Protein AF-A0A1D1VNC9-F1 (afdb_monomer_lite)

Foldseek 3Di:
DDPPVVVVVVVVVVVVVVVVVVVVVVVVVVVVVVVVVVPPPPLPQQDAKEKEWDDDDQQAIKMKMFFWKAFPVVLFIEGADDDPYYYYDFDDPPDDDDDDDDDDDDDDDDDDDDDDPPDPDPQPPDDDFGHFQKLRAPAPPDCVRTDDHGYDYSVRVVVDSFWEAEDAAEAEGHEQDCQQFLQSCLFIHQLLAVVQQVVCVQVVDQHHAYEHSDPDDCYPCVLLQVLSDRPPDPDPCGNPYPVNVCVVDDTRMYIYRMYMGYGNNLRHQWHCFQPHFTDGDPDNPDFLVSLLVSLVSSLVSLVQDDPDVVPPPVDLADDDPAAAEEEEAEDPFQGAPPVVVLQVLCCVVPVHHYHYDYVVPDPPSVVLNVQQRHQEYEYEDGRVLSSLSNHDALREYEYEYFAQEDCVRRCSNVSSCPGHNNNYLYDYDYDPDPVFKAFDQCDDQQQLHPPPDPPVVVVVLVPDHNDDGDGDDRPNSCNRRSGIHGHDPSVSVVVRVVVSVVVSVVSSVPNDDPDPDPPDDDDDDDDDDDDDDDDDDDDDDDDDDPPPQPAFAEWADWDWEQDPVVQKIKIFTHGGPCVVVGPFPAKKKWKWKADDPGDIDIDIGSDRIDIDHHPDPDQKMWMWMWMAGPNRTHDIDPGTDIYGD

Structure (mmCIF, N/CA/C/O backbone):
data_AF-A0A1D1VNC9-F1
#
_entry.id   AF-A0A1D1VNC9-F1
#
loop_
_atom_site.group_PDB
_atom_site.id
_atom_site.type_symbol
_atom_site.label_atom_id
_atom_site.label_alt_id
_atom_site.label_comp_id
_atom_site.label_asym_id
_atom_site.label_entity_id
_atom_site.label_seq_id
_atom_site.pdbx_PDB_ins_code
_atom_site.Cartn_x
_atom_site.Cartn_y
_atom_site.Cartn_z
_atom_site.occupancy
_atom_site.B_iso_or_equiv
_atom_site.auth_seq_id
_atom_site.auth_comp_id
_atom_site.auth_asym_id
_atom_site.auth_atom_id
_atom_site.pdbx_PDB_model_num
ATOM 1 N N . MET A 1 1 ? -78.181 24.726 -19.181 1.00 49.03 1 MET A N 1
ATOM 2 C CA . MET A 1 1 ? -77.319 23.851 -18.355 1.00 49.03 1 MET A CA 1
ATOM 3 C C . MET A 1 1 ? -77.724 24.071 -16.905 1.00 49.03 1 MET A C 1
ATOM 5 O O . MET A 1 1 ? -78.059 25.200 -16.564 1.00 49.03 1 MET A O 1
ATOM 9 N N . SER A 1 2 ? -77.917 22.999 -16.136 1.00 45.41 2 SER A N 1
ATOM 10 C CA . SER A 1 2 ? -78.733 23.006 -14.910 1.00 45.41 2 SER A CA 1
ATOM 11 C C . SER A 1 2 ? -77.911 23.204 -13.630 1.00 45.41 2 SER A C 1
ATOM 13 O O . SER A 1 2 ? -76.699 23.022 -13.620 1.00 45.41 2 SER A O 1
ATOM 15 N N . LYS A 1 3 ? -78.605 23.507 -12.520 1.00 49.34 3 LYS A N 1
ATOM 16 C CA . LYS A 1 3 ? -78.087 23.703 -11.143 1.00 49.34 3 LYS A CA 1
ATOM 17 C C . LYS A 1 3 ? -77.353 22.491 -10.520 1.00 49.34 3 LYS A C 1
ATOM 19 O O . LYS A 1 3 ? -77.216 22.408 -9.304 1.00 49.34 3 LYS A O 1
ATOM 24 N N . GLN A 1 4 ? -76.945 21.514 -11.323 1.00 47.25 4 GLN A N 1
ATOM 25 C CA . GLN A 1 4 ? -76.452 20.212 -10.877 1.00 47.25 4 GLN A CA 1
ATOM 26 C C . GLN A 1 4 ? -74.914 20.140 -10.853 1.00 47.25 4 GLN A C 1
ATOM 28 O O . GLN A 1 4 ? -74.359 19.392 -10.054 1.00 47.25 4 GLN A O 1
ATOM 33 N N . GLU A 1 5 ? -74.222 20.971 -11.642 1.00 47.06 5 GLU A N 1
ATOM 34 C CA . GLU A 1 5 ? -72.752 21.086 -11.612 1.00 47.06 5 GLU A CA 1
ATOM 35 C C . GLU A 1 5 ? -72.260 21.888 -10.389 1.00 47.06 5 GLU A C 1
ATOM 37 O O . GLU A 1 5 ? -71.291 21.506 -9.736 1.00 47.06 5 GLU A O 1
ATOM 42 N N . GLU A 1 6 ? -72.978 22.946 -9.998 1.00 48.25 6 GLU A N 1
ATOM 43 C CA . GLU A 1 6 ? -72.607 23.848 -8.890 1.00 48.25 6 GLU A CA 1
ATOM 44 C C . GLU A 1 6 ? -72.621 23.154 -7.505 1.00 48.25 6 GLU A C 1
ATOM 46 O O . GLU A 1 6 ? -71.807 23.450 -6.623 1.00 48.25 6 GLU A O 1
ATOM 51 N N . TYR A 1 7 ? -73.481 22.144 -7.333 1.00 49.22 7 TYR A N 1
ATOM 52 C CA . TYR A 1 7 ? -73.494 21.284 -6.142 1.00 49.22 7 TYR A CA 1
ATOM 53 C C . TYR A 1 7 ? -72.322 20.290 -6.088 1.00 49.22 7 TYR A C 1
ATOM 55 O O . TYR A 1 7 ? -71.927 19.874 -4.999 1.00 49.22 7 TYR A O 1
ATOM 63 N N . SER A 1 8 ? -71.739 19.918 -7.234 1.00 55.12 8 SER A N 1
ATOM 64 C CA . SER A 1 8 ? -70.631 18.957 -7.285 1.00 55.12 8 SER A CA 1
ATOM 65 C C . SER A 1 8 ? -69.337 19.577 -6.752 1.00 55.12 8 SER A C 1
ATOM 67 O O . SER A 1 8 ? -68.736 19.052 -5.813 1.00 55.12 8 SER A O 1
ATOM 69 N N . TYR A 1 9 ? -68.962 20.758 -7.255 1.00 54.75 9 TYR A N 1
ATOM 70 C CA . TYR A 1 9 ? -67.747 21.462 -6.824 1.00 54.75 9 TYR A CA 1
ATOM 71 C C . TYR A 1 9 ? -67.796 21.905 -5.356 1.00 54.75 9 TYR A C 1
ATOM 73 O O . TYR A 1 9 ? -66.780 21.854 -4.662 1.00 54.75 9 TYR A O 1
ATOM 81 N N . THR A 1 10 ? -68.971 22.283 -4.846 1.00 63.50 10 THR A N 1
ATOM 82 C CA . THR A 1 10 ? -69.130 22.662 -3.432 1.00 63.50 10 THR A CA 1
ATOM 83 C C . THR A 1 10 ? -69.070 21.464 -2.479 1.00 63.50 10 THR A C 1
ATOM 85 O O . THR A 1 10 ? -68.580 21.621 -1.358 1.00 63.50 10 THR A O 1
ATOM 88 N N . MET A 1 11 ? -69.484 20.261 -2.902 1.00 62.22 11 MET A N 1
ATOM 89 C CA . MET A 1 11 ? -69.221 19.031 -2.141 1.00 62.22 11 MET A CA 1
ATOM 90 C C . MET A 1 11 ? -67.752 18.605 -2.221 1.00 62.22 11 MET A C 1
ATOM 92 O O . MET A 1 11 ? -67.159 18.311 -1.182 1.00 62.22 11 MET A O 1
ATOM 96 N N . LEU A 1 12 ? -67.148 18.620 -3.416 1.00 64.56 12 LEU A N 1
ATOM 97 C CA . LEU A 1 12 ? -65.743 18.243 -3.598 1.00 64.56 12 LEU A CA 1
ATOM 98 C C . LEU A 1 12 ? -64.809 19.153 -2.791 1.00 64.56 12 LEU A C 1
ATOM 100 O O . LEU A 1 12 ? -63.921 18.660 -2.103 1.00 64.56 12 LEU A O 1
ATOM 104 N N . GLY A 1 13 ? -65.052 20.468 -2.803 1.00 71.50 13 GLY A N 1
ATOM 105 C CA . GLY A 1 13 ? -64.294 21.435 -2.007 1.00 71.50 13 GLY A CA 1
ATOM 106 C C . GLY A 1 13 ? -64.409 21.183 -0.501 1.00 71.50 13 GLY A C 1
ATOM 107 O O . GLY A 1 13 ? -63.401 21.211 0.201 1.00 71.50 13 GLY A O 1
ATOM 108 N N . LYS A 1 14 ? -65.607 20.856 0.005 1.00 74.50 14 LYS A N 1
ATOM 109 C CA . LYS A 1 14 ? -65.804 20.502 1.425 1.00 74.50 14 LYS A CA 1
ATOM 110 C C . LYS A 1 14 ? -65.110 19.191 1.805 1.00 74.50 14 LYS A C 1
ATOM 112 O O . LYS A 1 14 ? -64.531 19.122 2.886 1.00 74.50 14 LYS A O 1
ATOM 117 N N . LEU A 1 15 ? -65.118 18.189 0.924 1.00 73.38 15 LEU A N 1
ATOM 118 C CA . LEU A 1 15 ? -64.368 16.942 1.111 1.00 73.38 15 LEU A CA 1
ATOM 119 C C . LEU A 1 15 ? -62.853 17.178 1.100 1.00 73.38 15 LEU A C 1
ATOM 121 O O . LEU A 1 15 ? -62.161 16.649 1.965 1.00 73.38 15 LEU A O 1
ATOM 125 N N . LEU A 1 16 ? -62.342 18.010 0.187 1.00 74.88 16 LEU A N 1
ATOM 126 C CA . LEU A 1 16 ? -60.916 18.333 0.103 1.00 74.88 16 LEU A CA 1
ATOM 127 C C . LEU A 1 16 ? -60.436 19.105 1.343 1.00 74.88 16 LEU A C 1
ATOM 129 O O . LEU A 1 16 ? -59.405 18.766 1.917 1.00 74.88 16 LEU A O 1
ATOM 133 N N . ILE A 1 17 ? -61.214 20.095 1.798 1.00 79.69 17 ILE A N 1
ATOM 134 C CA . ILE A 1 17 ? -60.950 20.836 3.042 1.00 79.69 17 ILE A CA 1
ATOM 135 C C . ILE A 1 17 ? -61.012 19.886 4.248 1.00 79.69 17 ILE A C 1
ATOM 137 O O . ILE A 1 17 ? -60.120 19.917 5.093 1.00 79.69 17 ILE A O 1
ATOM 141 N N . GLY A 1 18 ? -62.005 18.995 4.317 1.00 80.56 18 GLY A N 1
ATOM 142 C CA . GLY A 1 18 ? -62.086 17.964 5.357 1.00 80.56 18 GLY A CA 1
ATOM 143 C C . GLY A 1 18 ? -60.853 17.054 5.380 1.00 80.56 18 GLY A C 1
ATOM 144 O O . GLY A 1 18 ? -60.247 16.861 6.430 1.00 80.56 18 GLY A O 1
ATOM 145 N N . PHE A 1 19 ? -60.412 16.567 4.220 1.00 78.56 19 PHE A N 1
ATOM 146 C CA . PHE A 1 19 ? -59.236 15.703 4.106 1.00 78.56 19 PHE A CA 1
ATOM 147 C C . PHE A 1 19 ? -57.935 16.426 4.496 1.00 78.56 19 PHE A C 1
ATOM 149 O O . PHE A 1 19 ? -57.113 15.862 5.221 1.00 78.56 19 PHE A O 1
ATOM 156 N N . LEU A 1 20 ? -57.781 17.688 4.074 1.00 80.25 20 LEU A N 1
ATOM 157 C CA . LEU A 1 20 ? -56.645 18.547 4.426 1.00 80.25 20 LEU A CA 1
ATOM 158 C C . LEU A 1 20 ? -56.629 18.914 5.912 1.00 80.25 20 LEU A C 1
ATOM 160 O O . LEU A 1 20 ? -55.565 18.874 6.518 1.00 80.25 20 LEU A O 1
ATOM 164 N N . THR A 1 21 ? -57.775 19.226 6.525 1.00 81.88 21 THR A N 1
ATOM 165 C CA . THR A 1 21 ? -57.836 19.498 7.974 1.00 81.88 21 THR A CA 1
ATOM 166 C C . THR A 1 21 ? -57.570 18.249 8.808 1.00 81.88 21 THR A C 1
ATOM 168 O O . THR A 1 21 ? -56.862 18.353 9.803 1.00 81.88 21 THR A O 1
ATOM 171 N N . VAL A 1 22 ? -58.038 17.066 8.390 1.00 84.12 22 VAL A N 1
ATOM 172 C CA . VAL A 1 22 ? -57.696 15.793 9.052 1.00 84.12 22 VAL A CA 1
ATOM 173 C C . VAL A 1 22 ? -56.207 15.473 8.906 1.00 84.12 22 VAL A C 1
ATOM 175 O O . VAL A 1 22 ? -55.589 15.083 9.890 1.00 84.12 22 VAL A O 1
ATOM 178 N N . HIS A 1 23 ? -55.598 15.691 7.734 1.00 78.56 23 HIS A N 1
ATOM 179 C CA . HIS A 1 23 ? -54.148 15.518 7.566 1.00 78.56 23 HIS A CA 1
ATOM 180 C C . HIS A 1 23 ? -53.342 16.544 8.364 1.00 78.56 23 HIS A C 1
ATOM 182 O O . HIS A 1 23 ? -52.357 16.177 8.994 1.00 78.56 23 HIS A O 1
ATOM 188 N N . LEU A 1 24 ? -53.763 17.810 8.390 1.00 83.50 24 LEU A N 1
ATOM 189 C CA . LEU A 1 24 ? -53.104 18.850 9.174 1.00 83.50 24 LEU A CA 1
ATOM 190 C C . LEU A 1 24 ? -53.222 18.568 10.676 1.00 83.50 24 LEU A C 1
ATOM 192 O O . LEU A 1 24 ? -52.233 18.702 11.384 1.00 83.50 24 LEU A O 1
ATOM 196 N N . LEU A 1 25 ? -54.386 18.119 11.155 1.00 82.12 25 LEU A N 1
ATOM 197 C CA . LEU A 1 25 ? -54.566 17.668 12.536 1.00 82.12 25 LEU A CA 1
ATOM 198 C C . LEU A 1 25 ? -53.726 16.426 12.832 1.00 82.12 25 LEU A C 1
ATOM 200 O O . LEU A 1 25 ? -53.072 16.407 13.860 1.00 82.12 25 LEU A O 1
ATOM 204 N N . ALA A 1 26 ? -53.662 15.439 11.936 1.00 78.50 26 ALA A N 1
ATOM 205 C CA . ALA A 1 26 ? -52.810 14.265 12.118 1.00 78.50 26 ALA A CA 1
ATOM 206 C C . ALA A 1 26 ? -51.318 14.635 12.164 1.00 78.50 26 ALA A C 1
ATOM 208 O O . ALA A 1 26 ? -50.603 14.127 13.019 1.00 78.50 26 ALA A O 1
ATOM 209 N N . VAL A 1 27 ? -50.855 15.552 11.308 1.00 79.56 27 VAL A N 1
ATOM 210 C CA . VAL A 1 27 ? -49.473 16.064 11.312 1.00 79.56 27 VAL A CA 1
ATOM 211 C C . VAL A 1 27 ? -49.195 16.907 12.557 1.00 79.56 27 VAL A C 1
ATOM 213 O O . VAL A 1 27 ? -48.154 16.724 13.173 1.00 79.56 27 VAL A O 1
ATOM 216 N N . ILE A 1 28 ? -50.118 17.776 12.980 1.00 78.38 28 ILE A N 1
ATOM 217 C CA . ILE A 1 28 ? -49.988 18.543 14.228 1.00 78.38 28 ILE A CA 1
ATOM 218 C C . ILE A 1 28 ? -49.992 17.602 15.434 1.00 78.38 28 ILE A C 1
ATOM 220 O O . ILE A 1 28 ? -49.169 17.776 16.319 1.00 78.38 28 ILE A O 1
ATOM 224 N N . THR A 1 29 ? -50.850 16.582 15.473 1.00 75.56 29 THR A N 1
ATOM 225 C CA . THR A 1 29 ? -50.841 15.570 16.534 1.00 75.56 29 THR A CA 1
ATOM 226 C C . THR A 1 29 ? -49.550 14.760 16.504 1.00 75.56 29 THR A C 1
ATOM 228 O O . THR A 1 29 ? -48.990 14.551 17.569 1.00 75.56 29 THR A O 1
ATOM 231 N N . LEU A 1 30 ? -49.022 14.391 15.331 1.00 70.06 30 LEU A N 1
ATOM 232 C CA . LEU A 1 30 ? -47.729 13.710 15.207 1.00 70.06 30 LEU A CA 1
ATOM 233 C C . LEU A 1 30 ? -46.585 14.590 15.739 1.00 70.06 30 LEU A C 1
ATOM 235 O O . LEU A 1 30 ? -45.786 14.130 16.551 1.00 70.06 30 LEU A O 1
ATOM 239 N N . ILE A 1 31 ? -46.545 15.866 15.337 1.00 70.31 31 ILE A N 1
ATOM 240 C CA . ILE A 1 31 ? -45.576 16.863 15.815 1.00 70.31 31 ILE A CA 1
ATOM 241 C C . ILE A 1 31 ? -45.719 17.076 17.324 1.00 70.31 31 ILE A C 1
ATOM 243 O O . ILE A 1 31 ? -44.707 17.132 18.008 1.00 70.31 31 ILE A O 1
ATOM 247 N N . LEU A 1 32 ? -46.942 17.149 17.856 1.00 64.50 32 LEU A N 1
ATOM 248 C CA . LEU A 1 32 ? -47.194 17.322 19.287 1.00 64.50 32 LEU A CA 1
ATOM 249 C C . LEU A 1 32 ? -46.896 16.057 20.099 1.00 64.50 32 LEU A C 1
ATOM 251 O O . LEU A 1 32 ? -46.462 16.187 21.235 1.00 64.50 32 LEU A O 1
ATOM 255 N N . THR A 1 33 ? -47.058 14.849 19.547 1.00 60.81 33 THR A N 1
ATOM 256 C CA . THR A 1 33 ? -46.565 13.621 20.196 1.00 60.81 33 THR A CA 1
ATOM 257 C C . THR A 1 33 ? -45.038 13.588 20.201 1.00 60.81 33 THR A C 1
ATOM 259 O O . THR A 1 33 ? -44.449 13.390 21.257 1.00 60.81 33 THR A O 1
ATOM 262 N N . PHE A 1 34 ? -44.389 13.922 19.078 1.00 54.12 34 PHE A N 1
ATOM 263 C CA . PHE A 1 34 ? -42.928 14.045 19.011 1.00 54.12 34 PHE A CA 1
ATOM 264 C C . PHE A 1 34 ? -42.380 15.187 19.886 1.00 54.12 34 PHE A C 1
ATOM 266 O O . PHE A 1 34 ? -41.263 15.077 20.383 1.00 54.12 34 PHE A O 1
ATOM 273 N N . SER A 1 35 ? -43.132 16.275 20.101 1.00 51.09 35 SER A N 1
ATOM 274 C CA . SER A 1 35 ? -42.714 17.374 20.981 1.00 51.09 35 SER A CA 1
ATOM 275 C C . SER A 1 35 ? -43.037 17.116 22.455 1.00 51.09 35 SER A C 1
ATOM 277 O O . SER A 1 35 ? -42.335 17.637 23.314 1.00 51.09 35 SER A O 1
ATOM 279 N N . ALA A 1 36 ? -44.070 16.325 22.766 1.00 45.41 36 ALA A N 1
ATOM 280 C CA . ALA A 1 36 ? -44.399 15.920 24.135 1.00 45.41 36 ALA A CA 1
ATOM 281 C C . ALA A 1 36 ? -43.409 14.877 24.681 1.00 45.41 36 ALA A C 1
ATOM 283 O O . ALA A 1 36 ? -43.036 14.953 25.849 1.00 45.41 36 ALA A O 1
ATOM 284 N N . ASP A 1 37 ? -42.905 13.978 23.829 1.00 43.56 37 ASP A N 1
ATOM 285 C CA . ASP A 1 37 ? -41.792 13.083 24.183 1.00 43.56 37 ASP A CA 1
ATOM 286 C C . ASP A 1 37 ? -40.452 13.837 24.346 1.00 43.56 37 ASP A C 1
ATOM 288 O O . ASP A 1 37 ? -39.494 13.304 24.907 1.00 43.56 37 ASP A O 1
ATOM 292 N N . HIS A 1 38 ? -40.374 15.100 23.910 1.00 42.28 38 HIS A N 1
ATOM 293 C CA . HIS A 1 38 ? -39.135 15.882 23.894 1.00 42.28 38 HIS A CA 1
ATOM 294 C C . HIS A 1 38 ? -38.769 16.559 25.226 1.00 42.28 38 HIS A C 1
ATOM 296 O O . HIS A 1 38 ? -37.678 17.125 25.324 1.00 42.28 38 HIS A O 1
ATOM 302 N N . GLU A 1 39 ? -39.632 16.488 26.250 1.00 39.50 39 GLU A N 1
ATOM 303 C CA . GLU A 1 39 ? -39.358 17.039 27.591 1.00 39.50 39 GLU A CA 1
ATOM 304 C C . GLU A 1 39 ? -39.060 15.969 28.662 1.00 39.50 39 GLU A C 1
ATOM 306 O O . GLU A 1 39 ? -38.816 16.293 29.826 1.00 39.50 39 GLU A O 1
ATOM 311 N N . VAL A 1 40 ? -38.936 14.693 28.270 1.00 38.72 40 VAL A N 1
ATOM 312 C CA . VAL A 1 40 ? -38.148 13.730 29.054 1.00 38.72 40 VAL A CA 1
ATOM 313 C C . VAL A 1 40 ? -36.702 13.807 28.580 1.00 38.72 40 VAL A C 1
ATOM 315 O O . VAL A 1 40 ? -36.244 13.019 27.752 1.00 38.72 40 VAL A O 1
ATOM 318 N N . ALA A 1 41 ? -35.956 14.752 29.154 1.00 41.56 41 ALA A N 1
ATOM 319 C CA . ALA A 1 41 ? -34.499 14.760 29.094 1.00 41.56 41 ALA A CA 1
ATOM 320 C C . ALA A 1 41 ? -33.942 13.561 29.887 1.00 41.56 41 ALA A C 1
ATOM 322 O O . ALA A 1 41 ? -33.404 13.713 30.986 1.00 41.56 41 ALA A O 1
ATOM 323 N N . ASN A 1 42 ? -34.087 12.358 29.321 1.00 42.81 42 ASN A N 1
ATOM 324 C CA . ASN A 1 42 ? -33.377 11.163 29.747 1.00 42.81 42 ASN A CA 1
ATOM 325 C C . ASN A 1 42 ? -31.885 11.476 29.648 1.00 42.81 42 ASN A C 1
ATOM 327 O O . ASN A 1 42 ? -31.307 11.479 28.561 1.00 42.81 42 ASN A O 1
ATOM 331 N N . THR A 1 43 ? -31.264 11.768 30.790 1.00 54.81 43 THR A N 1
ATOM 332 C CA . THR A 1 43 ? -29.818 11.905 30.905 1.00 54.81 43 THR A CA 1
ATOM 333 C C . THR A 1 43 ? -29.194 10.590 30.465 1.00 54.81 43 THR A C 1
ATOM 335 O O . THR A 1 43 ? -29.234 9.604 31.199 1.00 54.81 43 THR A O 1
ATOM 338 N N . VAL A 1 44 ? -28.660 10.565 29.239 1.00 64.81 44 VAL A N 1
ATOM 339 C CA . VAL A 1 44 ? -28.046 9.371 28.654 1.00 64.81 44 VAL A CA 1
ATOM 340 C C . VAL A 1 44 ? -26.925 8.926 29.583 1.00 64.81 44 VAL A C 1
ATOM 342 O O . VAL A 1 44 ? -25.892 9.585 29.703 1.00 64.81 44 VAL A O 1
ATOM 345 N N . ILE A 1 45 ? -27.157 7.820 30.290 1.00 77.94 45 ILE A N 1
ATOM 346 C CA . ILE A 1 45 ? -26.180 7.274 31.222 1.00 77.94 45 ILE A CA 1
ATOM 347 C C . ILE A 1 45 ? -25.048 6.699 30.383 1.00 77.94 45 ILE A C 1
ATOM 349 O O . ILE A 1 45 ? -25.197 5.640 29.777 1.00 77.94 45 ILE A O 1
ATOM 353 N N . ILE A 1 46 ? -23.921 7.407 30.363 1.00 83.88 46 ILE A N 1
ATOM 354 C CA . ILE A 1 46 ? -22.703 6.940 29.711 1.00 83.88 46 ILE A CA 1
ATOM 355 C C . ILE A 1 46 ? -22.284 5.623 30.392 1.00 83.88 46 ILE A C 1
ATOM 357 O O . ILE A 1 46 ? -22.088 5.603 31.612 1.00 83.88 46 ILE A O 1
ATOM 361 N N . PRO A 1 47 ? -22.209 4.507 29.647 1.00 86.69 47 PRO A N 1
ATOM 362 C CA . PRO A 1 47 ? -21.920 3.207 30.229 1.00 86.69 47 PRO A CA 1
ATOM 363 C C . PRO A 1 47 ? -20.433 3.074 30.576 1.00 86.69 47 PRO A C 1
ATOM 365 O O . PRO A 1 47 ? -19.568 3.659 29.928 1.00 86.69 47 PRO A O 1
ATOM 368 N N . GLN A 1 48 ? -20.133 2.282 31.608 1.00 90.31 48 GLN A N 1
ATOM 369 C CA . GLN A 1 48 ? -18.755 2.028 32.032 1.00 90.31 48 GLN A CA 1
ATOM 370 C C . GLN A 1 48 ? -18.016 1.184 30.983 1.00 90.31 48 GLN A C 1
ATOM 372 O O . GLN A 1 48 ? -18.557 0.203 30.458 1.00 90.31 48 GLN A O 1
ATOM 377 N N . SER A 1 49 ? -16.779 1.570 30.685 1.00 92.19 49 SER A N 1
ATOM 378 C CA . SER A 1 49 ? -15.907 0.895 29.728 1.00 92.19 49 SER A CA 1
ATOM 379 C C . SER A 1 49 ? -15.226 -0.323 30.348 1.00 92.19 49 SER A C 1
ATOM 381 O O . SER A 1 49 ? -14.950 -0.351 31.551 1.00 92.19 49 SER A O 1
ATOM 383 N N . SER A 1 50 ? -14.913 -1.309 29.508 1.00 88.50 50 SER A N 1
ATOM 384 C CA . SER A 1 50 ? -14.129 -2.502 29.861 1.00 88.50 50 SER A CA 1
ATOM 385 C C . SER A 1 50 ? -13.215 -2.882 28.699 1.00 88.50 50 SER A C 1
ATOM 387 O O . SER A 1 50 ? -13.614 -2.714 27.548 1.00 88.50 50 SER A O 1
ATOM 389 N N . ILE A 1 51 ? -12.010 -3.380 28.979 1.00 85.94 51 ILE A N 1
ATOM 390 C CA . ILE A 1 51 ? -10.982 -3.694 27.974 1.00 85.94 51 ILE A CA 1
ATOM 391 C C . ILE A 1 51 ? -10.330 -5.058 28.220 1.00 85.94 51 ILE A C 1
ATOM 393 O O . ILE A 1 51 ? -9.936 -5.396 29.339 1.00 85.94 51 ILE A O 1
ATOM 397 N N . TRP A 1 52 ? -10.165 -5.809 27.135 1.00 86.38 52 TRP A N 1
ATOM 398 C CA . TRP A 1 52 ? -9.437 -7.071 27.080 1.00 86.38 52 TRP A CA 1
ATOM 399 C C . TRP A 1 52 ? -8.436 -7.002 25.933 1.00 86.38 52 TRP A C 1
ATOM 401 O O . TRP A 1 52 ? -8.831 -6.806 24.784 1.00 86.38 52 TRP A O 1
ATOM 411 N N . CYS A 1 53 ? -7.151 -7.166 26.232 1.00 80.31 53 CYS A N 1
ATOM 412 C CA . CYS A 1 53 ? -6.107 -7.226 25.218 1.00 80.31 53 CYS A CA 1
ATOM 413 C C . CYS A 1 53 ? -5.402 -8.589 25.213 1.00 80.31 53 CYS A C 1
ATOM 415 O O . CYS A 1 53 ? -5.115 -9.159 26.265 1.00 80.31 53 CYS A O 1
ATOM 417 N N . THR A 1 54 ? -5.078 -9.087 24.024 1.00 76.75 54 THR A N 1
ATOM 418 C CA . THR A 1 54 ? -4.256 -10.285 23.787 1.00 76.75 54 THR A CA 1
ATOM 419 C C . THR A 1 54 ? -3.016 -9.896 22.987 1.00 76.75 54 THR A C 1
ATOM 421 O O . THR A 1 54 ? -3.056 -8.892 22.288 1.00 76.75 54 THR A O 1
ATOM 424 N N . GLY A 1 55 ? -1.918 -10.653 23.086 1.00 69.94 55 GLY A N 1
ATOM 425 C CA . GLY A 1 55 ? -0.626 -10.329 22.455 1.00 69.94 55 GLY A CA 1
ATOM 426 C C . GLY A 1 55 ? 0.393 -9.696 23.416 1.00 69.94 55 GLY A C 1
ATOM 427 O O . GLY A 1 55 ? 0.047 -9.215 24.501 1.00 69.94 55 GLY A O 1
ATOM 428 N N . ASP A 1 56 ? 1.670 -9.743 23.037 1.00 66.94 56 ASP A N 1
ATOM 429 C CA . ASP A 1 56 ? 2.822 -9.411 23.890 1.00 66.94 56 ASP A CA 1
ATOM 430 C C . ASP A 1 56 ? 3.525 -8.093 23.506 1.00 66.94 56 ASP A C 1
ATOM 432 O O . ASP A 1 56 ? 4.048 -7.407 24.384 1.00 66.94 56 ASP A O 1
ATOM 436 N N . SER A 1 57 ? 3.432 -7.656 22.249 1.00 67.25 57 SER A N 1
ATOM 437 C CA . SER A 1 57 ? 4.036 -6.424 21.716 1.00 67.25 57 SER A CA 1
ATOM 438 C C . SER A 1 57 ? 2.985 -5.432 21.199 1.00 67.25 57 SER A C 1
ATOM 440 O O . SER A 1 57 ? 1.864 -5.814 20.893 1.00 67.25 57 SER A O 1
ATOM 442 N N . ILE A 1 58 ? 3.331 -4.151 21.024 1.00 67.56 58 ILE A N 1
ATOM 443 C CA . ILE A 1 58 ? 2.409 -3.150 20.436 1.00 67.56 58 ILE A CA 1
ATOM 444 C C . ILE A 1 58 ? 1.951 -3.560 19.018 1.00 67.56 58 ILE A C 1
ATOM 446 O O . ILE A 1 58 ? 0.821 -3.275 18.635 1.00 67.56 58 ILE A O 1
ATOM 450 N N . GLN A 1 59 ? 2.800 -4.273 18.268 1.00 66.31 59 GLN A N 1
ATOM 451 C CA . GLN A 1 59 ? 2.563 -4.670 16.873 1.00 66.31 59 GLN A CA 1
ATOM 452 C C . GLN A 1 59 ? 1.694 -5.928 16.710 1.00 66.31 59 GLN A C 1
ATOM 454 O O . GLN A 1 59 ? 1.226 -6.200 15.611 1.00 66.31 59 GLN A O 1
ATOM 459 N N . ASN A 1 60 ? 1.490 -6.721 17.763 1.00 67.44 60 ASN A N 1
ATOM 460 C CA . ASN A 1 60 ? 0.592 -7.883 17.730 1.00 67.44 60 ASN A CA 1
ATOM 461 C C . ASN A 1 60 ? -0.470 -7.853 18.840 1.00 67.44 60 ASN A C 1
ATOM 463 O O . ASN A 1 60 ? -1.303 -8.758 18.900 1.00 67.44 60 ASN A O 1
ATOM 467 N N . ARG A 1 61 ? -0.476 -6.824 19.703 1.00 76.75 61 ARG A N 1
ATOM 468 C CA . ARG A 1 61 ? -1.523 -6.661 20.707 1.00 76.75 61 ARG A CA 1
ATOM 469 C C . ARG A 1 61 ? -2.824 -6.290 20.018 1.00 76.75 61 ARG A C 1
ATOM 471 O O . ARG A 1 61 ? -2.884 -5.280 19.327 1.00 76.75 61 ARG A O 1
ATOM 478 N N . ARG A 1 62 ? -3.886 -7.051 20.258 1.00 80.69 62 ARG A N 1
ATOM 479 C CA . ARG A 1 62 ? -5.246 -6.716 19.823 1.00 80.69 62 ARG A CA 1
ATOM 480 C C . ARG A 1 62 ? -6.086 -6.445 21.054 1.00 80.69 62 ARG A C 1
ATOM 482 O O . ARG A 1 62 ? -6.075 -7.232 21.994 1.00 80.69 62 ARG A O 1
ATOM 489 N N . CYS A 1 63 ? -6.774 -5.308 21.060 1.00 83.75 63 CYS A N 1
ATOM 490 C CA . CYS A 1 63 ? -7.591 -4.863 22.182 1.00 83.75 63 CYS A CA 1
ATOM 491 C C . CYS A 1 63 ? -9.060 -4.769 21.767 1.00 83.75 63 CYS A C 1
ATOM 493 O O . CYS A 1 63 ? -9.398 -4.116 20.779 1.00 83.75 63 CYS A O 1
ATOM 495 N N . PHE A 1 64 ? -9.914 -5.406 22.563 1.00 88.06 64 PHE A N 1
ATOM 496 C CA . PHE A 1 64 ? -11.368 -5.358 22.491 1.00 88.06 64 PHE A CA 1
ATOM 497 C C . PHE A 1 64 ? -11.861 -4.483 23.640 1.00 88.06 64 PHE A C 1
ATOM 499 O O . PHE A 1 64 ? -11.488 -4.712 24.793 1.00 88.06 64 PHE A O 1
ATOM 506 N N . ILE A 1 65 ? -12.671 -3.473 23.335 1.00 90.44 65 ILE A N 1
ATOM 507 C CA . ILE A 1 65 ? -13.107 -2.466 24.303 1.00 90.44 65 ILE A CA 1
ATOM 508 C C . ILE A 1 65 ? -14.618 -2.300 24.202 1.00 90.44 65 ILE A C 1
ATOM 510 O O . ILE A 1 65 ? -15.133 -1.898 23.163 1.00 90.44 65 ILE A O 1
ATOM 514 N N . ASN A 1 66 ? -15.337 -2.583 25.282 1.00 92.25 66 ASN A N 1
ATOM 515 C CA . ASN A 1 66 ? -16.760 -2.275 25.366 1.00 92.25 66 ASN A CA 1
ATOM 516 C C . ASN A 1 66 ? -16.947 -0.844 25.863 1.00 92.25 66 ASN A C 1
ATOM 518 O O . ASN A 1 66 ? -16.212 -0.400 26.749 1.00 92.25 66 ASN A O 1
ATOM 522 N N . ASN A 1 67 ? -17.960 -0.156 25.331 1.00 92.44 67 ASN A N 1
ATOM 523 C CA . ASN A 1 67 ? -18.338 1.202 25.730 1.00 92.44 67 ASN A CA 1
ATOM 524 C C . ASN A 1 67 ? -17.173 2.208 25.651 1.00 92.44 67 ASN A C 1
ATOM 526 O O . ASN A 1 67 ? -16.984 3.018 26.558 1.00 92.44 67 ASN A O 1
ATOM 530 N N . LEU A 1 68 ? -16.352 2.134 24.599 1.00 94.06 68 LEU A N 1
ATOM 531 C CA . LEU A 1 68 ? -15.288 3.113 24.372 1.00 94.06 68 LEU A CA 1
ATOM 532 C C . LEU A 1 68 ? -15.910 4.420 23.881 1.00 94.06 68 LEU A C 1
ATOM 534 O O . LEU A 1 68 ? -16.614 4.409 22.873 1.00 94.06 68 LEU A O 1
ATOM 538 N N . CYS A 1 69 ? -15.629 5.537 24.547 1.00 93.62 69 CYS A N 1
ATOM 539 C CA . CYS A 1 69 ? -16.089 6.848 24.103 1.00 93.62 69 CYS A CA 1
ATOM 540 C C . CYS A 1 69 ? -14.983 7.614 23.365 1.00 93.62 69 CYS A C 1
ATOM 542 O O . CYS A 1 69 ? -13.798 7.379 23.582 1.00 93.62 69 CYS A O 1
ATOM 544 N N . TYR A 1 70 ? -15.364 8.550 22.503 1.00 93.81 70 TYR A N 1
ATOM 545 C CA . TYR A 1 70 ? -14.474 9.478 21.809 1.00 93.81 70 TYR A CA 1
ATOM 546 C C . TYR A 1 70 ? -15.006 10.908 21.965 1.00 93.81 70 TYR A C 1
ATOM 548 O O . TYR A 1 70 ? -16.217 11.136 21.876 1.00 93.81 70 TYR A O 1
ATOM 556 N N . SER A 1 71 ? -14.107 11.857 22.241 1.00 91.88 71 SER A N 1
ATOM 557 C CA . SER A 1 71 ? -14.431 13.268 22.473 1.00 91.88 71 SER A CA 1
ATOM 558 C C . SER A 1 71 ? -13.850 14.141 21.367 1.00 91.88 71 SER A C 1
ATOM 560 O O . SER A 1 71 ? -12.637 14.318 21.289 1.00 91.88 71 SER A O 1
ATOM 562 N N . PHE A 1 72 ? -14.716 14.754 20.556 1.00 88.75 72 PHE A N 1
ATOM 563 C CA . PHE A 1 72 ? -14.291 15.679 19.499 1.00 88.75 72 PHE A CA 1
ATOM 564 C C . PHE A 1 72 ? -13.630 16.959 20.035 1.00 88.75 72 PHE A C 1
ATOM 566 O O . PHE A 1 72 ? -12.763 17.510 19.372 1.00 88.75 72 PHE A O 1
ATOM 573 N N . GLU A 1 73 ? -14.018 17.433 21.227 1.00 86.62 73 GLU A N 1
ATOM 574 C CA . GLU A 1 73 ? -13.420 18.626 21.854 1.00 86.62 73 GLU A CA 1
ATOM 575 C C . GLU A 1 73 ? -11.950 18.395 22.243 1.00 86.62 73 GLU A C 1
ATOM 577 O O . GLU A 1 73 ? -11.127 19.306 22.175 1.00 86.62 73 GLU A O 1
ATOM 582 N N . ASN A 1 74 ? -11.622 17.171 22.670 1.00 86.00 74 ASN A N 1
ATOM 583 C CA . ASN A 1 74 ? -10.299 16.823 23.189 1.00 86.00 74 ASN A CA 1
ATOM 584 C C . ASN A 1 74 ? -9.430 16.064 22.169 1.00 86.00 74 ASN A C 1
ATOM 586 O O . ASN A 1 74 ? -8.231 15.939 22.396 1.00 86.00 74 ASN A O 1
ATOM 590 N N . ASP A 1 75 ? -10.032 15.588 21.072 1.00 88.31 75 ASP A N 1
ATOM 591 C CA . ASP A 1 75 ? -9.463 14.647 20.095 1.00 88.31 75 ASP A CA 1
ATOM 592 C C . ASP A 1 75 ? -8.871 13.379 20.741 1.00 88.31 75 ASP A C 1
ATOM 594 O O . ASP A 1 75 ? -7.836 12.858 20.337 1.00 88.31 75 ASP A O 1
ATOM 598 N N . ASP A 1 76 ? -9.544 12.892 21.785 1.00 89.38 76 ASP A N 1
ATOM 599 C CA . ASP A 1 76 ? -9.068 11.809 22.645 1.00 89.38 76 ASP A CA 1
ATOM 600 C C . ASP A 1 76 ? -10.151 10.736 22.829 1.00 89.38 76 ASP A C 1
ATOM 602 O O . ASP A 1 76 ? -11.355 11.016 22.937 1.00 89.38 76 ASP A O 1
ATOM 606 N N . PHE A 1 77 ? -9.705 9.485 22.933 1.00 92.19 77 PHE A N 1
ATOM 607 C CA . PHE A 1 77 ? -10.531 8.384 23.418 1.00 92.19 77 PHE A CA 1
ATOM 608 C C . PHE A 1 77 ? -10.694 8.460 24.938 1.00 92.19 77 PHE A C 1
ATOM 610 O O . PHE A 1 77 ? -9.743 8.730 25.667 1.00 92.19 77 PHE A O 1
ATOM 617 N N . VAL A 1 78 ? -11.898 8.178 25.426 1.00 91.31 78 VAL A N 1
ATOM 618 C CA . VAL A 1 78 ? -12.283 8.254 26.837 1.00 91.31 78 VAL A CA 1
ATOM 619 C C . VAL A 1 78 ? -12.729 6.873 27.311 1.00 91.31 78 VAL A C 1
ATOM 621 O O . VAL A 1 78 ? -13.705 6.313 26.806 1.00 91.31 78 VAL A O 1
ATOM 624 N N . PHE A 1 79 ? -12.022 6.341 28.308 1.00 91.50 79 PHE A N 1
ATOM 625 C CA . PHE A 1 79 ? -12.381 5.110 29.011 1.00 91.50 79 PHE A CA 1
ATOM 626 C C . PHE A 1 79 ? -13.076 5.467 30.327 1.00 91.50 79 PHE A C 1
ATOM 628 O O . PHE A 1 79 ? -12.483 6.094 31.208 1.00 91.50 79 PHE A O 1
ATOM 635 N N . VAL A 1 80 ? -14.336 5.067 30.468 1.00 90.00 80 VAL A N 1
ATOM 636 C CA . VAL A 1 80 ? -15.192 5.403 31.610 1.00 90.00 80 VAL A CA 1
ATOM 637 C C . VAL A 1 80 ? -15.063 4.332 32.683 1.00 90.00 80 VAL A C 1
ATOM 639 O O . VAL A 1 80 ? -15.717 3.292 32.628 1.00 90.00 80 VAL A O 1
ATOM 642 N N . ARG A 1 81 ? -14.207 4.571 33.676 1.00 87.56 81 ARG A N 1
ATOM 643 C CA . ARG A 1 81 ? -13.937 3.607 34.745 1.00 87.56 81 ARG A CA 1
ATOM 644 C C . ARG A 1 81 ? -14.962 3.702 35.870 1.00 87.56 81 ARG A C 1
ATOM 646 O O . ARG A 1 81 ? -15.143 4.762 36.472 1.00 87.56 81 ARG A O 1
ATOM 653 N N . GLY A 1 82 ? -15.550 2.571 36.241 1.00 87.38 82 GLY A N 1
ATOM 654 C CA . GLY A 1 82 ? -16.339 2.448 37.464 1.00 87.38 82 GLY A CA 1
ATOM 655 C C . GLY A 1 82 ? -16.302 1.041 38.057 1.00 87.38 82 GLY A C 1
ATOM 656 O O . GLY A 1 82 ? -15.398 0.256 37.775 1.00 87.38 82 GLY A O 1
ATOM 657 N N . ALA A 1 83 ? -17.267 0.739 38.926 1.00 86.06 83 ALA A N 1
ATOM 658 C CA . ALA A 1 83 ? -17.297 -0.492 39.718 1.00 86.06 83 ALA A CA 1
ATOM 659 C C . ALA A 1 83 ? -17.466 -1.787 38.896 1.00 86.06 83 ALA A C 1
ATOM 661 O O . ALA A 1 83 ? -17.126 -2.854 39.401 1.00 86.06 83 ALA A O 1
ATOM 662 N N . THR A 1 84 ? -17.978 -1.714 37.661 1.00 85.31 84 THR A N 1
ATOM 663 C CA . THR A 1 84 ? -18.153 -2.874 36.766 1.00 85.31 84 THR A CA 1
ATOM 664 C C . THR A 1 84 ? -17.155 -2.897 35.603 1.00 85.31 84 THR A C 1
ATOM 666 O O . THR A 1 84 ? -17.289 -3.725 34.704 1.00 85.31 84 THR A O 1
ATOM 669 N N . SER A 1 85 ? -16.167 -1.995 35.588 1.00 83.81 85 SER A N 1
ATOM 670 C CA . SER A 1 85 ? -15.114 -1.973 34.566 1.00 83.81 85 SER A CA 1
ATOM 671 C C . SER A 1 85 ? -14.135 -3.136 34.744 1.00 83.81 85 SER A C 1
ATOM 673 O O . SER A 1 85 ? -13.492 -3.256 35.787 1.00 83.81 85 SER A O 1
ATOM 675 N N . ALA A 1 86 ? -13.962 -3.942 33.698 1.00 85.19 86 ALA A N 1
ATOM 676 C CA . ALA A 1 86 ? -12.939 -4.983 33.622 1.00 85.19 86 ALA A CA 1
ATOM 677 C C . ALA A 1 86 ? -11.722 -4.496 32.816 1.00 85.19 86 ALA A C 1
ATOM 679 O O . ALA A 1 86 ? -11.872 -3.792 31.816 1.00 85.19 86 ALA A O 1
ATOM 680 N N . GLN A 1 87 ? -10.516 -4.878 33.239 1.00 80.81 87 GLN A N 1
ATOM 681 C CA . GLN A 1 87 ? -9.255 -4.572 32.554 1.00 80.81 87 GLN A CA 1
ATOM 682 C C . GLN A 1 87 ? -8.371 -5.828 32.559 1.00 80.81 87 GLN A C 1
ATOM 684 O O . GLN A 1 87 ? -7.927 -6.265 33.620 1.00 80.81 87 GLN A O 1
ATOM 689 N N . HIS A 1 88 ? -8.121 -6.419 31.387 1.00 78.75 88 HIS A N 1
ATOM 690 C CA . HIS A 1 88 ? -7.325 -7.645 31.239 1.00 78.75 88 HIS A CA 1
ATOM 691 C C . HIS A 1 88 ? -6.277 -7.515 30.127 1.00 78.75 88 HIS A C 1
ATOM 693 O O . HIS A 1 88 ? -6.551 -6.956 29.067 1.00 78.75 88 HIS A O 1
ATOM 699 N N . GLY A 1 89 ? -5.079 -8.063 30.355 1.00 69.56 89 GLY A N 1
ATOM 700 C CA . GLY A 1 89 ? -4.001 -8.096 29.356 1.00 69.56 89 GLY A CA 1
ATOM 701 C C . GLY A 1 89 ? -3.376 -6.735 29.022 1.00 69.56 89 GLY A C 1
ATOM 702 O O . GLY A 1 89 ? -2.761 -6.579 27.965 1.00 69.56 89 GLY A O 1
ATOM 703 N N . LEU A 1 90 ? -3.530 -5.746 29.908 1.00 73.75 90 LEU A N 1
ATOM 704 C CA . LEU A 1 90 ? -2.822 -4.468 29.818 1.00 73.75 90 LEU A CA 1
ATOM 705 C C . LEU A 1 90 ? -1.361 -4.629 30.287 1.00 73.75 90 LEU A C 1
ATOM 707 O O . LEU A 1 90 ? -1.112 -5.433 31.189 1.00 73.75 90 LEU A O 1
ATOM 711 N N . PRO A 1 91 ? -0.395 -3.875 29.726 1.00 65.88 91 PRO A N 1
ATOM 712 C CA . PRO A 1 91 ? 0.992 -3.912 30.184 1.00 65.88 91 PRO A CA 1
ATOM 713 C C . PRO A 1 91 ? 1.126 -3.510 31.659 1.00 65.88 91 PRO A C 1
ATOM 715 O O . PRO A 1 91 ? 0.594 -2.482 32.084 1.00 65.88 91 PRO A O 1
ATOM 718 N N . THR A 1 92 ? 1.887 -4.279 32.436 1.00 54.34 92 THR A N 1
ATOM 719 C CA . THR A 1 92 ? 2.322 -3.869 33.777 1.00 54.34 92 THR A CA 1
ATOM 720 C C . THR A 1 92 ? 3.304 -2.705 33.662 1.00 54.34 92 THR A C 1
ATOM 722 O O . THR A 1 92 ? 4.303 -2.796 32.952 1.00 54.34 92 THR A O 1
ATOM 725 N N . VAL A 1 93 ? 3.020 -1.597 34.349 1.00 49.47 93 VAL A N 1
ATOM 726 C CA . VAL A 1 93 ? 3.825 -0.368 34.280 1.00 49.47 93 VAL A CA 1
ATOM 727 C C . VAL A 1 93 ? 5.168 -0.570 34.993 1.00 49.47 93 VAL A C 1
ATOM 729 O O . VAL A 1 93 ? 5.260 -0.394 36.204 1.00 49.47 93 VAL A O 1
ATOM 732 N N . GLU A 1 94 ? 6.218 -0.916 34.245 1.00 33.81 94 GLU A N 1
ATOM 733 C CA . GLU A 1 94 ? 7.573 -1.119 34.795 1.00 33.81 94 GLU A CA 1
ATOM 734 C C . GLU A 1 94 ? 8.391 0.171 34.994 1.00 33.81 94 GLU A C 1
ATOM 736 O O . GLU A 1 94 ? 9.498 0.112 35.527 1.00 33.81 94 GLU A O 1
ATOM 741 N N . GLN A 1 95 ? 7.871 1.352 34.632 1.00 32.31 95 GLN A N 1
ATOM 742 C CA . GLN A 1 95 ? 8.509 2.630 34.979 1.00 32.31 95 GLN A CA 1
ATOM 743 C C . GLN A 1 95 ? 7.507 3.659 35.527 1.00 32.31 95 GLN A C 1
ATOM 745 O O . GLN A 1 95 ? 6.569 4.034 34.819 1.00 32.31 95 GLN A O 1
ATOM 750 N N . PRO A 1 96 ? 7.702 4.165 36.762 1.00 31.92 96 PRO A N 1
ATOM 751 C CA . PRO A 1 96 ? 6.887 5.243 37.298 1.00 31.92 96 PRO A CA 1
ATOM 752 C C . PRO A 1 96 ? 7.281 6.573 36.646 1.00 31.92 96 PRO A C 1
ATOM 754 O O . PRO A 1 96 ? 8.415 7.036 36.779 1.00 31.92 96 PRO A O 1
ATOM 757 N N . VAL A 1 97 ? 6.328 7.234 35.986 1.00 34.91 97 VAL A N 1
ATOM 758 C CA . VAL A 1 97 ? 6.485 8.652 35.636 1.00 34.91 97 VAL A CA 1
ATOM 759 C C . VAL A 1 97 ? 6.451 9.463 36.933 1.00 34.91 97 VAL A C 1
ATOM 761 O O . VAL A 1 97 ? 5.584 9.253 37.781 1.00 34.91 97 VAL A O 1
ATOM 764 N N . ALA A 1 98 ? 7.426 10.357 37.104 1.00 29.98 98 ALA A N 1
ATOM 765 C CA . ALA A 1 98 ? 7.644 11.083 38.351 1.00 29.98 98 ALA A CA 1
ATOM 766 C C . ALA A 1 98 ? 6.428 11.918 38.805 1.00 29.98 98 ALA A C 1
ATOM 768 O O . ALA A 1 98 ? 5.627 12.401 38.005 1.00 29.98 98 ALA A O 1
ATOM 769 N N . SER A 1 99 ? 6.336 12.100 40.123 1.00 28.98 99 SER A N 1
ATOM 770 C CA . SER A 1 99 ? 5.252 12.764 40.858 1.00 28.98 99 SER A CA 1
ATOM 771 C C . SER A 1 99 ? 4.799 14.118 40.295 1.00 28.98 99 SER A C 1
ATOM 773 O O . SER A 1 99 ? 5.614 15.015 40.072 1.00 28.98 99 SER A O 1
ATOM 775 N N . ILE A 1 100 ? 3.479 14.311 40.209 1.00 34.12 100 ILE A N 1
ATOM 776 C CA . ILE A 1 100 ? 2.841 15.603 39.920 1.00 34.12 100 ILE A CA 1
ATOM 777 C C . ILE A 1 100 ? 2.870 16.483 41.180 1.00 34.12 100 ILE A C 1
ATOM 779 O O . ILE A 1 100 ? 2.213 16.165 42.171 1.00 34.12 100 ILE A O 1
ATOM 783 N N . ASN A 1 101 ? 3.577 17.616 41.128 1.00 25.11 101 ASN A N 1
ATOM 784 C CA . ASN A 1 101 ? 3.524 18.645 42.173 1.00 25.11 101 ASN A CA 1
ATOM 785 C C . ASN A 1 101 ? 2.361 19.621 41.936 1.00 25.11 101 ASN A C 1
ATOM 787 O O . ASN A 1 101 ? 2.251 20.226 40.870 1.00 25.11 101 ASN A O 1
ATOM 791 N N . TRP A 1 102 ? 1.534 19.824 42.964 1.00 34.22 102 TRP A N 1
ATOM 792 C CA . TRP A 1 102 ? 0.404 20.758 42.965 1.00 34.22 102 TRP A CA 1
ATOM 793 C C . TRP A 1 102 ? 0.734 22.068 43.707 1.00 34.22 102 TRP A C 1
ATOM 795 O O . TRP A 1 102 ? 0.271 22.258 44.828 1.00 34.22 102 TRP A O 1
ATOM 805 N N . THR A 1 103 ? 1.479 22.996 43.094 1.00 24.50 103 THR A N 1
ATOM 806 C CA . THR A 1 103 ? 1.566 24.410 43.540 1.00 24.50 103 THR A CA 1
ATOM 807 C C . THR A 1 103 ? 2.016 25.358 42.412 1.00 24.50 103 THR A C 1
ATOM 809 O O . THR A 1 103 ? 2.856 25.018 41.587 1.00 24.50 103 THR A O 1
ATOM 812 N N . SER A 1 104 ? 1.452 26.571 42.392 1.00 31.30 104 SER A N 1
ATOM 813 C CA . SER A 1 104 ? 1.826 27.731 41.544 1.00 31.30 104 SER A CA 1
ATOM 814 C C . SER A 1 104 ? 2.519 28.814 42.422 1.00 31.30 104 SER A C 1
ATOM 816 O O . SER A 1 104 ? 2.501 28.604 43.639 1.00 31.30 104 SER A O 1
ATOM 818 N N . PRO A 1 105 ? 3.096 29.951 41.928 1.00 34.50 105 PRO A N 1
ATOM 819 C CA . PRO A 1 105 ? 2.644 30.755 40.775 1.00 34.50 105 PRO A CA 1
ATOM 820 C C . PRO A 1 105 ? 3.720 31.419 39.858 1.00 34.50 105 PRO A C 1
ATOM 822 O O . PRO A 1 105 ? 4.924 31.281 40.030 1.00 34.50 105 PRO A O 1
ATOM 825 N N . MET A 1 106 ? 3.196 32.168 38.877 1.00 27.83 106 MET A N 1
ATOM 826 C CA . MET A 1 106 ? 3.783 33.069 37.857 1.00 27.83 106 MET A CA 1
ATOM 827 C C . MET A 1 106 ? 5.126 33.786 38.136 1.00 27.83 106 MET A C 1
ATOM 829 O O . MET A 1 106 ? 5.260 34.441 39.164 1.00 27.83 106 MET A O 1
ATOM 833 N N . THR A 1 107 ? 5.938 33.950 37.074 1.00 24.38 107 THR A N 1
ATOM 834 C CA . THR A 1 107 ? 6.430 35.277 36.614 1.00 24.38 107 THR A CA 1
ATOM 835 C C . THR A 1 107 ? 6.692 35.349 35.093 1.00 24.38 107 THR A C 1
ATOM 837 O O . THR A 1 107 ? 7.251 34.444 34.489 1.00 24.38 107 THR A O 1
ATOM 840 N N . SER A 1 108 ? 6.263 36.475 34.504 1.00 25.97 108 SER A N 1
ATOM 841 C CA . SER A 1 108 ? 6.650 37.116 33.223 1.00 25.97 108 SER A CA 1
ATOM 842 C C . SER A 1 108 ? 7.930 36.597 32.522 1.00 25.97 108 SER A C 1
ATOM 844 O O . SER A 1 108 ? 8.999 36.588 33.122 1.00 25.97 108 SER A O 1
ATOM 846 N N . SER A 1 109 ? 7.916 36.272 31.221 1.00 25.48 109 SER A N 1
ATOM 847 C CA . SER A 1 109 ? 7.737 37.267 30.139 1.00 25.48 109 SER A CA 1
ATOM 848 C C . SER A 1 109 ? 7.221 36.689 28.798 1.00 25.48 109 SER A C 1
ATOM 850 O O . SER A 1 109 ? 7.389 35.514 28.492 1.00 25.48 109 SER A O 1
ATOM 852 N N . ARG A 1 110 ? 6.545 37.548 28.016 1.00 24.70 110 ARG A N 1
ATOM 853 C CA . ARG A 1 110 ? 5.860 37.330 26.709 1.00 24.70 110 ARG A CA 1
ATOM 854 C C . ARG A 1 110 ? 6.504 38.233 25.621 1.00 24.70 110 ARG A C 1
ATOM 856 O O . ARG A 1 110 ? 7.346 39.037 26.026 1.00 24.70 110 ARG A O 1
ATOM 863 N N . PRO A 1 111 ? 6.105 38.230 24.316 1.00 36.25 111 PRO A N 1
ATOM 864 C CA . PRO A 1 111 ? 4.930 37.632 23.625 1.00 36.25 111 PRO A CA 1
ATOM 865 C C . PRO A 1 111 ? 5.355 36.633 22.497 1.00 36.25 111 PRO A C 1
ATOM 867 O O . PRO A 1 111 ? 6.490 36.179 22.553 1.00 36.25 111 PRO A O 1
ATOM 870 N N . VAL A 1 112 ? 4.579 36.151 21.503 1.00 29.33 112 VAL A N 1
ATOM 871 C CA . VAL A 1 112 ? 3.260 36.475 20.881 1.00 29.33 112 VAL A CA 1
ATOM 872 C C . VAL A 1 112 ? 2.414 35.184 20.671 1.00 29.33 112 VAL A C 1
ATOM 874 O O . VAL A 1 112 ? 2.865 34.077 20.942 1.00 29.33 112 VAL A O 1
ATOM 877 N N . ASP A 1 113 ? 1.163 35.366 20.248 1.00 22.31 113 ASP A N 1
ATOM 878 C CA . ASP A 1 113 ? 0.116 34.419 19.827 1.00 22.31 113 ASP A CA 1
ATOM 879 C C . ASP A 1 113 ? 0.448 33.318 18.796 1.00 22.31 113 ASP A C 1
ATOM 881 O O . ASP A 1 113 ? 1.076 33.571 17.774 1.00 22.31 113 ASP A O 1
ATOM 885 N N . HIS A 1 114 ? -0.200 32.158 18.980 1.00 24.89 114 HIS A N 1
ATOM 886 C CA . HIS A 1 114 ? -1.447 31.870 18.246 1.00 24.89 114 HIS A CA 1
ATOM 887 C C . HIS A 1 114 ? -2.516 31.241 19.168 1.00 24.89 114 HIS A C 1
ATOM 889 O O . HIS A 1 114 ? -2.451 30.060 19.494 1.00 24.89 114 HIS A O 1
ATOM 895 N N . THR A 1 115 ? -3.494 32.059 19.580 1.00 26.20 115 THR A N 1
ATOM 896 C CA . THR A 1 115 ? -4.877 31.709 19.975 1.00 26.20 115 THR A CA 1
ATOM 897 C C . THR A 1 115 ? -5.067 30.487 20.880 1.00 26.20 115 THR A C 1
ATOM 899 O O . THR A 1 115 ? -5.231 29.354 20.429 1.00 26.20 115 THR A O 1
ATOM 902 N N . ALA A 1 116 ? -5.165 30.744 22.185 1.00 26.39 116 ALA A N 1
ATOM 903 C CA . ALA A 1 116 ? -5.478 29.729 23.182 1.00 26.39 116 ALA A CA 1
ATOM 904 C C . ALA A 1 116 ? -6.969 29.340 23.201 1.00 26.39 116 ALA A C 1
ATOM 906 O O . ALA A 1 116 ? -7.821 30.156 23.552 1.00 26.39 116 ALA A O 1
ATOM 907 N N . HIS A 1 117 ? -7.257 28.053 22.996 1.00 26.92 117 HIS A N 1
ATOM 908 C CA . HIS A 1 117 ? -8.399 27.399 23.635 1.00 26.92 117 HIS A CA 1
ATOM 909 C C . HIS A 1 117 ? -7.918 26.725 24.924 1.00 26.92 117 HIS A C 1
ATOM 911 O O . HIS A 1 117 ? -7.387 25.616 24.914 1.00 26.92 117 HIS A O 1
ATOM 917 N N . THR A 1 118 ? -8.089 27.406 26.058 1.00 27.38 118 THR A N 1
ATOM 918 C CA . THR A 1 118 ? -7.927 26.803 27.389 1.00 27.38 118 THR A CA 1
ATOM 919 C C . THR A 1 118 ? -9.120 25.902 27.708 1.00 27.38 118 THR A C 1
ATOM 921 O O . THR A 1 118 ? -10.004 26.290 28.471 1.00 27.38 118 THR A O 1
ATOM 924 N N . SER A 1 119 ? -9.142 24.696 27.135 1.00 26.22 119 SER A N 1
ATOM 925 C CA . SER A 1 119 ? -9.975 23.605 27.646 1.00 26.22 119 SER A CA 1
ATOM 926 C C . SER A 1 119 ? -9.311 22.984 28.883 1.00 26.22 119 SER A C 1
ATOM 928 O O . SER A 1 119 ? -8.084 22.859 28.981 1.00 26.22 119 SER A O 1
ATOM 930 N N . TYR A 1 120 ? -10.124 22.619 29.876 1.00 26.16 120 TYR A N 1
ATOM 931 C CA . TYR A 1 120 ? -9.649 22.010 31.119 1.00 26.16 120 TYR A CA 1
ATOM 932 C C . TYR A 1 120 ? -9.252 20.547 30.871 1.00 26.16 120 TYR A C 1
ATOM 934 O O . TYR A 1 120 ? -10.028 19.629 31.146 1.00 26.16 120 TYR A O 1
ATOM 942 N N . ARG A 1 121 ? -8.030 20.332 30.363 1.00 29.25 121 ARG A N 1
ATOM 943 C CA . ARG A 1 121 ? -7.443 19.002 30.133 1.00 29.25 121 ARG A CA 1
ATOM 944 C C . ARG A 1 121 ? -7.424 18.165 31.418 1.00 29.25 121 ARG A C 1
ATOM 946 O O . ARG A 1 121 ? -6.500 18.263 32.226 1.00 29.25 121 ARG A O 1
ATOM 953 N N . LEU A 1 122 ? -8.402 17.270 31.556 1.00 31.77 122 LEU A N 1
ATOM 954 C CA . LEU A 1 122 ? -8.385 16.156 32.507 1.00 31.77 122 LEU A CA 1
ATOM 955 C C . LEU A 1 122 ? -7.353 15.109 32.057 1.00 31.77 122 LEU A C 1
ATOM 957 O O . LEU A 1 122 ? -7.708 14.032 31.589 1.00 31.77 122 LEU A O 1
ATOM 961 N N . ARG A 1 123 ? -6.057 15.410 32.193 1.00 33.47 123 ARG A N 1
ATOM 962 C CA . ARG A 1 123 ? -4.990 14.430 31.935 1.00 33.47 123 ARG A CA 1
ATOM 963 C C . ARG A 1 123 ? -4.822 13.474 33.113 1.00 33.47 123 ARG A C 1
ATOM 965 O O . ARG A 1 123 ? -3.905 13.606 33.919 1.00 33.47 123 ARG A O 1
ATOM 972 N N . SER A 1 124 ? -5.703 12.480 33.165 1.00 33.38 124 SER A N 1
ATOM 973 C CA . SER A 1 124 ? -5.458 11.227 33.879 1.00 33.38 124 SER A CA 1
ATOM 974 C C . SER A 1 124 ? -4.484 10.381 33.054 1.00 33.38 124 SER A C 1
ATOM 976 O O . SER A 1 124 ? -4.885 9.678 32.128 1.00 33.38 124 SER A O 1
ATOM 978 N N . VAL A 1 125 ? -3.183 10.510 33.327 1.00 42.62 125 VAL A N 1
ATOM 979 C CA . VAL A 1 125 ? -2.136 9.748 32.624 1.00 42.62 125 VAL A CA 1
ATOM 980 C C . VAL A 1 125 ? -1.918 8.412 33.335 1.00 42.62 125 VAL A C 1
ATOM 982 O O . VAL A 1 125 ? -0.956 8.236 34.080 1.00 42.62 125 VAL A O 1
ATOM 985 N N . MET A 1 126 ? -2.823 7.464 33.094 1.00 38.88 126 MET A N 1
ATOM 986 C CA . MET A 1 126 ? -2.580 6.037 33.319 1.00 38.88 126 MET A CA 1
ATOM 987 C C . MET A 1 126 ? -2.848 5.285 32.019 1.00 38.88 126 MET A C 1
ATOM 989 O O . MET A 1 126 ? -3.991 5.166 31.592 1.00 38.88 126 MET A O 1
ATOM 993 N N . GLY A 1 127 ? -1.778 4.797 31.393 1.00 49.94 127 GLY A N 1
ATOM 994 C CA . GLY A 1 127 ? -1.827 4.132 30.093 1.00 49.94 127 GLY A CA 1
ATOM 995 C C . GLY A 1 127 ? -0.709 4.625 29.182 1.00 49.94 127 GLY A C 1
ATOM 996 O O . GLY A 1 127 ? -0.774 5.725 28.640 1.00 49.94 127 GLY A O 1
ATOM 997 N N . GLY A 1 128 ? 0.331 3.804 29.024 1.00 54.88 128 GLY A N 1
ATOM 998 C CA . GLY A 1 128 ? 1.235 3.925 27.882 1.00 54.88 128 GLY A CA 1
ATOM 999 C C . GLY A 1 128 ? 0.547 3.467 26.585 1.00 54.88 128 GLY A C 1
ATOM 1000 O O . GLY A 1 128 ? -0.621 3.072 26.619 1.00 54.88 128 GLY A O 1
ATOM 1001 N N . PRO A 1 129 ? 1.255 3.483 25.446 1.00 63.72 129 PRO A N 1
ATOM 1002 C CA . PRO A 1 129 ? 0.714 2.977 24.188 1.00 63.72 129 PRO A CA 1
ATOM 1003 C C . PRO A 1 129 ? 0.330 1.496 24.307 1.00 63.72 129 PRO A C 1
ATOM 1005 O O . PRO A 1 129 ? 1.135 0.677 24.757 1.00 63.72 129 PRO A O 1
ATOM 1008 N N . LEU A 1 130 ? -0.901 1.154 23.922 1.00 66.50 130 LEU A N 1
ATOM 1009 C CA . LEU A 1 130 ? -1.441 -0.198 24.096 1.00 66.50 130 LEU A CA 1
ATOM 1010 C C . LEU A 1 130 ? -1.236 -1.073 22.856 1.00 66.50 130 LEU A C 1
ATOM 1012 O O . LEU A 1 130 ? -0.706 -2.178 22.955 1.00 66.50 130 LEU A O 1
ATOM 1016 N N . THR A 1 131 ? -1.656 -0.579 21.696 1.00 74.81 131 THR A N 1
ATOM 1017 C CA . THR A 1 131 ? -1.644 -1.293 20.412 1.00 74.81 131 THR A CA 1
ATOM 1018 C C . THR A 1 131 ? -1.427 -0.300 19.271 1.00 74.81 131 THR A C 1
ATOM 1020 O O . THR A 1 131 ? -1.583 0.908 19.464 1.00 74.81 131 THR A O 1
ATOM 1023 N N . ASP A 1 132 ? -1.017 -0.791 18.109 1.00 79.50 132 ASP A N 1
ATOM 1024 C CA . ASP A 1 132 ? -0.898 0.003 16.894 1.00 79.50 132 ASP A CA 1
ATOM 1025 C C . ASP A 1 132 ? -2.275 0.296 16.261 1.00 79.50 132 ASP A C 1
ATOM 1027 O O . ASP A 1 132 ? -3.146 -0.569 16.179 1.00 79.50 132 ASP A O 1
ATOM 1031 N N . LEU A 1 133 ? -2.473 1.532 15.805 1.00 82.62 133 LEU A N 1
ATOM 1032 C CA . LEU A 1 133 ? -3.673 1.990 15.100 1.00 82.62 133 LEU A CA 1
ATOM 1033 C C . LEU A 1 133 ? -3.619 1.738 13.592 1.00 82.62 133 LEU A C 1
ATOM 1035 O O . LEU A 1 133 ? -4.648 1.864 12.939 1.00 82.62 133 LEU A O 1
ATOM 1039 N N . SER A 1 134 ? -2.455 1.444 13.021 1.00 82.25 134 SER A N 1
ATOM 1040 C CA . SER A 1 134 ? -2.279 1.225 11.582 1.00 82.25 134 SER A CA 1
ATOM 1041 C C . SER A 1 134 ? -2.287 -0.276 11.249 1.00 82.25 134 SER A C 1
ATOM 1043 O O . SER A 1 134 ? -2.735 -1.117 12.035 1.00 82.25 134 SER A O 1
ATOM 1045 N N . GLY A 1 135 ? -1.772 -0.642 10.077 1.00 68.25 135 GLY A N 1
ATOM 1046 C CA . GLY A 1 135 ? -1.367 -2.011 9.764 1.00 68.25 135 GLY A CA 1
ATOM 1047 C C . GLY A 1 135 ? -0.042 -2.452 10.395 1.00 68.25 135 GLY A C 1
ATOM 1048 O O . GLY A 1 135 ? 0.584 -3.368 9.869 1.00 68.25 135 GLY A O 1
ATOM 1049 N N . GLY A 1 136 ? 0.415 -1.834 11.489 1.00 65.12 136 GLY A N 1
ATOM 1050 C CA . GLY A 1 136 ? 1.651 -2.184 12.198 1.00 65.12 136 GLY A CA 1
ATOM 1051 C C . GLY A 1 136 ? 2.900 -1.434 11.747 1.00 65.12 136 GLY A C 1
ATOM 1052 O O . GLY A 1 136 ? 3.992 -2.003 11.789 1.00 65.12 136 GLY A O 1
ATOM 1053 N N . VAL A 1 137 ? 2.768 -0.197 11.270 1.00 69.38 137 VAL A N 1
ATOM 1054 C CA . VAL A 1 137 ? 3.894 0.585 10.745 1.00 69.38 137 VAL A CA 1
ATOM 1055 C C . VAL A 1 137 ? 4.987 0.760 11.805 1.00 69.38 137 VAL A C 1
ATOM 1057 O O . VAL A 1 137 ? 4.780 1.315 12.881 1.00 69.38 137 VAL A O 1
ATOM 1060 N N . GLU A 1 138 ? 6.196 0.299 11.482 1.00 63.16 138 GLU A N 1
ATOM 1061 C CA . GLU A 1 138 ? 7.339 0.290 12.398 1.00 63.16 138 GLU A CA 1
ATOM 1062 C C . GLU A 1 138 ? 7.948 1.689 12.585 1.00 63.16 138 GLU A C 1
ATOM 1064 O O . GLU A 1 138 ? 9.032 1.969 12.081 1.00 63.16 138 GLU A O 1
ATOM 1069 N N . ASN A 1 139 ? 7.288 2.578 13.330 1.00 61.72 139 ASN A N 1
ATOM 1070 C CA . ASN A 1 139 ? 7.863 3.872 13.705 1.00 61.72 139 ASN A CA 1
ATOM 1071 C C . ASN A 1 139 ? 7.812 4.096 15.224 1.00 61.72 139 ASN A C 1
ATOM 1073 O O . ASN A 1 139 ? 6.896 4.715 15.756 1.00 61.72 139 ASN A O 1
ATOM 1077 N N . LEU A 1 140 ? 8.843 3.609 15.925 1.00 49.09 140 LEU A N 1
ATOM 1078 C CA . LEU A 1 140 ? 8.972 3.696 17.390 1.00 49.09 140 LEU A CA 1
ATOM 1079 C C . LEU A 1 140 ? 8.954 5.135 17.937 1.00 49.09 140 LEU A C 1
ATOM 1081 O O . LEU A 1 140 ? 8.569 5.346 19.087 1.00 49.09 140 LEU A O 1
ATOM 1085 N N . ASN A 1 141 ? 9.362 6.113 17.124 1.00 51.09 141 ASN A N 1
ATOM 1086 C CA . ASN A 1 141 ? 9.385 7.524 17.509 1.00 51.09 141 ASN A CA 1
ATOM 1087 C C . ASN A 1 141 ? 8.037 8.216 17.272 1.00 51.09 141 ASN A C 1
ATOM 1089 O O . ASN A 1 141 ? 7.781 9.259 17.875 1.00 51.09 141 ASN A O 1
ATOM 1093 N N . ASN A 1 142 ? 7.173 7.647 16.426 1.00 60.88 142 ASN A N 1
ATOM 1094 C CA . ASN A 1 142 ? 5.879 8.228 16.117 1.00 60.88 142 ASN A CA 1
ATOM 1095 C C . ASN A 1 142 ? 4.766 7.618 16.985 1.00 60.88 142 ASN A C 1
ATOM 1097 O O . ASN A 1 142 ? 4.192 6.573 16.676 1.00 60.88 142 ASN A O 1
ATOM 1101 N N . ARG A 1 143 ? 4.428 8.324 18.070 1.00 64.38 143 ARG A N 1
ATOM 1102 C CA . ARG A 1 143 ? 3.292 7.979 18.937 1.00 64.38 143 ARG A CA 1
ATOM 1103 C C . ARG A 1 143 ? 1.931 8.217 18.282 1.00 64.38 143 ARG A C 1
ATOM 1105 O O . ARG A 1 143 ? 0.942 7.714 18.799 1.00 64.38 143 ARG A O 1
ATOM 1112 N N . ASP A 1 144 ? 1.858 8.922 17.154 1.00 72.44 144 ASP A N 1
ATOM 1113 C CA . ASP A 1 144 ? 0.595 9.265 16.492 1.00 72.44 144 ASP A CA 1
ATOM 1114 C C . ASP A 1 144 ? -0.152 8.026 15.979 1.00 72.44 144 ASP A C 1
ATOM 1116 O O . ASP A 1 144 ? -1.365 8.098 15.782 1.00 72.44 144 ASP A O 1
ATOM 1120 N N . TYR A 1 145 ? 0.550 6.908 15.763 1.00 79.94 145 TYR A N 1
ATOM 1121 C CA . TYR A 1 145 ? -0.025 5.610 15.388 1.00 79.94 145 TYR A CA 1
ATOM 1122 C C . TYR A 1 145 ? -0.256 4.680 16.582 1.00 79.94 145 TYR A C 1
ATOM 1124 O O . TYR A 1 145 ? -0.715 3.561 16.403 1.00 79.94 145 TYR A O 1
ATOM 1132 N N . GLN A 1 146 ? 0.014 5.116 17.809 1.00 82.19 146 GLN A N 1
ATOM 1133 C CA . GLN A 1 146 ? -0.197 4.295 18.996 1.00 82.19 146 GLN A CA 1
ATOM 1134 C C . GLN A 1 146 ? -1.561 4.606 19.614 1.00 82.19 146 GLN A C 1
ATOM 1136 O O . GLN A 1 146 ? -1.882 5.758 19.900 1.00 82.19 146 GLN A O 1
ATOM 1141 N N . PHE A 1 147 ? -2.364 3.574 19.861 1.00 85.31 147 PHE A N 1
ATOM 1142 C CA . PHE A 1 147 ? -3.620 3.728 20.581 1.00 85.31 147 PHE A CA 1
ATOM 1143 C C . PHE A 1 147 ? -3.374 3.992 22.067 1.00 85.31 147 PHE A C 1
ATOM 1145 O O . PHE A 1 147 ? -2.713 3.210 22.764 1.00 85.31 147 PHE A O 1
ATOM 1152 N N . SER A 1 148 ? -3.995 5.060 22.554 1.00 83.88 148 SER A N 1
ATOM 1153 C CA . SER A 1 148 ? -4.134 5.397 23.966 1.00 83.88 148 SER A CA 1
ATOM 1154 C C . SER A 1 148 ? -5.530 5.954 24.234 1.00 83.88 148 SER A C 1
ATOM 1156 O O . SER A 1 148 ? -6.204 6.429 23.322 1.00 83.88 148 SER A O 1
ATOM 1158 N N . TYR A 1 149 ? -5.943 5.932 25.498 1.00 86.50 149 TYR A N 1
ATOM 1159 C CA . TYR A 1 149 ? -7.165 6.572 25.976 1.00 86.50 149 TYR A CA 1
ATOM 1160 C C . TYR A 1 149 ? -6.892 7.340 27.272 1.00 86.50 149 TYR A C 1
ATOM 1162 O O . TYR A 1 149 ? -5.943 7.044 27.999 1.00 86.50 149 TYR A O 1
ATOM 1170 N N . VAL A 1 150 ? -7.765 8.289 27.591 1.00 87.31 150 VAL A N 1
ATOM 1171 C CA . VAL A 1 150 ? -7.820 8.971 28.885 1.00 87.31 150 VAL A CA 1
ATOM 1172 C C . VAL A 1 150 ? -8.811 8.237 29.785 1.00 87.31 150 VAL A C 1
ATOM 1174 O O . VAL A 1 150 ? -9.985 8.087 29.444 1.00 87.31 150 VAL A O 1
ATOM 1177 N N . GLU A 1 151 ? -8.354 7.776 30.948 1.00 85.81 151 GLU A N 1
ATOM 1178 C CA . GLU A 1 151 ? -9.220 7.127 31.936 1.00 85.81 151 GLU A CA 1
ATOM 1179 C C . GLU A 1 151 ? -9.943 8.171 32.802 1.00 85.81 151 GLU A C 1
ATOM 1181 O O . GLU A 1 151 ? -9.306 8.958 33.508 1.00 85.81 151 GLU A O 1
ATOM 1186 N N . VAL A 1 152 ? -11.277 8.164 32.784 1.00 86.44 152 VAL A N 1
ATOM 1187 C CA . VAL A 1 152 ? -12.127 9.088 33.552 1.00 86.44 152 VAL A CA 1
ATOM 1188 C C . VAL A 1 152 ? -13.085 8.288 34.431 1.00 86.44 152 VAL A C 1
ATOM 1190 O O . VAL A 1 152 ? -13.726 7.347 33.973 1.00 86.44 152 VAL A O 1
ATOM 1193 N N . LEU A 1 153 ? -13.206 8.662 35.707 1.00 85.75 153 LEU A N 1
ATOM 1194 C CA . LEU A 1 153 ? -14.130 8.003 36.633 1.00 85.75 153 LEU A CA 1
ATOM 1195 C C . LEU A 1 153 ? -15.593 8.302 36.272 1.00 85.75 153 LEU A C 1
ATOM 1197 O O . LEU A 1 153 ? -15.952 9.454 36.033 1.00 85.75 153 LEU A O 1
ATOM 1201 N N . ASP A 1 154 ? -16.456 7.289 36.344 1.00 85.19 154 ASP A N 1
ATOM 1202 C CA . ASP A 1 154 ? -17.907 7.395 36.119 1.00 85.19 154 ASP A CA 1
ATOM 1203 C C . ASP A 1 154 ? -18.550 8.505 36.984 1.00 85.19 154 ASP A C 1
ATOM 1205 O O . ASP A 1 154 ? -19.341 9.317 36.508 1.00 85.19 154 ASP A O 1
ATOM 1209 N N . SER A 1 155 ? -18.118 8.655 38.241 1.00 82.00 155 SER A N 1
ATOM 1210 C CA . SER A 1 155 ? -18.552 9.748 39.130 1.00 82.00 155 SER A CA 1
ATOM 1211 C C . SER A 1 155 ? -18.137 11.152 38.653 1.00 82.00 155 SER A C 1
ATOM 1213 O O . SER A 1 155 ? -18.858 12.129 38.881 1.00 82.00 155 SER A O 1
ATOM 1215 N N . ALA A 1 156 ? -16.999 11.275 37.965 1.00 80.50 156 ALA A N 1
ATOM 1216 C CA . ALA A 1 156 ? -16.520 12.530 37.384 1.00 80.50 156 ALA A CA 1
ATOM 1217 C C . ALA A 1 156 ? -17.212 12.856 36.048 1.00 80.50 156 ALA A C 1
ATOM 1219 O O . ALA A 1 156 ? -17.341 14.028 35.700 1.00 80.50 156 ALA A O 1
ATOM 1220 N N . ILE A 1 157 ? -17.706 11.840 35.333 1.00 79.12 157 ILE A N 1
ATOM 1221 C CA . ILE A 1 157 ? -18.581 12.033 34.172 1.00 79.12 157 ILE A CA 1
ATOM 1222 C C . ILE A 1 157 ? -19.980 12.446 34.629 1.00 79.12 157 ILE A C 1
ATOM 1224 O O . ILE A 1 157 ? -20.458 13.483 34.191 1.00 79.12 157 ILE A O 1
ATOM 1228 N N . ARG A 1 158 ? -20.601 11.727 35.575 1.00 77.44 158 ARG A N 1
ATOM 1229 C CA . ARG A 1 158 ? -21.954 12.037 36.088 1.00 77.44 158 ARG A CA 1
ATOM 1230 C C . ARG A 1 158 ? -22.079 13.401 36.769 1.00 77.44 158 ARG A C 1
ATOM 1232 O O . ARG A 1 158 ? -23.175 13.948 36.826 1.00 77.44 158 ARG A O 1
ATOM 1239 N N . SER A 1 159 ? -20.987 13.941 37.314 1.00 71.19 159 SER A N 1
ATOM 1240 C CA . SER A 1 159 ? -20.979 15.293 37.896 1.00 71.19 159 SER A CA 1
ATOM 1241 C C . SER A 1 159 ? -20.883 16.406 36.844 1.00 71.19 159 SER A C 1
ATOM 1243 O O . SER A 1 159 ? -21.242 17.549 37.135 1.00 71.19 159 SER A O 1
ATOM 1245 N N . LYS A 1 160 ? -20.470 16.087 35.610 1.00 70.81 160 LYS A N 1
ATOM 1246 C CA . LYS A 1 160 ? -20.566 16.980 34.454 1.00 70.81 160 LYS A CA 1
ATOM 1247 C C . LYS A 1 160 ? -21.873 16.717 33.698 1.00 70.81 160 LYS A C 1
ATOM 1249 O O . LYS A 1 160 ? -22.276 15.578 33.495 1.00 70.81 160 LYS A O 1
ATOM 1254 N N . LYS A 1 161 ? -22.522 17.773 33.206 1.00 72.00 161 LYS A N 1
ATOM 1255 C CA . LYS A 1 161 ? -23.699 17.657 32.326 1.00 72.00 161 LYS A CA 1
ATOM 1256 C C . LYS A 1 161 ? -23.278 17.408 30.870 1.00 72.00 161 LYS A C 1
ATOM 1258 O O . LYS A 1 161 ? -23.574 18.227 30.010 1.00 72.00 161 LYS A O 1
ATOM 1263 N N . LEU A 1 162 ? -22.536 16.327 30.625 1.00 79.62 162 LEU A N 1
ATOM 1264 C CA . LEU A 1 162 ? -22.116 15.934 29.276 1.00 79.62 162 LEU A CA 1
ATOM 1265 C C . LEU A 1 162 ? -23.260 15.237 28.532 1.00 79.62 162 LEU A C 1
ATOM 1267 O O . LEU A 1 162 ? -23.982 14.417 29.101 1.00 79.62 162 LEU A O 1
ATOM 1271 N N . THR A 1 163 ? -23.381 15.542 27.248 1.00 85.19 163 THR A N 1
ATOM 1272 C CA . THR A 1 163 ? -24.236 14.845 26.287 1.00 85.19 163 THR A CA 1
ATOM 1273 C C . THR A 1 163 ? -23.465 13.697 25.634 1.00 85.19 163 THR A C 1
ATOM 1275 O O . THR A 1 163 ? -22.267 13.807 25.363 1.00 85.19 163 THR A O 1
ATOM 1278 N N . ALA A 1 164 ? -24.139 12.577 25.366 1.00 86.75 164 ALA A N 1
ATOM 1279 C CA . ALA A 1 164 ? -23.511 11.422 24.733 1.00 86.75 164 ALA A CA 1
ATOM 1280 C C . ALA A 1 164 ? -24.447 10.697 23.765 1.00 86.75 164 ALA A C 1
ATOM 1282 O O . ALA A 1 164 ? -25.604 10.432 24.092 1.00 86.75 164 ALA A O 1
ATOM 1283 N N . SER A 1 165 ? -23.918 10.320 22.602 1.00 90.31 165 SER A N 1
ATOM 1284 C CA . SER A 1 165 ? -24.555 9.385 21.673 1.00 90.31 165 SER A CA 1
ATOM 1285 C C . SER A 1 165 ? -23.952 8.000 21.874 1.00 90.31 165 SER A C 1
ATOM 1287 O O . SER A 1 165 ? -22.744 7.827 21.720 1.00 90.31 165 SER A O 1
ATOM 1289 N N . ILE A 1 166 ? -24.777 7.006 22.208 1.00 88.75 166 ILE A N 1
ATOM 1290 C CA . ILE A 1 166 ? -24.344 5.606 22.313 1.00 88.75 166 ILE A CA 1
ATOM 1291 C C . ILE A 1 166 ? -24.686 4.910 20.996 1.00 88.75 166 ILE A C 1
ATOM 1293 O O . ILE A 1 166 ? -25.859 4.728 20.671 1.00 88.75 166 ILE A O 1
ATOM 1297 N N . LEU A 1 167 ? -23.660 4.531 20.238 1.00 87.81 167 LEU A N 1
ATOM 1298 C CA . LEU A 1 167 ? -23.800 3.852 18.957 1.00 87.81 167 LEU A CA 1
ATOM 1299 C C . LEU A 1 167 ? -23.808 2.326 19.180 1.00 87.81 167 LEU A C 1
ATOM 1301 O O . LEU A 1 167 ? -22.847 1.784 19.742 1.00 87.81 167 LEU A O 1
ATOM 1305 N N . PRO A 1 168 ? -24.870 1.611 18.755 1.00 82.81 168 PRO A N 1
ATOM 1306 C CA . PRO A 1 168 ? -24.968 0.156 18.888 1.00 82.81 168 PRO A CA 1
ATOM 1307 C C . PRO A 1 168 ? -24.069 -0.586 17.887 1.00 82.81 168 PRO A C 1
ATOM 1309 O O . PRO A 1 168 ? -23.939 -1.806 17.956 1.00 82.81 168 PRO A O 1
ATOM 1312 N N . ASP A 1 169 ? -23.469 0.136 16.941 1.00 77.81 169 ASP A N 1
ATOM 1313 C CA . ASP A 1 169 ? -22.512 -0.386 15.980 1.00 77.81 169 ASP A CA 1
ATOM 1314 C C . ASP A 1 169 ? -21.268 -0.948 16.687 1.00 77.81 169 ASP A C 1
ATOM 1316 O O . ASP A 1 169 ? -20.768 -0.386 17.670 1.00 77.81 169 ASP A O 1
ATOM 1320 N N . LYS A 1 170 ? -20.738 -2.048 16.145 1.00 86.25 170 LYS A N 1
ATOM 1321 C CA . LYS A 1 170 ? -19.377 -2.496 16.439 1.00 86.25 170 LYS A CA 1
ATOM 1322 C C . LYS A 1 170 ? -18.417 -1.733 15.532 1.00 86.25 170 LYS A C 1
ATOM 1324 O O . LYS A 1 170 ? -18.695 -1.608 14.340 1.00 86.25 170 LYS A O 1
ATOM 1329 N N . VAL A 1 171 ? -17.297 -1.249 16.058 1.00 89.81 171 VAL A N 1
ATOM 1330 C CA . VAL A 1 171 ? -16.329 -0.447 15.297 1.00 89.81 171 VAL A CA 1
ATOM 1331 C C . VAL A 1 171 ? -14.941 -1.088 15.280 1.00 89.81 171 VAL A C 1
ATOM 1333 O O . VAL A 1 171 ? -14.461 -1.570 16.303 1.00 89.81 171 VAL A O 1
ATOM 1336 N N . LEU A 1 172 ? -14.302 -1.111 14.111 1.00 92.06 172 LEU A N 1
ATOM 1337 C CA . LEU A 1 172 ? -12.865 -1.312 13.953 1.00 92.06 172 LEU A CA 1
ATOM 1338 C C . LEU A 1 172 ? -12.236 0.067 13.742 1.00 92.06 172 LEU A C 1
ATOM 1340 O O . LEU A 1 172 ? -12.595 0.790 12.811 1.00 92.06 172 LEU A O 1
ATOM 1344 N N . ILE A 1 173 ? -11.330 0.431 14.640 1.00 93.81 173 ILE A N 1
ATOM 1345 C CA . ILE A 1 173 ? -10.656 1.724 14.696 1.00 93.81 173 ILE A CA 1
ATOM 1346 C C . ILE A 1 173 ? -9.277 1.578 14.056 1.00 93.81 173 ILE A C 1
ATOM 1348 O O . ILE A 1 173 ? -8.459 0.783 14.526 1.00 93.81 173 ILE A O 1
ATOM 1352 N N . LEU A 1 174 ? -9.027 2.354 13.002 1.00 92.75 174 LEU A N 1
ATOM 1353 C CA . LEU A 1 174 ? -7.767 2.357 12.260 1.00 92.75 174 LEU A CA 1
ATOM 1354 C C . LEU A 1 174 ? -7.333 3.796 11.947 1.00 92.75 174 LEU A C 1
ATOM 1356 O O . LEU A 1 174 ? -8.165 4.689 11.797 1.00 92.75 174 LEU A O 1
ATOM 1360 N N . LYS A 1 175 ? -6.028 4.034 11.840 1.00 92.44 175 LYS A N 1
ATOM 1361 C CA . LYS A 1 175 ? -5.440 5.305 11.409 1.00 92.44 175 LYS A CA 1
ATOM 1362 C C . LYS A 1 175 ? -4.658 5.067 10.121 1.00 92.44 175 LYS A C 1
ATOM 1364 O O . LYS A 1 175 ? -3.726 4.263 10.127 1.00 92.44 175 LYS A O 1
ATOM 1369 N N . ARG A 1 176 ? -5.043 5.737 9.028 1.00 93.00 176 ARG A N 1
ATOM 1370 C CA . ARG A 1 176 ? -4.363 5.598 7.727 1.00 93.00 176 ARG A CA 1
ATOM 1371 C C . ARG A 1 176 ? -2.921 6.076 7.831 1.00 93.00 176 ARG A C 1
ATOM 1373 O O . ARG A 1 176 ? -2.683 7.118 8.437 1.00 93.00 176 ARG A O 1
ATOM 1380 N N . PHE A 1 177 ? -1.981 5.354 7.225 1.00 90.19 177 PHE A N 1
ATOM 1381 C CA . PHE A 1 177 ? -0.561 5.691 7.312 1.00 90.19 177 PHE A CA 1
ATOM 1382 C C . PHE A 1 177 ? -0.124 6.763 6.305 1.00 90.19 177 PHE A C 1
ATOM 1384 O O . PHE A 1 177 ? 0.453 7.785 6.677 1.00 90.19 177 PHE A O 1
ATOM 1391 N N . LYS A 1 178 ? -0.356 6.520 5.010 1.00 90.44 178 LYS A N 1
ATOM 1392 C CA . LYS A 1 178 ? 0.064 7.437 3.940 1.00 90.44 178 LYS A CA 1
ATOM 1393 C C . LYS A 1 178 ? -0.910 7.377 2.751 1.00 90.44 178 LYS A C 1
ATOM 1395 O O . LYS A 1 178 ? -0.601 6.768 1.722 1.00 90.44 178 LYS A O 1
ATOM 1400 N N . PRO A 1 179 ? -2.115 7.963 2.898 1.00 93.19 179 PRO A N 1
ATOM 1401 C CA . PRO A 1 179 ? -3.228 7.744 1.973 1.00 93.19 179 PRO A CA 1
ATOM 1402 C C . PRO A 1 179 ? -3.092 8.437 0.605 1.00 93.19 179 PRO A C 1
ATOM 1404 O O . PRO A 1 179 ? -3.937 8.226 -0.261 1.00 93.19 179 PRO A O 1
ATOM 1407 N N . ASP A 1 180 ? -2.040 9.230 0.385 1.00 91.44 180 ASP A N 1
ATOM 1408 C CA . ASP A 1 180 ? -1.629 9.799 -0.910 1.00 91.44 180 ASP A CA 1
ATOM 1409 C C . ASP A 1 180 ? -0.785 8.828 -1.763 1.00 91.44 180 ASP A C 1
ATOM 1411 O O . ASP A 1 180 ? -0.467 9.116 -2.918 1.00 91.44 180 ASP A O 1
ATOM 1415 N N . ASN A 1 181 ? -0.404 7.666 -1.222 1.00 92.62 181 ASN A N 1
ATOM 1416 C CA . ASN A 1 181 ? 0.496 6.722 -1.878 1.00 92.62 181 ASN A CA 1
ATOM 1417 C C . ASN A 1 181 ? -0.136 5.328 -1.984 1.00 92.62 181 ASN A C 1
ATOM 1419 O O . ASN A 1 181 ? -0.302 4.626 -0.990 1.00 92.62 181 ASN A O 1
ATOM 1423 N N . LEU A 1 182 ? -0.411 4.897 -3.219 1.00 95.62 182 LEU A N 1
ATOM 1424 C CA . LEU A 1 182 ? -1.103 3.638 -3.515 1.00 95.62 182 LEU A CA 1
ATOM 1425 C C . LEU A 1 182 ? -0.463 2.387 -2.888 1.00 95.62 182 LEU A C 1
ATOM 1427 O O . LEU A 1 182 ? -1.193 1.470 -2.520 1.00 95.62 182 LEU A O 1
ATOM 1431 N N . MET A 1 183 ? 0.869 2.334 -2.757 1.00 95.12 183 MET A N 1
ATOM 1432 C CA . MET A 1 183 ? 1.532 1.197 -2.113 1.00 95.12 183 MET A CA 1
ATOM 1433 C C . MET A 1 183 ? 1.169 1.155 -0.631 1.00 95.12 183 MET A C 1
ATOM 1435 O O . MET A 1 183 ? 0.733 0.111 -0.171 1.00 95.12 183 MET A O 1
ATOM 1439 N N . HIS A 1 184 ? 1.255 2.278 0.087 1.00 94.50 184 HIS A N 1
ATOM 1440 C CA . HIS A 1 184 ? 0.879 2.332 1.503 1.00 94.50 184 HIS A CA 1
ATOM 1441 C C . HIS A 1 184 ? -0.621 2.107 1.718 1.00 94.50 184 HIS A C 1
ATOM 1443 O O . HIS A 1 184 ? -0.996 1.327 2.589 1.00 94.50 184 HIS A O 1
ATOM 1449 N N . VAL A 1 185 ? -1.478 2.686 0.869 1.00 96.56 185 VAL A N 1
ATOM 1450 C CA . VAL A 1 185 ? -2.925 2.407 0.882 1.00 96.56 185 VAL A CA 1
ATOM 1451 C C . VAL A 1 185 ? -3.180 0.899 0.788 1.00 96.56 185 VAL A C 1
ATOM 1453 O O . VAL A 1 185 ? -3.922 0.345 1.589 1.00 96.56 185 VAL A O 1
ATOM 1456 N N . ILE A 1 186 ? -2.553 0.201 -0.159 1.00 97.25 186 ILE A N 1
ATOM 1457 C CA . ILE A 1 186 ? -2.774 -1.239 -0.339 1.00 97.25 186 ILE A CA 1
ATOM 1458 C C . ILE A 1 186 ? -2.117 -2.076 0.773 1.00 97.25 186 ILE A C 1
ATOM 1460 O O . ILE A 1 186 ? -2.775 -2.953 1.326 1.00 97.25 186 ILE A O 1
ATOM 1464 N N . HIS A 1 187 ? -0.848 -1.815 1.089 1.00 95.94 187 HIS A N 1
ATOM 1465 C CA . HIS A 1 187 ? 0.007 -2.636 1.955 1.00 95.94 187 HIS A CA 1
ATOM 1466 C C . HIS A 1 187 ? -0.171 -2.364 3.453 1.00 95.94 187 HIS A C 1
ATOM 1468 O O . HIS A 1 187 ? -0.201 -3.304 4.241 1.00 95.94 187 HIS A O 1
ATOM 1474 N N . ASP A 1 188 ? -0.250 -1.092 3.847 1.00 92.44 188 ASP A N 1
ATOM 1475 C CA . ASP A 1 188 ? -0.216 -0.661 5.249 1.00 92.44 188 ASP A CA 1
ATOM 1476 C C . ASP A 1 188 ? -1.615 -0.337 5.801 1.00 92.44 188 ASP A C 1
ATOM 1478 O O . ASP A 1 188 ? -1.820 -0.445 7.008 1.00 92.44 188 ASP A O 1
ATOM 1482 N N . ASP A 1 189 ? -2.587 -0.009 4.938 1.00 94.81 189 ASP A N 1
ATOM 1483 C CA . ASP A 1 189 ? -3.963 0.288 5.358 1.00 94.81 189 ASP A CA 1
ATOM 1484 C C . ASP A 1 189 ? -4.953 -0.845 5.007 1.00 94.81 189 ASP A C 1
ATOM 1486 O O . ASP A 1 189 ? -5.520 -1.484 5.895 1.00 94.81 189 ASP A O 1
ATOM 1490 N N . LEU A 1 190 ? -5.197 -1.107 3.715 1.00 96.31 190 LEU A N 1
ATOM 1491 C CA . LEU A 1 190 ? -6.357 -1.896 3.268 1.00 96.31 190 LEU A CA 1
ATOM 1492 C C . LEU A 1 190 ? -6.196 -3.415 3.413 1.00 96.31 190 LEU A C 1
ATOM 1494 O O . LEU A 1 190 ? -7.172 -4.093 3.736 1.00 96.31 190 LEU A O 1
ATOM 1498 N N . LEU A 1 191 ? -5.006 -3.966 3.169 1.00 96.38 191 LEU A N 1
ATOM 1499 C CA . LEU A 1 191 ? -4.742 -5.396 3.354 1.00 96.38 191 LEU A CA 1
ATOM 1500 C C . LEU A 1 191 ? -4.772 -5.801 4.849 1.00 96.38 191 LEU A C 1
ATOM 1502 O O . LEU A 1 191 ? -5.493 -6.750 5.179 1.00 96.38 191 LEU A O 1
ATOM 1506 N N . PRO A 1 192 ? -4.115 -5.066 5.772 1.00 93.81 192 PRO A N 1
ATOM 1507 C CA . PRO A 1 192 ? -4.265 -5.272 7.212 1.00 93.81 192 PRO A CA 1
ATOM 1508 C C . PRO A 1 192 ? -5.709 -5.105 7.696 1.00 93.81 192 PRO A C 1
ATOM 1510 O O . PRO A 1 192 ? -6.158 -5.890 8.533 1.00 93.81 192 PRO A O 1
ATOM 1513 N N . LEU A 1 193 ? -6.452 -4.127 7.159 1.00 93.75 193 LEU A N 1
ATOM 1514 C CA . LEU A 1 193 ? -7.875 -3.929 7.455 1.00 93.75 193 LEU A CA 1
ATOM 1515 C C . LEU A 1 193 ? -8.731 -5.124 7.010 1.00 93.75 193 LEU A C 1
ATOM 1517 O O . LEU A 1 193 ? -9.591 -5.575 7.763 1.00 93.75 193 LEU A O 1
ATOM 1521 N N . TYR A 1 194 ? -8.488 -5.659 5.811 1.00 93.69 194 TYR A N 1
ATOM 1522 C CA . TYR A 1 194 ? -9.224 -6.806 5.273 1.00 93.69 194 TYR A CA 1
ATOM 1523 C C . TYR A 1 194 ? -9.093 -8.048 6.151 1.00 93.69 194 TYR A C 1
ATOM 1525 O O . TYR A 1 194 ? -10.109 -8.640 6.512 1.00 93.69 194 TYR A O 1
ATOM 1533 N N . TYR A 1 195 ? -7.876 -8.410 6.558 1.00 91.12 195 TYR A N 1
ATOM 1534 C CA . TYR A 1 195 ? -7.681 -9.579 7.417 1.00 91.12 195 TYR A CA 1
ATOM 1535 C C . TYR A 1 195 ? -8.154 -9.362 8.856 1.00 91.12 195 TYR A C 1
ATOM 1537 O O . TYR A 1 195 ? -8.686 -10.298 9.450 1.00 91.12 195 TYR A O 1
ATOM 1545 N N . ALA A 1 196 ? -8.055 -8.142 9.394 1.00 89.25 196 ALA A N 1
ATOM 1546 C CA . ALA A 1 196 ? -8.642 -7.823 10.696 1.00 89.25 196 ALA A CA 1
ATOM 1547 C C . ALA A 1 196 ? -10.181 -7.916 10.675 1.00 89.25 196 ALA A C 1
ATOM 1549 O O . ALA A 1 196 ? -10.774 -8.447 11.610 1.00 89.25 196 ALA A O 1
ATOM 1550 N N . LEU A 1 197 ? -10.841 -7.464 9.601 1.00 87.75 197 LEU A N 1
ATOM 1551 C CA . LEU A 1 197 ? -12.291 -7.622 9.439 1.00 87.75 197 LEU A CA 1
ATOM 1552 C C . LEU A 1 197 ? -12.699 -9.084 9.227 1.00 87.75 197 LEU A C 1
ATOM 1554 O O . LEU A 1 197 ? -13.653 -9.525 9.862 1.00 87.75 197 LEU A O 1
ATOM 1558 N N . LEU A 1 198 ? -11.973 -9.844 8.397 1.00 85.19 198 LEU A N 1
ATOM 1559 C CA . LEU A 1 198 ? -12.226 -11.278 8.211 1.00 85.19 198 LEU A CA 1
ATOM 1560 C C . LEU A 1 198 ? -12.150 -12.041 9.536 1.00 85.19 198 LEU A C 1
ATOM 1562 O O . LEU A 1 198 ? -13.078 -12.774 9.867 1.00 85.19 198 LEU A O 1
ATOM 1566 N N . GLU A 1 199 ? -11.073 -11.854 10.303 1.00 82.94 199 GLU A N 1
ATOM 1567 C CA . GLU A 1 199 ? -10.904 -12.467 11.626 1.00 82.94 199 GLU A CA 1
ATOM 1568 C C . GLU A 1 199 ? -12.117 -12.189 12.526 1.00 82.94 199 GLU A C 1
ATOM 1570 O O . GLU A 1 199 ? -12.665 -13.111 13.128 1.00 82.94 199 GLU A O 1
ATOM 1575 N N . LEU A 1 200 ? -12.577 -10.935 12.572 1.00 79.69 200 LEU A N 1
ATOM 1576 C CA . LEU A 1 200 ? -13.734 -10.540 13.371 1.00 79.69 200 LEU A CA 1
ATOM 1577 C C . LEU A 1 200 ? -15.044 -11.165 12.862 1.00 79.69 200 LEU A C 1
ATOM 1579 O O . LEU A 1 200 ? -15.804 -11.691 13.677 1.00 79.69 200 LEU A O 1
ATOM 1583 N N . GLU A 1 201 ? -15.301 -11.175 11.550 1.00 70.25 201 GLU A N 1
ATOM 1584 C CA . GLU A 1 201 ? -16.482 -11.835 10.964 1.00 70.25 201 GLU A CA 1
ATOM 1585 C C . GLU A 1 201 ? -16.493 -13.350 11.258 1.00 70.25 201 GLU A C 1
ATOM 1587 O O . GLU A 1 201 ? -17.536 -13.899 11.630 1.00 70.25 201 GLU A O 1
ATOM 1592 N N . PHE A 1 202 ? -15.336 -14.024 11.199 1.00 58.47 202 PHE A N 1
ATOM 1593 C CA . PHE A 1 202 ? -15.216 -15.455 11.513 1.00 58.47 202 PHE A CA 1
ATOM 1594 C C . PHE A 1 202 ? -15.511 -15.801 12.984 1.00 58.47 202 PHE A C 1
ATOM 1596 O O . PHE A 1 202 ? -15.877 -16.941 13.264 1.00 58.47 202 PHE A O 1
ATOM 1603 N N . THR A 1 203 ? -15.444 -14.844 13.921 1.00 54.66 203 THR A N 1
ATOM 1604 C CA . THR A 1 203 ? -15.869 -15.064 15.325 1.00 54.66 203 THR A CA 1
ATOM 1605 C C . THR A 1 203 ? -17.394 -15.072 15.530 1.00 54.66 203 THR A C 1
ATOM 1607 O O . THR A 1 203 ? -17.868 -15.055 16.666 1.00 54.66 203 THR A O 1
ATOM 1610 N N . GLY A 1 204 ? -18.190 -15.077 14.453 1.00 47.53 204 GLY A N 1
ATOM 1611 C CA . GLY A 1 204 ? -19.656 -15.022 14.521 1.00 47.53 204 GLY A CA 1
ATOM 1612 C C . GLY A 1 204 ? -20.199 -13.624 14.841 1.00 47.53 204 GLY A C 1
ATOM 1613 O O . GLY A 1 204 ? -21.378 -13.459 15.166 1.00 47.53 204 GLY A O 1
ATOM 1614 N N . ALA A 1 205 ? -19.353 -12.596 14.766 1.00 48.28 205 ALA A N 1
ATOM 1615 C CA . ALA A 1 205 ? -19.759 -11.226 15.010 1.00 48.28 205 ALA A CA 1
ATOM 1616 C C . ALA A 1 205 ? -20.502 -10.631 13.803 1.00 48.28 205 ALA A C 1
ATOM 1618 O O . ALA A 1 205 ? -20.043 -10.695 12.666 1.00 48.28 205 ALA A O 1
ATOM 1619 N N . LYS A 1 206 ? -21.634 -9.967 14.078 1.00 55.28 206 LYS A N 1
ATOM 1620 C CA . LYS A 1 206 ? -22.277 -9.047 13.127 1.00 55.28 206 LYS A CA 1
ATOM 1621 C C . LYS A 1 206 ? -21.297 -7.952 12.691 1.00 55.28 206 LYS A C 1
ATOM 1623 O O . LYS A 1 206 ? -20.405 -7.586 13.455 1.00 55.28 206 LYS A O 1
ATOM 1628 N N . GLU A 1 207 ? -21.525 -7.433 11.488 1.00 70.62 207 GLU A N 1
ATOM 1629 C CA . GLU A 1 207 ? -20.611 -6.554 10.753 1.00 70.62 207 GLU A CA 1
ATOM 1630 C C . GLU A 1 207 ? -20.071 -5.369 11.561 1.00 70.62 207 GLU A C 1
ATOM 1632 O O . GLU A 1 207 ? -20.810 -4.670 12.258 1.00 70.62 207 GLU A O 1
ATOM 1637 N N . TYR A 1 208 ? -18.772 -5.122 11.399 1.00 82.94 208 T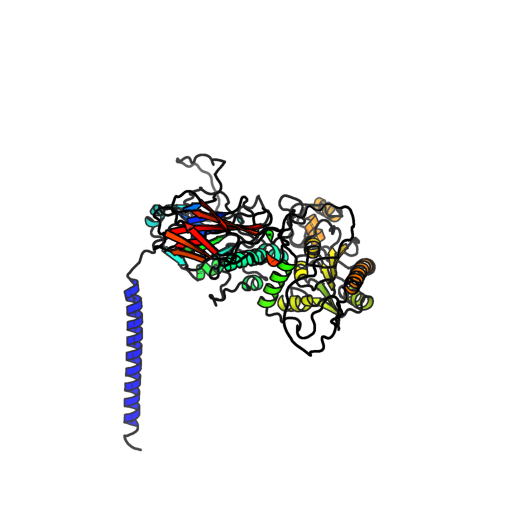YR A N 1
ATOM 1638 C CA . TYR A 1 208 ? -18.082 -3.972 11.966 1.00 82.94 208 TYR A CA 1
ATOM 1639 C C . TYR A 1 208 ? -18.148 -2.779 11.007 1.00 82.94 208 TYR A C 1
ATOM 1641 O O . TYR A 1 208 ? -17.951 -2.918 9.798 1.00 82.94 208 TYR A O 1
ATOM 1649 N N . ARG A 1 209 ? -18.357 -1.576 11.546 1.00 87.00 209 ARG A N 1
ATOM 1650 C CA . ARG A 1 209 ? -18.024 -0.336 10.839 1.00 87.00 209 ARG A CA 1
ATOM 1651 C C . ARG A 1 209 ? -16.535 -0.047 10.969 1.00 87.00 209 ARG A C 1
ATOM 1653 O O . ARG A 1 209 ? -15.947 -0.308 12.009 1.00 87.00 209 ARG A O 1
ATOM 1660 N N . VAL A 1 210 ? -15.941 0.554 9.945 1.00 91.50 210 VAL A N 1
ATOM 1661 C CA . VAL A 1 210 ? -14.565 1.053 9.997 1.00 91.50 210 VAL A CA 1
ATOM 1662 C C . VAL A 1 210 ? -14.609 2.537 10.353 1.00 91.50 210 VAL A C 1
ATOM 1664 O O . VAL A 1 210 ? -15.327 3.300 9.700 1.00 91.50 210 VAL A O 1
ATOM 1667 N N . PHE A 1 211 ? -13.858 2.934 11.379 1.00 93.38 211 PHE A N 1
ATOM 1668 C CA . PHE A 1 211 ? -13.657 4.328 11.775 1.00 93.38 211 PHE A CA 1
ATOM 1669 C C . PHE A 1 211 ? -12.186 4.702 11.589 1.00 93.38 211 PHE A C 1
ATOM 1671 O O . PHE A 1 211 ? -11.299 4.158 12.247 1.00 93.38 211 PHE A O 1
ATOM 1678 N N . LEU A 1 212 ? -11.958 5.627 10.661 1.00 94.62 212 LEU A N 1
ATOM 1679 C CA . LEU A 1 212 ? -10.667 6.203 10.331 1.00 94.62 212 LEU A CA 1
ATOM 1680 C C . LEU A 1 212 ? -10.442 7.443 11.205 1.00 94.62 212 LEU A C 1
ATOM 1682 O O . LEU A 1 212 ? -11.155 8.443 11.072 1.00 94.62 212 LEU A O 1
ATOM 1686 N N . VAL A 1 213 ? -9.483 7.339 12.129 1.00 93.69 213 VAL A N 1
ATOM 1687 C CA . VAL A 1 213 ? -9.212 8.340 13.186 1.00 93.69 213 VAL A CA 1
ATOM 1688 C C . VAL A 1 213 ? -8.058 9.286 12.869 1.00 93.69 213 VAL A C 1
ATOM 1690 O O . VAL A 1 213 ? -7.615 10.046 13.726 1.00 93.69 213 VAL A O 1
ATOM 1693 N N . ASP A 1 214 ? -7.545 9.238 11.647 1.00 92.62 214 ASP A N 1
ATOM 1694 C CA . ASP A 1 214 ? -6.662 10.271 11.120 1.00 92.62 214 ASP A CA 1
ATOM 1695 C C . ASP A 1 214 ? -7.438 11.523 10.673 1.00 92.62 214 ASP A C 1
ATOM 1697 O O . ASP A 1 214 ? -8.651 11.499 10.455 1.00 92.62 214 ASP A O 1
ATOM 1701 N N . ASP A 1 215 ? -6.695 12.616 10.511 1.00 91.81 215 ASP A N 1
ATOM 1702 C CA . ASP A 1 215 ? -7.180 13.902 10.004 1.00 91.81 215 ASP A CA 1
ATOM 1703 C C . ASP A 1 215 ? -6.884 14.093 8.506 1.00 91.81 215 ASP A C 1
ATOM 1705 O O . ASP A 1 215 ? -7.018 15.199 7.982 1.00 91.81 215 ASP A O 1
ATOM 1709 N N . TYR A 1 216 ? -6.464 13.038 7.793 1.00 92.69 216 TYR A N 1
ATOM 1710 C CA . TYR A 1 216 ? -6.232 13.146 6.355 1.00 92.69 216 TYR A CA 1
ATOM 1711 C C . TYR A 1 216 ? -7.555 13.385 5.623 1.00 92.69 216 TYR A C 1
ATOM 1713 O O . TYR A 1 216 ? -8.606 12.826 5.955 1.00 92.69 216 TYR A O 1
ATOM 1721 N N . GLU A 1 217 ? -7.501 14.136 4.527 1.00 91.94 217 GLU A N 1
ATOM 1722 C CA . GLU A 1 217 ? -8.624 14.189 3.600 1.00 91.94 217 GLU A CA 1
ATOM 1723 C C . GLU A 1 217 ? -8.911 12.805 2.986 1.00 91.94 217 GLU A C 1
ATOM 1725 O O . GLU A 1 217 ? -8.165 11.831 3.141 1.00 91.94 217 GLU A O 1
ATOM 1730 N N . LYS A 1 218 ? -10.033 12.691 2.274 1.00 91.44 218 LYS A N 1
ATOM 1731 C CA . LYS A 1 218 ? -10.429 11.439 1.613 1.00 91.44 218 LYS A CA 1
ATOM 1732 C C . LYS A 1 218 ? -9.389 10.993 0.571 1.00 91.44 218 LYS A C 1
ATOM 1734 O O . LYS A 1 218 ? -9.059 9.809 0.535 1.00 91.44 218 LYS A O 1
ATOM 1739 N N . GLY A 1 219 ? -8.828 11.941 -0.185 1.00 91.69 219 GLY A N 1
ATOM 1740 C CA . GLY A 1 219 ? -7.760 11.712 -1.163 1.00 91.69 219 GLY A CA 1
ATOM 1741 C C . GLY A 1 219 ? -8.184 10.902 -2.395 1.00 91.69 219 GLY A C 1
ATOM 1742 O O . GLY A 1 219 ? -9.295 10.368 -2.469 1.00 91.69 219 GLY A O 1
ATOM 1743 N N . ASP A 1 220 ? -7.275 10.784 -3.363 1.00 89.94 220 ASP A N 1
ATOM 1744 C CA . ASP A 1 220 ? -7.536 10.145 -4.665 1.00 89.94 220 ASP A CA 1
ATOM 1745 C C . ASP A 1 220 ? -7.924 8.661 -4.542 1.00 89.94 220 ASP A C 1
ATOM 1747 O O . ASP A 1 220 ? -8.726 8.137 -5.320 1.00 89.94 220 ASP A O 1
ATOM 1751 N N . PHE A 1 221 ? -7.401 7.974 -3.522 1.00 94.12 221 PHE A N 1
ATOM 1752 C CA . PHE A 1 221 ? -7.636 6.547 -3.296 1.00 94.12 221 PHE A CA 1
ATOM 1753 C C . PHE A 1 221 ? -8.850 6.243 -2.398 1.00 94.12 221 PHE A C 1
ATOM 1755 O O . PHE A 1 221 ? -9.093 5.075 -2.089 1.00 94.12 221 PHE A O 1
ATOM 1762 N N . TRP A 1 222 ? -9.671 7.241 -2.032 1.00 93.25 222 TRP A N 1
ATOM 1763 C CA . TRP A 1 222 ? -10.845 7.060 -1.156 1.00 93.25 222 TRP A CA 1
ATOM 1764 C C . TRP A 1 222 ? -11.786 5.930 -1.596 1.00 93.25 222 TRP A C 1
ATOM 1766 O O . TRP A 1 222 ? -12.319 5.189 -0.770 1.00 93.25 222 TRP A O 1
ATOM 1776 N N . ASN A 1 223 ? -11.974 5.756 -2.907 1.00 91.06 223 ASN A N 1
ATOM 1777 C CA . ASN A 1 223 ? -12.851 4.715 -3.445 1.00 91.06 223 ASN A CA 1
ATOM 1778 C C . ASN A 1 223 ? -12.393 3.284 -3.100 1.00 91.06 223 ASN A C 1
ATOM 1780 O O . ASN A 1 223 ? -13.233 2.388 -3.093 1.00 91.06 223 ASN A O 1
ATOM 1784 N N . LEU A 1 224 ? -11.116 3.072 -2.755 1.00 94.31 224 LEU A N 1
ATOM 1785 C CA . LEU A 1 224 ? -10.612 1.783 -2.272 1.00 94.31 224 LEU A CA 1
ATOM 1786 C C . LEU A 1 224 ? -10.991 1.516 -0.804 1.00 94.31 224 LEU A C 1
ATOM 1788 O O . LEU A 1 224 ? -11.372 0.399 -0.461 1.00 94.31 224 LEU A O 1
ATOM 1792 N N . TYR A 1 225 ? -10.997 2.544 0.050 1.00 93.56 225 TYR A N 1
ATOM 1793 C CA . TYR A 1 225 ? -11.534 2.443 1.416 1.00 93.56 225 TYR A CA 1
ATOM 1794 C C . TYR A 1 225 ? -13.048 2.170 1.398 1.00 93.56 225 TYR A C 1
ATOM 1796 O O . TYR A 1 225 ? -13.559 1.381 2.190 1.00 93.56 225 TYR A O 1
ATOM 1804 N N . ARG A 1 226 ? -13.771 2.742 0.425 1.00 90.62 226 ARG A N 1
ATOM 1805 C CA . ARG A 1 226 ? -15.210 2.498 0.202 1.00 90.62 226 ARG A CA 1
ATOM 1806 C C . ARG A 1 226 ? -15.559 1.095 -0.313 1.00 90.62 226 ARG A C 1
ATOM 1808 O O . ARG A 1 226 ? -16.741 0.838 -0.543 1.00 90.62 226 ARG A O 1
ATOM 1815 N N . LEU A 1 227 ? -14.593 0.193 -0.506 1.00 89.38 227 LEU A N 1
ATOM 1816 C CA . LEU A 1 227 ? -14.880 -1.209 -0.837 1.00 89.38 227 LEU A CA 1
ATOM 1817 C C . LEU A 1 227 ? -15.381 -2.001 0.377 1.00 89.38 227 LEU A C 1
ATOM 1819 O O . LEU A 1 227 ? -16.132 -2.957 0.213 1.00 89.38 227 LEU A O 1
ATOM 1823 N N . PHE A 1 228 ? -15.046 -1.558 1.590 1.00 86.62 228 PHE A N 1
ATOM 1824 C CA . PHE A 1 228 ? -15.383 -2.211 2.860 1.00 86.62 228 PHE A CA 1
ATOM 1825 C C . PHE A 1 228 ? -16.837 -1.989 3.318 1.00 86.62 228 PHE A C 1
ATOM 1827 O O . PHE A 1 228 ? -17.131 -2.011 4.507 1.00 86.62 228 PHE A O 1
ATOM 1834 N N . LYS A 1 229 ? -17.770 -1.772 2.380 1.00 73.50 229 LYS A N 1
ATOM 1835 C CA . LYS A 1 229 ? -19.183 -1.494 2.682 1.00 73.50 229 LYS A CA 1
ATOM 1836 C C . LYS A 1 229 ? -19.771 -2.604 3.557 1.00 73.50 229 LYS A C 1
ATOM 1838 O O . LYS A 1 229 ? -19.786 -3.767 3.159 1.00 73.50 229 LYS A O 1
ATOM 1843 N N . SER A 1 230 ? -20.342 -2.223 4.695 1.00 63.16 230 SER A N 1
ATOM 1844 C CA . SER A 1 230 ? -21.238 -3.099 5.448 1.00 63.16 230 SER A CA 1
ATOM 1845 C C . SER A 1 230 ? -22.478 -3.425 4.599 1.00 63.16 230 SER A C 1
ATOM 1847 O O . SER A 1 230 ? -23.049 -2.545 3.952 1.00 63.16 230 SER A O 1
ATOM 1849 N N . LYS A 1 231 ? -22.900 -4.694 4.608 1.00 56.56 231 LYS A N 1
ATOM 1850 C CA . LYS A 1 231 ? -24.129 -5.183 3.962 1.00 56.56 231 LYS A CA 1
ATOM 1851 C C . LYS A 1 231 ? -25.384 -4.688 4.700 1.00 56.56 231 LYS A C 1
ATOM 1853 O O . LYS A 1 231 ? -26.446 -4.599 4.090 1.00 56.56 231 LYS A O 1
ATOM 1858 N N . ILE A 1 232 ? -25.264 -4.374 5.994 1.00 53.38 232 ILE A N 1
ATOM 1859 C CA . ILE A 1 232 ? -26.326 -3.810 6.845 1.00 53.38 232 ILE A CA 1
ATOM 1860 C C . ILE A 1 232 ? -26.436 -2.288 6.658 1.00 53.38 232 ILE A C 1
ATOM 1862 O O . ILE A 1 232 ? -27.539 -1.756 6.522 1.00 53.38 232 ILE A O 1
ATOM 1866 N N . PHE A 1 233 ? -25.308 -1.573 6.632 1.00 54.06 233 PHE A N 1
ATOM 1867 C CA . PHE A 1 233 ? -25.284 -0.113 6.544 1.00 54.06 233 PHE A CA 1
ATOM 1868 C C . PHE A 1 233 ? -25.128 0.357 5.095 1.00 54.06 233 PHE A C 1
ATOM 1870 O O . PHE A 1 233 ? -24.028 0.669 4.639 1.00 54.06 233 PHE A O 1
ATOM 1877 N N . LEU A 1 234 ? -26.261 0.506 4.401 1.00 50.28 234 LEU A N 1
ATOM 1878 C CA . LEU A 1 234 ? -26.389 1.104 3.057 1.00 50.28 234 LEU A CA 1
ATOM 1879 C C . LEU A 1 234 ? -26.050 2.619 3.007 1.00 50.28 234 LEU A C 1
ATOM 1881 O O . LEU A 1 234 ? -26.533 3.352 2.143 1.00 50.28 234 LEU A O 1
ATOM 1885 N N . ASN A 1 235 ? -25.223 3.113 3.929 1.00 53.19 235 ASN A N 1
ATOM 1886 C CA . ASN A 1 235 ? -24.925 4.529 4.102 1.00 53.19 235 ASN A CA 1
ATOM 1887 C C . ASN A 1 235 ? -23.748 4.952 3.212 1.00 53.19 235 ASN A C 1
ATOM 1889 O O . ASN A 1 235 ? -22.702 4.305 3.169 1.00 53.19 235 ASN A O 1
ATOM 1893 N N . ALA A 1 236 ? -23.870 6.114 2.563 1.00 61.41 236 ALA A N 1
ATOM 1894 C CA . ALA A 1 236 ? -22.814 6.680 1.716 1.00 61.41 236 ALA A CA 1
ATOM 1895 C C . ALA A 1 236 ? -21.513 7.037 2.476 1.00 61.41 236 ALA A C 1
ATOM 1897 O O . ALA A 1 236 ? -20.470 7.219 1.844 1.00 61.41 236 ALA A O 1
ATOM 1898 N N . ASN A 1 237 ? -21.584 7.114 3.811 1.00 73.31 237 ASN A N 1
ATOM 1899 C CA . ASN A 1 237 ? -20.548 7.602 4.725 1.00 73.31 237 ASN A CA 1
ATOM 1900 C C . ASN A 1 237 ? -19.622 6.511 5.300 1.00 73.31 237 ASN A C 1
ATOM 1902 O O . ASN A 1 237 ? -18.934 6.773 6.280 1.00 73.31 237 ASN A O 1
ATOM 1906 N N . HIS A 1 238 ? -19.607 5.297 4.741 1.00 80.88 238 HIS A N 1
ATOM 1907 C CA . HIS A 1 238 ? -18.659 4.254 5.149 1.00 80.88 238 HIS A CA 1
ATOM 1908 C C . HIS A 1 238 ? -17.397 4.247 4.248 1.00 80.88 238 HIS A C 1
ATOM 1910 O O . HIS A 1 238 ? -17.550 4.270 3.020 1.00 80.88 238 HIS A O 1
ATOM 1916 N N . PRO A 1 239 ? -16.169 4.123 4.802 1.00 90.44 239 PRO A N 1
ATOM 1917 C CA . PRO A 1 239 ? -15.814 4.189 6.227 1.00 90.44 239 PRO A CA 1
ATOM 1918 C C . PRO A 1 239 ? -16.078 5.559 6.848 1.00 90.44 239 PRO A C 1
ATOM 1920 O O . PRO A 1 239 ? -15.998 6.577 6.156 1.00 90.44 239 PRO A O 1
ATOM 1923 N N . TRP A 1 240 ? -16.337 5.583 8.156 1.00 91.56 240 TRP A N 1
ATOM 1924 C CA . TRP A 1 240 ? -16.435 6.841 8.889 1.00 91.56 240 TRP A CA 1
ATOM 1925 C C . TRP A 1 240 ? -15.057 7.506 8.976 1.00 91.56 240 TRP A C 1
ATOM 1927 O O . TRP A 1 240 ? -14.079 6.856 9.331 1.00 91.56 240 TRP A O 1
ATOM 1937 N N . THR A 1 241 ? -14.992 8.811 8.728 1.00 93.25 241 THR A N 1
ATOM 1938 C CA . THR A 1 241 ? -13.917 9.697 9.202 1.00 93.25 241 THR A CA 1
ATOM 1939 C C . THR A 1 241 ? -14.414 10.496 10.411 1.00 93.25 241 THR A C 1
ATOM 1941 O O . THR A 1 241 ? -15.627 10.543 10.654 1.00 93.25 241 THR A O 1
ATOM 1944 N N . LYS A 1 242 ? -13.526 11.197 11.138 1.00 92.62 242 LYS A N 1
ATOM 1945 C CA . LYS A 1 242 ? -13.939 12.143 12.203 1.00 92.62 242 LYS A CA 1
ATOM 1946 C C . LYS A 1 242 ? -15.037 13.102 11.715 1.00 92.62 242 LYS A C 1
ATOM 1948 O O . LYS A 1 242 ? -16.048 13.286 12.388 1.00 92.62 242 LYS A O 1
ATOM 1953 N N . GLN A 1 243 ? -14.879 13.648 10.506 1.00 90.75 243 GLN A N 1
ATOM 1954 C CA . GLN A 1 243 ? -15.828 14.585 9.897 1.00 90.75 243 GLN A CA 1
ATOM 1955 C C . GLN A 1 243 ? -17.204 13.953 9.624 1.00 90.75 243 GLN A C 1
ATOM 1957 O O . GLN A 1 243 ? -18.222 14.563 9.946 1.00 90.75 243 GLN A O 1
ATOM 1962 N N . THR A 1 244 ? -17.266 12.749 9.040 1.00 90.25 244 THR A N 1
ATOM 1963 C CA . THR A 1 244 ? -18.566 12.105 8.766 1.00 90.25 244 THR A CA 1
ATOM 1964 C C . THR A 1 244 ? -19.238 11.619 10.042 1.00 90.25 244 THR A C 1
ATOM 1966 O O . THR A 1 244 ? -20.455 11.713 10.141 1.00 90.25 244 THR A O 1
ATOM 1969 N N . LEU A 1 245 ? -18.461 11.146 11.025 1.00 90.81 245 LEU A N 1
ATOM 1970 C CA . LEU A 1 245 ? -19.004 10.765 12.324 1.00 90.81 245 LEU A CA 1
ATOM 1971 C C . LEU A 1 245 ? -19.602 11.989 13.030 1.00 90.81 245 LEU A C 1
ATOM 1973 O O . LEU A 1 245 ? -20.741 11.916 13.474 1.00 90.81 245 LEU A O 1
ATOM 1977 N N . ARG A 1 246 ? -18.901 13.136 13.051 1.00 90.19 246 ARG A N 1
ATOM 1978 C CA . ARG A 1 246 ? -19.430 14.386 13.631 1.00 90.19 246 ARG A CA 1
ATOM 1979 C C . ARG A 1 246 ? -20.676 14.907 12.908 1.00 90.19 246 ARG A C 1
ATOM 1981 O O . ARG A 1 246 ? -21.505 15.553 13.531 1.00 90.19 246 ARG A O 1
ATOM 1988 N N . ALA A 1 247 ? -20.829 14.624 11.616 1.00 88.88 247 ALA A N 1
ATOM 1989 C CA . ALA A 1 247 ? -22.047 14.957 10.877 1.00 88.88 247 ALA A CA 1
ATOM 1990 C C . ALA A 1 247 ? -23.241 14.034 11.208 1.00 88.88 247 ALA A C 1
ATOM 1992 O O . ALA A 1 247 ? -24.377 14.391 10.905 1.00 88.88 247 ALA A O 1
ATOM 1993 N N . GLU A 1 248 ? -23.002 12.863 11.811 1.00 86.12 248 GLU A N 1
ATOM 1994 C CA . GLU A 1 248 ? -24.040 11.909 12.234 1.00 86.12 248 GLU A CA 1
ATOM 1995 C C . GLU A 1 248 ? -24.439 12.065 13.720 1.00 86.12 248 GLU A C 1
ATOM 1997 O O . GLU A 1 248 ? -25.475 11.532 14.116 1.00 86.12 248 GLU A O 1
ATOM 2002 N N . VAL A 1 249 ? -23.668 12.801 14.540 1.00 86.31 249 VAL A N 1
ATOM 2003 C CA . VAL A 1 249 ? -23.897 12.959 15.994 1.00 86.31 249 VAL A CA 1
ATOM 2004 C C . VAL A 1 249 ? -23.567 14.367 16.512 1.00 86.31 249 VAL A C 1
ATOM 2006 O O . VAL A 1 249 ? -22.464 14.876 16.314 1.00 86.31 249 VAL A O 1
ATOM 2009 N N . ASP A 1 250 ? -24.496 14.971 17.258 1.00 83.94 250 ASP A N 1
ATOM 2010 C CA . ASP A 1 250 ? -24.306 16.281 17.900 1.00 83.94 250 ASP A CA 1
ATOM 2011 C C . ASP A 1 250 ? -24.280 16.166 19.432 1.00 83.94 250 ASP A C 1
ATOM 2013 O O . ASP A 1 250 ? -25.223 16.523 20.134 1.00 83.94 250 ASP A O 1
ATOM 2017 N N . THR A 1 251 ? -23.192 15.589 19.950 1.00 87.00 251 THR A N 1
ATOM 2018 C CA . THR A 1 251 ? -22.962 15.375 21.389 1.00 87.00 251 THR A CA 1
ATOM 2019 C C . THR A 1 251 ? -21.499 15.604 21.778 1.00 87.00 251 THR A C 1
ATOM 2021 O O . THR A 1 251 ? -20.610 15.621 20.921 1.00 87.00 251 THR A O 1
ATOM 2024 N N . ASP A 1 252 ? -21.226 15.773 23.073 1.00 85.75 252 ASP A N 1
ATOM 2025 C CA . ASP A 1 252 ? -19.867 15.967 23.612 1.00 85.75 252 ASP A CA 1
ATOM 2026 C C . ASP A 1 252 ? -19.021 14.684 23.518 1.00 85.75 252 ASP A C 1
ATOM 2028 O O . ASP A 1 252 ? -17.805 14.728 23.299 1.00 85.75 252 ASP A O 1
ATOM 2032 N N . LEU A 1 253 ? -19.684 13.533 23.674 1.00 90.06 253 LEU A N 1
ATOM 2033 C CA . LEU A 1 253 ? -19.101 12.196 23.576 1.00 90.06 253 LEU A CA 1
ATOM 2034 C C . LEU A 1 253 ?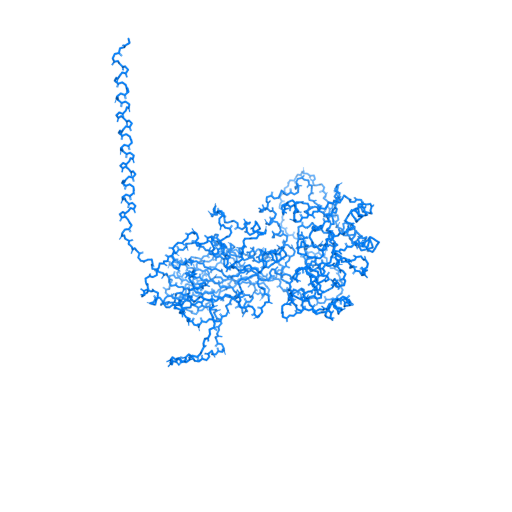 -19.863 11.317 22.580 1.00 90.06 253 LEU A C 1
ATOM 2036 O O . LEU A 1 253 ? -21.092 11.368 22.485 1.00 90.06 253 LEU A O 1
ATOM 2040 N N . VAL A 1 254 ? -19.127 10.450 21.889 1.00 93.19 254 VAL A N 1
ATOM 2041 C CA . VAL A 1 254 ? -19.674 9.356 21.075 1.00 93.19 254 VAL A CA 1
ATOM 2042 C C . VAL A 1 254 ? -19.143 8.049 21.628 1.00 93.19 254 VAL A C 1
ATOM 2044 O O . VAL A 1 254 ? -17.932 7.858 21.655 1.00 93.19 254 VAL A O 1
ATOM 2047 N N . CYS A 1 255 ? -20.022 7.166 22.087 1.00 92.62 255 CYS A N 1
ATOM 2048 C CA . CYS A 1 255 ? -19.653 5.922 22.753 1.00 92.62 255 CYS A CA 1
ATOM 2049 C C . CYS A 1 255 ? -20.035 4.716 21.898 1.00 92.62 255 CYS A C 1
ATOM 2051 O O . CYS A 1 255 ? -21.208 4.506 21.599 1.00 92.62 255 CYS A O 1
ATOM 2053 N N . PHE A 1 256 ? -19.047 3.913 21.516 1.00 91.75 256 PHE A N 1
ATOM 2054 C CA . PHE A 1 256 ? -19.227 2.707 20.715 1.00 91.75 256 PHE A CA 1
ATOM 2055 C C . PHE A 1 256 ? -19.477 1.505 21.628 1.00 91.75 256 PHE A C 1
ATOM 2057 O O . PHE A 1 256 ? -18.703 1.260 22.558 1.00 91.75 256 PHE A O 1
ATOM 2064 N N . SER A 1 257 ? -20.531 0.734 21.351 1.00 88.31 257 SER A N 1
ATOM 2065 C CA . SER A 1 257 ? -20.881 -0.460 22.138 1.00 88.31 257 SER A CA 1
ATOM 2066 C C . SER A 1 257 ? -19.729 -1.474 22.228 1.00 88.31 257 SER A C 1
ATOM 2068 O O . SER A 1 257 ? -19.418 -1.977 23.310 1.00 88.31 257 SER A O 1
ATOM 2070 N N . THR A 1 258 ? -19.038 -1.705 21.109 1.00 88.94 258 THR A N 1
ATOM 2071 C CA . THR A 1 258 ? -17.829 -2.526 21.003 1.00 88.94 258 THR A CA 1
ATOM 2072 C C . THR A 1 258 ? -16.860 -1.871 20.027 1.00 88.94 258 THR A C 1
ATOM 2074 O O . THR A 1 258 ? -17.221 -1.601 18.884 1.00 88.94 258 THR A O 1
ATOM 2077 N N . ALA A 1 259 ? -15.616 -1.683 20.451 1.00 91.38 259 ALA A N 1
ATOM 2078 C CA . ALA A 1 259 ? -14.505 -1.219 19.639 1.00 91.38 259 ALA A CA 1
ATOM 2079 C C . ALA A 1 259 ? -13.391 -2.274 19.587 1.00 91.38 259 ALA A C 1
ATOM 2081 O O . ALA A 1 259 ? -13.052 -2.893 20.597 1.00 91.38 259 ALA A O 1
ATOM 2082 N N . VAL A 1 260 ? -12.812 -2.457 18.406 1.00 90.75 260 VAL A N 1
ATOM 2083 C CA . VAL A 1 260 ? -11.571 -3.200 18.165 1.00 90.75 260 VAL A CA 1
ATOM 2084 C C . VAL A 1 260 ? -10.582 -2.234 17.536 1.00 90.75 260 VAL A C 1
ATOM 2086 O O . VAL A 1 260 ? -10.978 -1.378 16.748 1.00 90.75 260 VAL A O 1
ATOM 2089 N N . VAL A 1 261 ? -9.310 -2.344 17.897 1.00 88.31 261 VAL A N 1
ATOM 2090 C CA . VAL A 1 261 ? -8.276 -1.392 17.482 1.00 88.31 261 VAL A CA 1
ATOM 2091 C C . VAL A 1 261 ? -7.205 -2.086 16.641 1.00 88.31 261 VAL A C 1
ATOM 2093 O O . VAL A 1 261 ? -6.789 -3.197 16.984 1.00 88.31 261 VAL A O 1
ATOM 2096 N N . GLY A 1 262 ? -6.770 -1.407 15.576 1.00 86.75 262 GLY A N 1
ATOM 2097 C CA . GLY A 1 262 ? -5.656 -1.808 14.717 1.00 86.75 262 GLY A CA 1
ATOM 2098 C C . GLY A 1 262 ? -6.045 -2.719 13.550 1.00 86.75 262 GLY A C 1
ATOM 2099 O O . GLY A 1 262 ? -7.120 -3.327 13.528 1.00 86.75 262 GLY A O 1
ATOM 2100 N N . GLY A 1 263 ? -5.152 -2.800 12.561 1.00 87.50 263 GLY A N 1
ATOM 2101 C CA . GLY A 1 263 ? -5.224 -3.781 11.476 1.00 87.50 263 GLY A CA 1
ATOM 2102 C C . GLY A 1 263 ? -4.639 -5.145 11.871 1.00 87.50 263 GLY A C 1
ATOM 2103 O O . GLY A 1 263 ? -4.546 -5.495 13.047 1.00 87.50 263 GLY A O 1
ATOM 2104 N N . MET A 1 264 ? -4.212 -5.918 10.868 1.00 87.06 264 MET A N 1
ATOM 2105 C CA . MET A 1 264 ? -3.494 -7.189 11.030 1.00 87.06 264 MET A CA 1
ATOM 2106 C C . MET A 1 264 ? -2.033 -7.078 10.535 1.00 87.06 264 MET A C 1
ATOM 2108 O O . MET A 1 264 ? -1.775 -7.296 9.346 1.00 87.06 264 MET A O 1
ATOM 2112 N N . PRO A 1 265 ? -1.053 -6.751 11.402 1.00 83.81 265 PRO A N 1
ATOM 2113 C CA . PRO A 1 265 ? 0.318 -6.441 10.973 1.00 83.81 265 PRO A CA 1
ATOM 2114 C C . PRO A 1 265 ? 1.128 -7.567 10.337 1.00 83.81 265 PRO A C 1
ATOM 2116 O O . PRO A 1 265 ? 2.070 -7.283 9.598 1.00 83.81 265 PRO A O 1
ATOM 2119 N N . SER A 1 266 ? 0.750 -8.822 10.580 1.00 85.81 266 SER A N 1
ATOM 2120 C CA . SER A 1 266 ? 1.334 -10.018 9.954 1.00 85.81 266 SER A CA 1
ATOM 2121 C C . SER A 1 266 ? 1.105 -10.105 8.441 1.00 85.81 266 SER A C 1
ATOM 2123 O O . SER A 1 266 ? 1.778 -10.875 7.759 1.00 85.81 266 SER A O 1
ATOM 2125 N N . THR A 1 267 ? 0.178 -9.304 7.905 1.00 91.25 267 THR A N 1
ATOM 2126 C CA . THR A 1 267 ? -0.137 -9.261 6.468 1.00 91.25 267 THR A CA 1
ATOM 2127 C C . THR A 1 267 ? 0.843 -8.436 5.634 1.00 91.25 267 THR A C 1
ATOM 2129 O O . THR A 1 267 ? 0.830 -8.520 4.406 1.00 91.25 267 THR A O 1
ATOM 2132 N N . ARG A 1 268 ? 1.703 -7.640 6.277 1.00 91.81 268 ARG A N 1
ATOM 2133 C CA . ARG A 1 268 ? 2.740 -6.860 5.595 1.00 91.81 268 ARG A CA 1
ATOM 2134 C C . ARG A 1 268 ? 3.894 -7.760 5.166 1.00 91.81 268 ARG A C 1
ATOM 2136 O O . ARG A 1 268 ? 4.308 -8.652 5.903 1.00 91.81 268 ARG A O 1
ATOM 2143 N N . TRP A 1 269 ? 4.462 -7.476 3.998 1.00 94.69 269 TRP A N 1
ATOM 2144 C CA . TRP A 1 269 ? 5.638 -8.183 3.476 1.00 94.69 269 TRP A CA 1
ATOM 2145 C C . TRP A 1 269 ? 6.903 -7.316 3.440 1.00 94.69 269 TRP A C 1
ATOM 2147 O O . TRP A 1 269 ? 8.006 -7.847 3.297 1.00 94.69 269 TRP A O 1
ATOM 2157 N N . TYR A 1 270 ? 6.773 -5.995 3.584 1.00 94.25 270 TYR A N 1
ATOM 2158 C CA . TYR A 1 270 ? 7.883 -5.047 3.492 1.00 94.25 270 TYR A CA 1
ATOM 2159 C C . TYR A 1 270 ? 7.885 -4.043 4.653 1.00 94.25 270 TYR A C 1
ATOM 2161 O O . TYR A 1 270 ? 6.839 -3.691 5.195 1.00 94.25 270 TYR A O 1
ATOM 2169 N N . GLN A 1 271 ? 9.063 -3.546 5.019 1.00 90.69 271 GLN A N 1
ATOM 2170 C CA . GLN A 1 271 ? 9.231 -2.439 5.958 1.00 90.69 271 GLN A CA 1
ATOM 2171 C C . GLN A 1 271 ? 10.106 -1.348 5.332 1.00 90.69 271 GLN A C 1
ATOM 2173 O O . GLN A 1 271 ? 11.071 -1.627 4.622 1.00 90.69 271 GLN A O 1
ATOM 2178 N N . TYR A 1 272 ? 9.737 -0.088 5.566 1.00 86.62 272 TYR A N 1
ATOM 2179 C CA . TYR A 1 272 ? 10.305 1.068 4.860 1.00 86.62 272 TYR A CA 1
ATOM 2180 C C . TYR A 1 272 ? 11.515 1.695 5.554 1.00 86.62 272 TYR A C 1
ATOM 2182 O O . TYR A 1 272 ? 12.033 2.692 5.065 1.00 86.62 272 TYR A O 1
ATOM 2190 N N . GLY A 1 273 ? 11.993 1.119 6.657 1.00 79.56 273 GLY A N 1
ATOM 2191 C CA . GLY A 1 273 ? 13.243 1.527 7.282 1.00 79.56 273 GLY A CA 1
ATOM 2192 C C . GLY A 1 273 ? 13.199 2.858 8.036 1.00 79.56 273 GLY A C 1
ATOM 2193 O O . GLY A 1 273 ? 13.999 3.750 7.769 1.00 79.56 273 GLY A O 1
ATOM 2194 N N . PHE A 1 274 ? 12.276 3.018 8.989 1.00 79.88 274 PHE A N 1
ATOM 2195 C CA . PHE A 1 274 ? 12.234 4.206 9.864 1.00 79.88 274 PHE A CA 1
ATOM 2196 C C . PHE A 1 274 ? 13.280 4.164 10.993 1.00 79.88 274 PHE A C 1
ATOM 2198 O O . PHE A 1 274 ? 13.704 5.202 11.491 1.00 79.88 274 PHE A O 1
ATOM 2205 N N . ASN A 1 275 ? 13.678 2.961 11.416 1.00 77.06 275 ASN A N 1
ATOM 2206 C CA . ASN A 1 275 ? 14.621 2.687 12.512 1.00 77.06 275 ASN A CA 1
ATOM 2207 C C . ASN A 1 275 ? 15.732 1.683 12.123 1.00 77.06 275 ASN A C 1
ATOM 2209 O O . ASN A 1 275 ? 16.556 1.311 12.956 1.00 77.06 275 ASN A O 1
ATOM 2213 N N . ARG A 1 276 ? 15.729 1.232 10.867 1.00 85.06 276 ARG A N 1
ATOM 2214 C CA . ARG A 1 276 ? 16.659 0.289 10.228 1.00 85.06 276 ARG A CA 1
ATOM 2215 C C . ARG A 1 276 ? 16.685 0.579 8.730 1.00 85.06 276 ARG A C 1
ATOM 2217 O O . ARG A 1 276 ? 15.901 1.400 8.273 1.00 85.06 276 ARG A O 1
ATOM 2224 N N . PHE A 1 277 ? 17.533 -0.076 7.944 1.00 89.31 277 PHE A N 1
ATOM 2225 C CA . PHE A 1 277 ? 17.389 0.009 6.487 1.00 89.31 277 PHE A CA 1
ATOM 2226 C C . PHE A 1 277 ? 16.146 -0.753 6.018 1.00 89.31 277 PHE A C 1
ATOM 2228 O O . PHE A 1 277 ? 15.747 -1.750 6.626 1.00 89.31 277 PHE A O 1
ATOM 2235 N N . GLN A 1 278 ? 15.511 -0.247 4.962 1.00 91.00 278 GLN A N 1
ATOM 2236 C CA . GLN A 1 278 ? 14.303 -0.840 4.394 1.00 91.00 278 GLN A CA 1
ATOM 2237 C C . GLN A 1 278 ? 14.565 -2.223 3.786 1.00 91.00 278 GLN A C 1
ATOM 2239 O O . GLN A 1 278 ? 15.693 -2.548 3.420 1.00 91.00 278 GLN A O 1
ATOM 2244 N N . GLY A 1 279 ? 13.520 -3.037 3.672 1.00 93.19 279 GLY A N 1
ATOM 2245 C CA . GLY A 1 279 ? 13.634 -4.393 3.147 1.00 93.19 279 GLY A CA 1
ATOM 2246 C C . GLY A 1 279 ? 12.423 -5.264 3.484 1.00 93.19 279 GLY A C 1
ATOM 2247 O O . GLY A 1 279 ? 11.436 -4.767 4.033 1.00 93.19 279 GLY A O 1
ATOM 2248 N N . PRO A 1 280 ? 12.486 -6.572 3.181 1.00 93.81 280 PRO A N 1
ATOM 2249 C CA . PRO A 1 280 ? 11.484 -7.538 3.622 1.00 93.81 280 PRO A CA 1
ATOM 2250 C C . PRO A 1 280 ? 11.284 -7.508 5.144 1.00 93.81 280 PRO A C 1
ATOM 2252 O O . PRO A 1 280 ? 12.210 -7.194 5.898 1.00 93.81 280 PRO A O 1
ATOM 2255 N N . VAL A 1 281 ? 10.092 -7.886 5.608 1.00 90.44 281 VAL A N 1
ATOM 2256 C CA . VAL A 1 281 ? 9.890 -8.215 7.030 1.00 90.44 281 VAL A CA 1
ATOM 2257 C C . VAL A 1 281 ? 10.659 -9.496 7.387 1.00 90.44 281 VAL A C 1
ATOM 2259 O O . VAL A 1 281 ? 10.717 -10.429 6.591 1.00 90.44 281 VAL A O 1
ATOM 2262 N N . GLU A 1 282 ? 11.252 -9.559 8.584 1.00 82.19 282 GLU A N 1
ATOM 2263 C CA . GLU A 1 282 ? 12.134 -10.676 8.991 1.00 82.19 282 GLU A CA 1
ATOM 2264 C C . GLU A 1 282 ? 11.440 -12.042 9.014 1.00 82.19 282 GLU A C 1
ATOM 2266 O O . GLU A 1 282 ? 12.057 -13.066 8.726 1.00 82.19 282 GLU A O 1
ATOM 2271 N N . LYS A 1 283 ? 10.157 -12.057 9.386 1.00 84.06 283 LYS A N 1
ATOM 2272 C CA . LYS A 1 283 ? 9.312 -13.251 9.441 1.00 84.06 283 LYS A CA 1
ATOM 2273 C C . LYS A 1 283 ? 8.064 -12.991 8.614 1.00 84.06 283 LYS A C 1
ATOM 2275 O O . LYS A 1 283 ? 7.068 -12.487 9.126 1.00 84.06 283 LYS A O 1
ATOM 2280 N N . LEU A 1 284 ? 8.147 -13.302 7.326 1.00 85.69 284 LEU A N 1
ATOM 2281 C CA . LEU A 1 284 ? 7.006 -13.246 6.423 1.00 85.69 284 LEU A CA 1
ATOM 2282 C C . LEU A 1 284 ? 5.960 -14.279 6.869 1.00 85.69 284 LEU A C 1
ATOM 2284 O O . LEU A 1 284 ? 6.247 -15.473 6.881 1.00 85.69 284 LEU A O 1
ATOM 2288 N N . GLN A 1 285 ? 4.772 -13.813 7.259 1.00 86.75 285 GLN A N 1
ATOM 2289 C CA . GLN A 1 285 ? 3.655 -14.682 7.658 1.00 86.75 285 GLN A CA 1
ATOM 2290 C C . GLN A 1 285 ? 2.581 -14.798 6.573 1.00 86.75 285 GLN A C 1
ATOM 2292 O O . GLN A 1 285 ? 1.891 -15.810 6.518 1.00 86.75 285 GLN A O 1
ATOM 2297 N N . ILE A 1 286 ? 2.456 -13.792 5.702 1.00 90.62 286 ILE A N 1
ATOM 2298 C CA . ILE A 1 286 ? 1.480 -13.791 4.613 1.00 90.62 286 ILE A CA 1
ATOM 2299 C C . ILE A 1 286 ? 1.916 -14.654 3.425 1.00 90.62 286 ILE A C 1
ATOM 2301 O O . ILE A 1 286 ? 3.066 -14.618 2.980 1.00 90.62 286 ILE A O 1
ATOM 2305 N N . THR A 1 287 ? 0.952 -15.376 2.866 1.00 93.19 287 THR A N 1
ATOM 2306 C CA . THR A 1 287 ? 1.077 -16.194 1.657 1.00 93.19 287 THR A CA 1
ATOM 2307 C C . THR A 1 287 ? 0.543 -15.480 0.410 1.00 93.19 287 THR A C 1
ATOM 2309 O O . THR A 1 287 ? -0.306 -14.584 0.459 1.00 93.19 287 THR A O 1
ATOM 2312 N N . GLY A 1 288 ? 0.968 -15.935 -0.766 1.00 88.81 288 GLY A N 1
ATOM 2313 C CA . GLY A 1 288 ? 0.438 -15.472 -2.044 1.00 88.81 288 GLY A CA 1
ATOM 2314 C C . GLY A 1 288 ? -1.032 -15.839 -2.238 1.00 88.81 288 GLY A C 1
ATOM 2315 O O . GLY A 1 288 ? -1.759 -15.110 -2.910 1.00 88.81 288 GLY A O 1
ATOM 2316 N N . HIS A 1 289 ? -1.521 -16.905 -1.594 1.00 88.75 289 HIS A N 1
ATOM 2317 C CA . HIS A 1 289 ? -2.950 -17.224 -1.581 1.00 88.75 289 HIS A CA 1
ATOM 2318 C C . HIS A 1 289 ? -3.773 -16.144 -0.860 1.00 88.75 289 HIS A C 1
ATOM 2320 O O . HIS A 1 289 ? -4.830 -15.737 -1.350 1.00 88.75 289 HIS A O 1
ATOM 2326 N N . GLU A 1 290 ? -3.270 -15.627 0.260 1.00 92.56 290 GLU A N 1
ATOM 2327 C CA . GLU A 1 290 ? -3.911 -14.548 1.016 1.00 92.56 290 GLU A CA 1
ATOM 2328 C C . GLU A 1 290 ? -3.877 -13.215 0.257 1.00 92.56 290 GLU A C 1
ATOM 2330 O O . GLU A 1 290 ? -4.897 -12.519 0.173 1.00 92.56 290 GLU A O 1
ATOM 2335 N N . ILE A 1 291 ? -2.752 -12.888 -0.386 1.00 94.94 291 ILE A N 1
ATOM 2336 C CA . ILE A 1 291 ? -2.637 -11.696 -1.243 1.00 94.94 291 ILE A CA 1
ATOM 2337 C C . ILE A 1 291 ? -3.586 -11.796 -2.443 1.00 94.94 291 ILE A C 1
ATOM 2339 O O . ILE A 1 291 ? -4.301 -10.842 -2.753 1.00 94.94 291 ILE A O 1
ATOM 2343 N N . ARG A 1 292 ? -3.670 -12.965 -3.091 1.00 92.81 292 ARG A N 1
ATOM 2344 C CA . ARG A 1 292 ? -4.604 -13.211 -4.203 1.00 92.81 292 ARG A CA 1
ATOM 2345 C C . ARG A 1 292 ? -6.068 -13.184 -3.757 1.00 92.81 292 ARG A C 1
ATOM 2347 O O . ARG A 1 292 ? -6.924 -12.750 -4.531 1.00 92.81 292 ARG A O 1
ATOM 2354 N N . SER A 1 293 ? -6.364 -13.581 -2.520 1.00 92.88 293 SER A N 1
ATOM 2355 C CA . SER A 1 293 ? -7.705 -13.471 -1.927 1.00 92.88 293 SER A CA 1
ATOM 2356 C C . SER A 1 293 ? -8.100 -12.009 -1.702 1.00 92.88 293 SER A C 1
ATOM 2358 O O . SER A 1 293 ? -9.173 -11.593 -2.148 1.00 92.88 293 SER A O 1
ATOM 2360 N N . PHE A 1 294 ? -7.196 -11.194 -1.153 1.00 96.06 294 PHE A N 1
ATOM 2361 C CA . PHE A 1 294 ? -7.387 -9.746 -1.038 1.00 96.06 294 PHE A CA 1
ATOM 2362 C C . PHE A 1 294 ? -7.514 -9.057 -2.411 1.00 96.06 294 PHE A C 1
ATOM 2364 O O . PHE A 1 294 ? -8.454 -8.293 -2.636 1.00 96.06 294 PHE A O 1
ATOM 2371 N N . ALA A 1 295 ? -6.650 -9.379 -3.380 1.00 95.81 295 ALA A N 1
ATOM 2372 C CA . ALA A 1 295 ? -6.757 -8.860 -4.746 1.00 95.81 295 ALA A CA 1
ATOM 2373 C C . ALA A 1 295 ? -8.097 -9.251 -5.405 1.00 95.81 295 ALA A C 1
ATOM 2375 O O . ALA A 1 295 ? -8.719 -8.449 -6.106 1.00 95.81 295 ALA A O 1
ATOM 2376 N N . SER A 1 296 ? -8.604 -10.460 -5.133 1.00 91.94 296 SER A N 1
ATOM 2377 C CA . SER A 1 296 ? -9.941 -10.883 -5.561 1.00 91.94 296 SER A CA 1
ATOM 2378 C C . SER A 1 296 ? -11.046 -10.047 -4.905 1.00 91.94 296 SER A C 1
ATOM 2380 O O . SER A 1 296 ? -11.969 -9.634 -5.609 1.00 91.94 296 SER A O 1
ATOM 2382 N N . PHE A 1 297 ? -10.959 -9.754 -3.602 1.00 93.38 297 PHE A N 1
ATOM 2383 C CA . PHE A 1 297 ? -11.880 -8.843 -2.907 1.00 93.38 297 PHE A CA 1
ATOM 2384 C C . PHE A 1 297 ? -11.880 -7.446 -3.550 1.00 93.38 297 PHE A C 1
ATOM 2386 O O . PHE A 1 297 ? -12.940 -6.986 -3.982 1.00 93.38 297 PHE A O 1
ATOM 2393 N N . VAL A 1 298 ? -10.705 -6.826 -3.724 1.00 94.69 298 VAL A N 1
ATOM 2394 C CA . VAL A 1 298 ? -10.578 -5.492 -4.340 1.00 94.69 298 VAL A CA 1
ATOM 2395 C C . VAL A 1 298 ? -11.177 -5.476 -5.749 1.00 94.69 298 VAL A C 1
ATOM 2397 O O . VAL A 1 298 ? -11.961 -4.587 -6.075 1.00 94.69 298 VAL A O 1
ATOM 2400 N N . ARG A 1 299 ? -10.894 -6.496 -6.571 1.00 92.50 299 ARG A N 1
ATOM 2401 C CA . ARG A 1 299 ? -11.468 -6.616 -7.920 1.00 92.50 299 ARG A CA 1
ATOM 2402 C C . ARG A 1 299 ? -13.000 -6.703 -7.906 1.00 92.50 299 ARG A C 1
ATOM 2404 O O . ARG A 1 299 ? -13.637 -6.034 -8.715 1.00 92.50 299 ARG A O 1
ATOM 2411 N N . HIS A 1 300 ? -13.592 -7.535 -7.039 1.00 90.06 300 HIS A N 1
ATOM 2412 C CA . HIS A 1 300 ? -15.057 -7.625 -6.941 1.00 90.06 300 HIS A CA 1
ATOM 2413 C C . HIS A 1 300 ? -15.662 -6.291 -6.476 1.00 90.06 300 HIS A C 1
ATOM 2415 O O . HIS A 1 300 ? -16.674 -5.872 -7.028 1.00 90.06 300 HIS A O 1
ATOM 2421 N N . GLY A 1 301 ? -15.033 -5.614 -5.508 1.00 89.88 301 GLY A N 1
ATOM 2422 C CA . GLY A 1 301 ? -15.486 -4.313 -5.006 1.00 89.88 301 GLY A CA 1
ATOM 2423 C C . GLY A 1 301 ? -15.401 -3.183 -6.041 1.00 89.88 301 GLY A C 1
ATOM 2424 O O . GLY A 1 301 ? -16.236 -2.284 -6.028 1.00 89.88 301 GLY A O 1
ATOM 2425 N N . LEU A 1 302 ? -14.436 -3.254 -6.963 1.00 90.88 302 LEU A N 1
ATOM 2426 C CA . LEU A 1 302 ? -14.315 -2.363 -8.125 1.00 90.88 302 LEU A CA 1
ATOM 2427 C C . LEU A 1 302 ? -15.249 -2.744 -9.293 1.00 90.88 302 LEU A C 1
ATOM 2429 O O . LEU A 1 302 ? -15.115 -2.177 -10.374 1.00 90.88 302 LEU A O 1
ATOM 2433 N N . GLU A 1 303 ? -16.143 -3.722 -9.106 1.00 90.75 303 GLU A N 1
ATOM 2434 C CA . GLU A 1 303 ? -17.100 -4.223 -10.111 1.00 90.75 303 GLU A CA 1
ATOM 2435 C C . GLU A 1 303 ? -16.441 -4.731 -11.412 1.00 90.75 303 GLU A C 1
ATOM 2437 O O . GLU A 1 303 ? -17.102 -4.963 -12.425 1.00 90.75 303 GLU A O 1
ATOM 2442 N N . VAL A 1 304 ? -15.128 -4.985 -11.381 1.00 86.81 304 VAL A N 1
ATOM 2443 C CA . VAL A 1 304 ? -14.374 -5.455 -12.543 1.00 86.81 304 VAL A CA 1
ATOM 2444 C C . VAL A 1 304 ? -14.805 -6.889 -12.858 1.00 86.81 304 VAL A C 1
ATOM 2446 O O . VAL A 1 304 ? -14.637 -7.774 -12.003 1.00 86.81 304 VAL A O 1
ATOM 2449 N N . PRO A 1 305 ? -15.328 -7.171 -14.068 1.00 79.44 305 PRO A N 1
ATOM 2450 C CA . PRO A 1 305 ? -15.790 -8.505 -14.415 1.00 79.44 305 PRO A CA 1
ATOM 2451 C C . PRO A 1 305 ? -14.639 -9.504 -14.304 1.00 79.44 305 PRO A C 1
ATOM 2453 O O . PRO A 1 305 ? -13.476 -9.191 -14.578 1.00 79.44 305 PRO A O 1
ATOM 2456 N N . ARG A 1 306 ? -14.951 -10.747 -13.919 1.00 67.69 306 ARG A N 1
ATOM 2457 C CA . ARG A 1 306 ? -13.974 -11.823 -14.101 1.00 67.69 306 ARG A CA 1
ATOM 2458 C C . ARG A 1 306 ? -13.679 -11.918 -15.593 1.00 67.69 306 ARG A C 1
ATOM 2460 O O . ARG A 1 306 ? -14.608 -11.916 -16.397 1.00 67.69 306 ARG A O 1
ATOM 2467 N N . TYR A 1 307 ? -12.399 -12.006 -15.951 1.00 60.28 307 TYR A N 1
ATOM 2468 C CA . TYR A 1 307 ? -12.040 -12.418 -17.299 1.00 60.28 307 TYR A CA 1
ATOM 2469 C C . TYR A 1 307 ? -12.671 -13.800 -17.515 1.00 60.28 307 TYR A C 1
ATOM 2471 O O . TYR A 1 307 ? -12.449 -14.695 -16.701 1.00 60.28 307 TYR A O 1
ATOM 2479 N N . ASP A 1 308 ? -13.543 -13.881 -18.519 1.00 44.94 308 ASP A N 1
ATOM 2480 C CA . ASP A 1 308 ? -14.581 -14.902 -18.720 1.00 44.94 308 ASP A CA 1
ATOM 2481 C C . ASP A 1 308 ? -14.135 -16.324 -18.323 1.00 44.94 308 ASP A C 1
ATOM 2483 O O . ASP A 1 308 ? -13.337 -16.924 -19.037 1.00 44.94 308 ASP A O 1
ATOM 2487 N N . ILE A 1 309 ? -14.636 -16.847 -17.190 1.00 42.53 309 ILE A N 1
ATOM 2488 C CA . ILE A 1 309 ? -14.278 -18.180 -16.649 1.00 42.53 309 ILE A CA 1
ATOM 2489 C C . ILE A 1 309 ? -14.804 -19.319 -17.537 1.00 42.53 309 ILE A C 1
ATOM 2491 O O . ILE A 1 309 ? -14.219 -20.406 -17.555 1.00 42.53 309 ILE A O 1
ATOM 2495 N N . ASP A 1 310 ? -15.861 -19.061 -18.312 1.00 37.00 310 ASP A N 1
ATOM 2496 C CA . ASP A 1 310 ? -16.433 -20.029 -19.253 1.00 37.00 310 ASP A CA 1
ATOM 2497 C C . ASP A 1 310 ? -15.604 -20.139 -20.548 1.00 37.00 310 ASP A C 1
ATOM 2499 O O . ASP A 1 310 ? -15.846 -21.001 -21.399 1.00 37.00 310 ASP A O 1
ATOM 2503 N N . LYS A 1 311 ? -14.546 -19.325 -20.673 1.00 37.56 311 LYS A N 1
ATOM 2504 C CA . LYS A 1 311 ? -13.380 -19.625 -21.509 1.00 37.56 311 LYS A CA 1
ATOM 2505 C C . LYS A 1 311 ? -12.237 -20.003 -20.572 1.00 37.56 311 LYS A C 1
ATOM 2507 O O . LYS A 1 311 ? -12.055 -19.379 -19.535 1.00 37.56 311 LYS A O 1
ATOM 2512 N N . PRO A 1 312 ? -11.507 -21.086 -20.879 1.00 32.41 312 PRO A N 1
ATOM 2513 C CA . PRO A 1 312 ? -10.877 -21.894 -19.851 1.00 32.41 312 PRO A CA 1
ATOM 2514 C C . PRO A 1 312 ? -9.932 -21.066 -18.992 1.00 32.41 312 PRO A C 1
ATOM 2516 O O . PRO A 1 312 ? -9.165 -20.260 -19.525 1.00 32.41 312 PRO A O 1
ATOM 2519 N N . HIS A 1 313 ? -9.925 -21.373 -17.689 1.00 36.31 313 HIS A N 1
ATOM 2520 C CA . HIS A 1 313 ? -8.781 -21.126 -16.819 1.00 36.31 313 HIS A CA 1
ATOM 2521 C C . HIS A 1 313 ? -7.490 -21.187 -17.642 1.00 36.31 313 HIS A C 1
ATOM 2523 O O . HIS A 1 313 ? -7.192 -22.226 -18.250 1.00 36.31 313 HIS A O 1
ATOM 2529 N N . TYR A 1 314 ? -6.685 -20.126 -17.585 1.00 45.41 314 TYR A N 1
ATOM 2530 C CA . TYR A 1 314 ? -5.256 -20.230 -17.853 1.00 45.41 314 TYR A CA 1
ATOM 2531 C C . TYR A 1 314 ? -4.613 -21.043 -16.724 1.00 45.41 314 TYR A C 1
ATOM 2533 O O . TYR A 1 314 ? -3.852 -20.553 -15.898 1.00 45.41 314 TYR A O 1
ATOM 2541 N N . SER A 1 315 ? -4.960 -22.332 -16.696 1.00 41.50 315 SER A N 1
ATOM 2542 C CA . SER A 1 315 ? -4.089 -23.376 -16.188 1.00 41.50 315 SER A CA 1
ATOM 2543 C C . SER A 1 315 ? -2.728 -23.218 -16.861 1.00 41.50 315 SER A C 1
ATOM 2545 O O . SER A 1 315 ? -2.653 -22.727 -17.990 1.00 41.50 315 SER A O 1
ATOM 2547 N N . ALA A 1 316 ? -1.667 -23.718 -16.234 1.00 42.44 316 ALA A N 1
ATOM 2548 C CA . ALA A 1 316 ? -0.303 -23.653 -16.764 1.00 42.44 316 ALA A CA 1
ATOM 2549 C C . ALA A 1 316 ? -0.087 -24.350 -18.139 1.00 42.44 316 ALA A C 1
ATOM 2551 O O . ALA A 1 316 ? 1.045 -24.503 -18.572 1.00 42.44 316 ALA A O 1
ATOM 2552 N N . ARG A 1 317 ? -1.157 -24.787 -18.827 1.00 42.84 317 ARG A N 1
ATOM 2553 C CA . ARG A 1 317 ? -1.158 -25.581 -20.064 1.00 42.84 317 ARG A CA 1
ATOM 2554 C C . ARG A 1 317 ? -1.738 -24.876 -21.301 1.00 42.84 317 ARG A C 1
ATOM 2556 O O . ARG A 1 317 ? -1.658 -25.447 -22.386 1.00 42.84 317 ARG A O 1
ATOM 2563 N N . THR A 1 318 ? -2.352 -23.694 -21.189 1.00 45.94 318 THR A N 1
ATOM 2564 C CA . THR A 1 318 ? -2.962 -22.992 -22.342 1.00 45.94 318 THR A CA 1
ATOM 2565 C C . THR A 1 318 ? -2.240 -21.685 -22.664 1.00 45.94 318 THR A C 1
ATOM 2567 O O . THR A 1 318 ? -2.152 -20.786 -21.834 1.00 45.94 318 THR A O 1
ATOM 2570 N N . ARG A 1 319 ? -1.739 -21.546 -23.902 1.00 55.09 319 ARG A N 1
ATOM 2571 C CA . ARG A 1 319 ? -1.186 -20.272 -24.393 1.00 55.09 319 ARG A CA 1
ATOM 2572 C C . ARG A 1 319 ? -2.302 -19.230 -24.512 1.00 55.09 319 ARG A C 1
ATOM 2574 O O . ARG A 1 319 ? -3.388 -19.531 -25.007 1.00 55.09 319 ARG A O 1
ATOM 2581 N N . GLN A 1 320 ? -2.020 -18.003 -24.084 1.00 62.59 320 GLN A N 1
ATOM 2582 C CA . GLN A 1 320 ? -2.936 -16.873 -24.218 1.00 62.59 320 GLN A CA 1
ATOM 2583 C C . GLN A 1 320 ? -3.202 -16.587 -25.702 1.00 62.59 320 GLN A C 1
ATOM 2585 O O . GLN A 1 320 ? -2.261 -16.433 -26.472 1.00 62.59 320 GLN A O 1
ATOM 2590 N N . LYS A 1 321 ? -4.478 -16.529 -26.117 1.00 64.12 321 LYS A N 1
ATOM 2591 C CA . LYS A 1 321 ? -4.839 -16.419 -27.549 1.00 64.12 321 LYS A CA 1
ATOM 2592 C C . LYS A 1 321 ? -4.358 -15.113 -28.201 1.00 64.12 321 LYS A C 1
ATOM 2594 O O . LYS A 1 321 ? -4.079 -15.097 -29.392 1.00 64.12 321 LYS A O 1
ATOM 2599 N N . TYR A 1 322 ? -4.289 -14.035 -27.421 1.00 76.44 322 TYR A N 1
ATOM 2600 C CA . TYR A 1 322 ? -3.837 -12.713 -27.861 1.00 76.44 322 TYR A CA 1
ATOM 2601 C C . TYR A 1 322 ? -2.993 -12.067 -26.753 1.00 76.44 322 TYR A C 1
ATOM 2603 O O . TYR A 1 322 ? -3.508 -11.193 -26.040 1.00 76.44 322 TYR A O 1
ATOM 2611 N N . PRO A 1 323 ? -1.751 -12.535 -26.546 1.00 87.62 323 PRO A N 1
ATOM 2612 C CA . PRO A 1 323 ? -0.947 -12.144 -25.403 1.00 87.62 323 PRO A CA 1
ATOM 2613 C C . PRO A 1 323 ? -0.567 -10.665 -25.465 1.00 87.62 323 PRO A C 1
ATOM 2615 O O . PRO A 1 323 ? -0.507 -10.058 -26.540 1.00 87.62 323 PRO A O 1
ATOM 2618 N N . TYR A 1 324 ? -0.376 -10.063 -24.293 1.00 92.31 324 TYR A N 1
ATOM 2619 C CA . TYR A 1 324 ? -0.010 -8.657 -24.197 1.00 92.31 324 TYR A CA 1
ATOM 2620 C C . TYR A 1 324 ? 0.852 -8.336 -22.976 1.00 92.31 324 TYR A C 1
ATOM 2622 O O . TYR A 1 324 ? 0.751 -8.983 -21.928 1.00 92.31 324 TYR A O 1
ATOM 2630 N N . ALA A 1 325 ? 1.692 -7.318 -23.141 1.00 95.75 325 ALA A N 1
ATOM 2631 C CA . ALA A 1 325 ? 2.430 -6.651 -22.082 1.00 95.75 325 ALA A CA 1
ATOM 2632 C C . ALA A 1 325 ? 1.719 -5.348 -21.688 1.00 95.75 325 ALA A C 1
ATOM 2634 O O . ALA A 1 325 ? 1.136 -4.660 -22.531 1.00 95.75 325 ALA A O 1
ATOM 2635 N N . VAL A 1 326 ? 1.797 -5.005 -20.407 1.00 97.69 326 VAL A N 1
ATOM 2636 C CA . VAL A 1 326 ? 1.279 -3.761 -19.839 1.00 97.69 326 VAL A CA 1
ATOM 2637 C C . VAL A 1 326 ? 2.457 -2.880 -19.455 1.00 97.69 326 VAL A C 1
ATOM 2639 O O . VAL A 1 326 ? 3.355 -3.333 -18.746 1.00 97.69 326 VAL A O 1
ATOM 2642 N N . ILE A 1 327 ? 2.450 -1.630 -19.907 1.00 97.88 327 ILE A N 1
ATOM 2643 C CA . ILE A 1 327 ? 3.423 -0.614 -19.503 1.00 97.88 327 ILE A CA 1
ATOM 2644 C C . ILE A 1 327 ? 2.700 0.369 -18.586 1.00 97.88 327 ILE A C 1
ATOM 2646 O O . ILE A 1 327 ? 1.723 0.991 -18.996 1.00 97.88 327 ILE A O 1
ATOM 2650 N N . ILE A 1 328 ? 3.160 0.525 -17.347 1.00 95.56 328 ILE A N 1
ATOM 2651 C CA . ILE A 1 328 ? 2.688 1.607 -16.479 1.00 95.56 328 ILE A CA 1
ATOM 2652 C C . ILE A 1 328 ? 3.634 2.792 -16.663 1.00 95.56 328 ILE A C 1
ATOM 2654 O O . ILE A 1 328 ? 4.783 2.747 -16.214 1.00 95.56 328 ILE A O 1
ATOM 2658 N N . ASN A 1 329 ? 3.148 3.853 -17.312 1.00 90.06 329 ASN A N 1
ATOM 2659 C CA . ASN A 1 329 ? 3.866 5.125 -17.415 1.00 90.06 329 ASN A CA 1
ATOM 2660 C C . ASN A 1 329 ? 3.140 6.227 -16.631 1.00 90.06 329 ASN A C 1
ATOM 2662 O O . ASN A 1 329 ? 1.937 6.156 -16.371 1.00 90.06 329 ASN A O 1
ATOM 2666 N N . ARG A 1 330 ? 3.883 7.264 -16.252 1.00 86.94 330 ARG A N 1
ATOM 2667 C CA . ARG A 1 330 ? 3.430 8.391 -15.427 1.00 86.94 330 ARG A CA 1
ATOM 2668 C C . ARG A 1 330 ? 3.429 9.682 -16.242 1.00 86.94 330 ARG A C 1
ATOM 2670 O O . ARG A 1 330 ? 4.195 9.818 -17.197 1.00 86.94 330 ARG A O 1
ATOM 2677 N N . LYS A 1 331 ? 2.605 10.658 -15.859 1.00 83.25 331 LYS A N 1
ATOM 2678 C CA . LYS A 1 331 ? 2.552 11.972 -16.525 1.00 83.25 331 LYS A CA 1
ATOM 2679 C C . LYS A 1 331 ? 3.433 13.038 -15.887 1.00 83.25 331 LYS A C 1
ATOM 2681 O O . LYS A 1 331 ? 3.894 13.920 -16.602 1.00 83.25 331 LYS A O 1
ATOM 2686 N N . LEU A 1 332 ? 3.654 12.976 -14.572 1.00 83.31 332 LEU A N 1
ATOM 2687 C CA . LEU A 1 332 ? 4.261 14.082 -13.814 1.00 83.31 332 LEU A CA 1
ATOM 2688 C C . LEU A 1 332 ? 5.735 13.856 -13.449 1.00 83.31 332 LEU A C 1
ATOM 2690 O O . LEU A 1 332 ? 6.552 14.760 -13.600 1.00 83.31 332 LEU A O 1
ATOM 2694 N N . THR A 1 333 ? 6.078 12.667 -12.953 1.00 87.38 333 THR A N 1
ATOM 2695 C CA . THR A 1 333 ? 7.424 12.323 -12.462 1.00 87.38 333 THR A CA 1
ATOM 2696 C C . THR A 1 333 ? 7.725 10.850 -12.731 1.00 87.38 333 THR A C 1
ATOM 2698 O O . THR A 1 333 ? 6.780 10.067 -12.864 1.00 87.38 333 THR A O 1
ATOM 2701 N N . ARG A 1 334 ? 9.007 10.449 -12.768 1.00 91.50 334 ARG A N 1
ATOM 2702 C CA . ARG A 1 334 ? 9.422 9.058 -13.063 1.00 91.50 334 ARG A CA 1
ATOM 2703 C C . ARG A 1 334 ? 8.909 8.561 -14.418 1.00 91.50 334 ARG A C 1
ATOM 2705 O O . ARG A 1 334 ? 8.474 7.417 -14.556 1.00 91.50 334 ARG A O 1
ATOM 2712 N N . ARG A 1 335 ? 8.903 9.447 -15.412 1.00 95.06 335 ARG A N 1
ATOM 2713 C CA . ARG A 1 335 ? 8.380 9.157 -16.750 1.00 95.06 335 ARG A CA 1
ATOM 2714 C C . ARG A 1 335 ? 9.354 8.270 -17.522 1.00 95.06 335 ARG A C 1
ATOM 2716 O O . ARG A 1 335 ? 10.561 8.504 -17.494 1.00 95.06 335 ARG A O 1
ATOM 2723 N N . ILE A 1 336 ? 8.818 7.304 -18.260 1.00 97.38 336 ILE A N 1
ATOM 2724 C CA . ILE A 1 336 ? 9.539 6.599 -19.323 1.00 97.38 336 ILE A CA 1
ATOM 2725 C C . ILE A 1 336 ? 9.505 7.514 -20.553 1.00 97.38 336 ILE A C 1
ATOM 2727 O O . ILE A 1 336 ? 8.429 7.778 -21.096 1.00 97.38 336 ILE A O 1
ATOM 2731 N N . LEU A 1 337 ? 10.663 8.042 -20.955 1.00 97.50 337 LEU A N 1
ATOM 2732 C CA . LEU A 1 337 ? 10.765 9.070 -22.001 1.00 97.50 337 LEU A CA 1
ATOM 2733 C C . LEU A 1 337 ? 10.561 8.503 -23.414 1.00 97.50 337 LEU A C 1
ATOM 2735 O O . LEU A 1 337 ? 9.900 9.132 -24.237 1.00 97.50 337 LEU A O 1
ATOM 2739 N N . ASN A 1 338 ? 11.065 7.296 -23.672 1.00 97.50 338 ASN A N 1
ATOM 2740 C CA . ASN A 1 338 ? 10.964 6.575 -24.946 1.00 97.50 338 ASN A CA 1
ATOM 2741 C C . ASN A 1 338 ? 9.919 5.442 -24.898 1.00 97.50 338 ASN A C 1
ATOM 2743 O O . ASN A 1 338 ? 10.146 4.340 -25.399 1.00 97.50 338 ASN A O 1
ATOM 2747 N N . GLU A 1 339 ? 8.760 5.705 -24.283 1.00 94.88 339 GLU A N 1
ATOM 2748 C CA . GLU A 1 339 ? 7.673 4.725 -24.107 1.00 94.88 339 GLU A CA 1
ATOM 2749 C C . GLU A 1 339 ? 7.255 4.054 -25.428 1.00 94.88 339 GLU A C 1
ATOM 2751 O O . GLU A 1 339 ? 7.059 2.841 -25.470 1.00 94.88 339 GLU A O 1
ATOM 2756 N N . ILE A 1 340 ? 7.164 4.828 -26.516 1.00 94.62 340 ILE A N 1
ATOM 2757 C CA . ILE A 1 340 ? 6.758 4.332 -27.839 1.00 94.62 340 ILE A CA 1
ATOM 2758 C C . ILE A 1 340 ? 7.784 3.330 -28.383 1.00 94.62 340 ILE A C 1
ATOM 2760 O O . ILE A 1 340 ? 7.400 2.256 -28.845 1.00 94.62 340 ILE A O 1
ATOM 2764 N N . ASP A 1 341 ? 9.080 3.634 -28.292 1.00 98.06 341 ASP A N 1
ATOM 2765 C CA . ASP A 1 341 ? 10.133 2.746 -28.793 1.00 98.06 341 ASP A CA 1
ATOM 2766 C C . ASP A 1 341 ? 10.253 1.480 -27.939 1.00 98.06 341 ASP A C 1
ATOM 2768 O O . ASP A 1 341 ? 10.391 0.383 -28.482 1.00 98.06 341 ASP A O 1
ATOM 2772 N N . LEU A 1 342 ? 10.116 1.609 -26.613 1.00 98.00 342 LEU A N 1
ATOM 2773 C CA . LEU A 1 342 ? 10.037 0.475 -25.689 1.00 98.00 342 LEU A CA 1
ATOM 2774 C C . LEU A 1 342 ? 8.850 -0.436 -26.026 1.00 98.00 342 LEU A C 1
ATOM 2776 O O . LEU A 1 342 ? 9.014 -1.650 -26.153 1.00 98.00 342 LEU A O 1
ATOM 2780 N N . SER A 1 343 ? 7.674 0.156 -26.230 1.00 96.25 343 SER A N 1
ATOM 2781 C CA . SER A 1 343 ? 6.440 -0.530 -26.614 1.00 96.25 343 SER A CA 1
ATOM 2782 C C . SER A 1 343 ? 6.597 -1.284 -27.943 1.00 96.25 343 SER A C 1
ATOM 2784 O O . SER A 1 343 ? 6.332 -2.486 -28.017 1.00 96.25 343 SER A O 1
ATOM 2786 N N . LEU A 1 344 ? 7.124 -0.626 -28.981 1.00 96.56 344 LEU A N 1
ATOM 2787 C CA . LEU A 1 344 ? 7.380 -1.250 -30.283 1.00 96.56 344 LEU A CA 1
ATOM 2788 C C . LEU A 1 344 ? 8.440 -2.357 -30.215 1.00 96.56 344 LEU A C 1
ATOM 2790 O O . LEU A 1 344 ? 8.310 -3.367 -30.909 1.00 96.56 344 LEU A O 1
ATOM 2794 N N . ALA A 1 345 ? 9.481 -2.188 -29.398 1.00 97.69 345 ALA A N 1
ATOM 2795 C CA . ALA A 1 345 ? 10.533 -3.185 -29.243 1.00 97.69 345 ALA A CA 1
ATOM 2796 C C . ALA A 1 345 ? 10.020 -4.435 -28.502 1.00 97.69 345 ALA A C 1
ATOM 2798 O O . ALA A 1 345 ? 10.260 -5.548 -28.968 1.00 97.69 345 ALA A O 1
ATOM 2799 N N . VAL A 1 346 ? 9.253 -4.266 -27.415 1.00 97.25 346 VAL A N 1
ATOM 2800 C CA . VAL A 1 346 ? 8.595 -5.372 -26.686 1.00 97.25 346 VAL A CA 1
ATOM 2801 C C . VAL A 1 346 ? 7.637 -6.129 -27.601 1.00 97.25 346 VAL A C 1
ATOM 2803 O O . VAL A 1 346 ? 7.657 -7.360 -27.627 1.00 97.25 346 VAL A O 1
ATOM 2806 N N . ALA A 1 347 ? 6.836 -5.405 -28.386 1.00 94.56 347 ALA A N 1
ATOM 2807 C CA . ALA A 1 347 ? 5.870 -6.023 -29.282 1.00 94.56 347 ALA A CA 1
ATOM 2808 C C . ALA A 1 347 ? 6.533 -6.879 -30.371 1.00 94.56 347 ALA A C 1
ATOM 2810 O O . ALA A 1 347 ? 6.082 -7.990 -30.645 1.00 94.56 347 ALA A O 1
ATOM 2811 N N . ARG A 1 348 ? 7.629 -6.385 -30.964 1.00 95.25 348 ARG A N 1
ATOM 2812 C CA . ARG A 1 348 ? 8.372 -7.087 -32.024 1.00 95.25 348 ARG A CA 1
ATOM 2813 C C . ARG A 1 348 ? 9.177 -8.281 -31.519 1.00 95.25 348 ARG A C 1
ATOM 2815 O O . ARG A 1 348 ? 9.252 -9.280 -32.223 1.00 95.25 348 ARG A O 1
ATOM 2822 N N . GLU A 1 349 ? 9.802 -8.171 -30.349 1.00 97.12 349 GLU A N 1
ATOM 2823 C CA . GLU A 1 349 ? 10.672 -9.226 -29.815 1.00 97.12 349 GLU A CA 1
ATOM 2824 C C . GLU A 1 349 ? 9.875 -10.426 -29.280 1.00 97.12 349 GLU A C 1
ATOM 2826 O O . GLU A 1 349 ? 10.311 -11.565 -29.425 1.00 97.12 349 GLU A O 1
ATOM 2831 N N . PHE A 1 350 ? 8.703 -10.186 -28.680 1.00 94.38 350 PHE A N 1
ATOM 2832 C CA . PHE A 1 350 ? 7.957 -11.216 -27.945 1.00 94.38 350 PHE A CA 1
ATOM 2833 C C . PHE A 1 350 ? 6.595 -11.594 -28.557 1.00 94.38 350 PHE A C 1
ATOM 2835 O O . PHE A 1 350 ? 5.874 -12.385 -27.950 1.00 94.38 350 PHE A O 1
ATOM 2842 N N . ASP A 1 351 ? 6.230 -11.035 -29.718 1.00 91.56 351 ASP A N 1
ATOM 2843 C CA . ASP A 1 351 ? 4.896 -11.166 -30.346 1.00 91.56 351 ASP A CA 1
ATOM 2844 C C . ASP A 1 351 ? 3.746 -10.826 -29.370 1.00 91.56 351 ASP A C 1
ATOM 2846 O O . ASP A 1 351 ? 2.711 -11.490 -29.278 1.00 91.56 351 ASP A O 1
ATOM 2850 N N . LEU A 1 352 ? 3.964 -9.776 -28.571 1.00 90.88 352 LEU A N 1
ATOM 2851 C CA . LEU A 1 352 ? 3.005 -9.267 -27.594 1.00 90.88 352 LEU A CA 1
ATOM 2852 C C . LEU A 1 352 ? 2.339 -8.006 -28.136 1.00 90.88 352 LEU A C 1
ATOM 2854 O O . LEU A 1 352 ? 3.003 -7.100 -28.631 1.00 90.88 352 LEU A O 1
ATOM 2858 N N . ARG A 1 353 ? 1.027 -7.863 -27.947 1.00 90.62 353 ARG A N 1
ATOM 2859 C CA . ARG A 1 353 ? 0.435 -6.517 -28.007 1.00 90.62 353 ARG A CA 1
ATOM 2860 C C . ARG A 1 353 ? 0.906 -5.722 -26.789 1.00 90.62 353 ARG A C 1
ATOM 2862 O O . ARG A 1 353 ? 1.126 -6.295 -25.727 1.00 90.62 353 ARG A O 1
ATOM 2869 N N . THR A 1 354 ? 1.027 -4.413 -26.908 1.00 91.94 354 THR A N 1
ATOM 2870 C CA . THR A 1 354 ? 1.399 -3.541 -25.790 1.00 91.94 354 THR A CA 1
ATOM 2871 C C . THR A 1 354 ? 0.246 -2.619 -25.427 1.00 91.94 354 THR A C 1
ATOM 2873 O O . THR A 1 354 ? -0.453 -2.100 -26.297 1.00 91.94 354 THR A O 1
ATOM 2876 N N . VAL A 1 355 ? 0.019 -2.450 -24.125 1.00 92.50 355 VAL A N 1
ATOM 2877 C CA . VAL A 1 355 ? -1.018 -1.572 -23.571 1.00 92.50 355 VAL A CA 1
ATOM 2878 C C . VAL A 1 355 ? -0.367 -0.670 -22.531 1.00 92.50 355 VAL A C 1
ATOM 2880 O O . VAL A 1 355 ? 0.075 -1.156 -21.491 1.00 92.50 355 VAL A O 1
ATOM 2883 N N . THR A 1 356 ? -0.306 0.634 -22.791 1.00 92.00 356 THR A N 1
ATOM 2884 C CA . THR A 1 356 ? 0.108 1.599 -21.765 1.00 92.00 356 THR A CA 1
ATOM 2885 C C . THR A 1 356 ? -1.090 1.964 -20.898 1.00 92.00 356 THR A C 1
ATOM 2887 O O . THR A 1 356 ? -2.147 2.313 -21.421 1.00 92.00 356 THR A O 1
ATOM 2890 N N . VAL A 1 357 ? -0.918 1.921 -19.578 1.00 91.69 357 VAL A N 1
ATOM 2891 C CA . VAL A 1 357 ? -1.897 2.409 -18.599 1.00 91.69 357 VAL A CA 1
ATOM 2892 C C . VAL A 1 357 ? -1.253 3.425 -17.656 1.00 91.69 357 VAL A C 1
ATOM 2894 O O . VAL A 1 357 ? -0.030 3.505 -17.531 1.00 91.69 357 VAL A O 1
ATOM 2897 N N . ASN A 1 358 ? -2.085 4.241 -17.012 1.00 87.38 358 ASN A N 1
ATOM 2898 C CA . ASN A 1 358 ? -1.635 5.400 -16.249 1.00 87.38 358 ASN A CA 1
ATOM 2899 C C . ASN A 1 358 ? -2.690 5.788 -15.197 1.00 87.38 358 ASN A C 1
ATOM 2901 O O . ASN A 1 358 ? -3.832 6.062 -15.566 1.00 87.38 358 ASN A O 1
ATOM 2905 N N . LEU A 1 359 ? -2.309 5.849 -13.911 1.00 82.88 359 LEU A N 1
ATOM 2906 C CA . LEU A 1 359 ? -3.227 6.182 -12.801 1.00 82.88 359 LEU A CA 1
ATOM 2907 C C . LEU A 1 359 ? -3.844 7.584 -12.900 1.00 82.88 359 LEU A C 1
ATOM 2909 O O . LEU A 1 359 ? -4.911 7.820 -12.348 1.00 82.88 359 LEU A O 1
ATOM 2913 N N . GLU A 1 360 ? -3.192 8.515 -13.599 1.00 81.75 360 GLU A N 1
ATOM 2914 C CA . GLU A 1 360 ? -3.677 9.890 -13.759 1.00 81.75 360 GLU A CA 1
ATOM 2915 C C . GLU A 1 360 ? -4.708 10.035 -14.908 1.00 81.75 360 GLU A C 1
ATOM 2917 O O . GLU A 1 360 ? -5.103 11.149 -15.253 1.00 81.75 360 GLU A O 1
ATOM 2922 N N . THR A 1 361 ? -5.118 8.930 -15.550 1.00 80.06 361 THR A N 1
ATOM 2923 C CA . THR A 1 361 ? -6.083 8.925 -16.676 1.00 80.06 361 THR A CA 1
ATOM 2924 C C . THR A 1 361 ? -7.024 7.733 -16.731 1.00 80.06 361 THR A C 1
ATOM 2926 O O . THR A 1 361 ? -8.127 7.882 -17.247 1.00 80.06 361 THR A O 1
ATOM 2929 N N . HIS A 1 362 ? -6.598 6.570 -16.247 1.00 87.00 362 HIS A N 1
ATOM 2930 C CA . HIS A 1 362 ? -7.404 5.357 -16.222 1.00 87.00 362 HIS A CA 1
ATOM 2931 C C . HIS A 1 362 ? -7.887 5.113 -14.795 1.00 87.00 362 HIS A C 1
ATOM 2933 O O . HIS A 1 362 ? -7.133 5.290 -13.834 1.00 87.00 362 HIS A O 1
ATOM 2939 N N . SER A 1 363 ? -9.131 4.671 -14.650 1.00 90.50 363 SER A N 1
ATOM 2940 C CA . SER A 1 363 ? -9.654 4.248 -13.357 1.00 90.50 363 SER A CA 1
ATOM 2941 C C . SER A 1 363 ? -8.919 3.005 -12.844 1.00 90.50 363 SER A C 1
ATOM 2943 O O . SER A 1 363 ? -8.399 2.188 -13.610 1.00 90.50 363 SER A O 1
ATOM 2945 N N . MET A 1 364 ? -8.936 2.809 -11.523 1.00 92.12 364 MET A N 1
ATOM 2946 C CA . MET A 1 364 ? -8.365 1.603 -10.918 1.00 92.12 364 MET A CA 1
ATOM 2947 C C . MET A 1 364 ? -9.018 0.323 -11.463 1.00 92.12 364 MET A C 1
ATOM 2949 O O . MET A 1 364 ? -8.336 -0.679 -11.653 1.00 92.12 364 MET A O 1
ATOM 2953 N N . GLY A 1 365 ? -10.323 0.361 -11.763 1.00 91.25 365 GLY A N 1
ATOM 2954 C CA . GLY A 1 365 ? -11.046 -0.774 -12.336 1.00 91.25 365 GLY A CA 1
ATOM 2955 C C . GLY A 1 365 ? -10.528 -1.169 -13.723 1.00 91.25 365 GLY A C 1
ATOM 2956 O O . GLY A 1 365 ? -10.273 -2.347 -13.967 1.00 91.25 365 GLY A O 1
ATOM 2957 N N . GLU A 1 366 ? -10.291 -0.197 -14.607 1.00 89.38 366 GLU A N 1
ATOM 2958 C CA . GLU A 1 366 ? -9.721 -0.441 -15.941 1.00 89.38 366 GLU A CA 1
ATOM 2959 C C . GLU A 1 366 ? -8.294 -1.000 -15.859 1.00 89.38 366 GLU A C 1
ATOM 2961 O O . GLU A 1 366 ? -7.962 -1.957 -16.560 1.00 89.38 366 GLU A O 1
ATOM 2966 N N . ILE A 1 367 ? -7.462 -0.456 -14.966 1.00 92.62 367 ILE A N 1
ATOM 2967 C CA . ILE A 1 367 ? -6.083 -0.930 -14.774 1.00 92.62 367 ILE A CA 1
ATOM 2968 C C . ILE A 1 367 ? -6.076 -2.369 -14.243 1.00 92.62 367 ILE A C 1
ATOM 2970 O O . ILE A 1 367 ? -5.382 -3.223 -14.799 1.00 92.62 367 ILE A O 1
ATOM 2974 N N . VAL A 1 368 ? -6.886 -2.670 -13.222 1.00 93.94 368 VAL A N 1
ATOM 2975 C CA . VAL A 1 368 ? -7.045 -4.035 -12.692 1.00 93.94 368 VAL A CA 1
ATOM 2976 C C . VAL A 1 368 ? -7.539 -4.989 -13.783 1.00 93.94 368 VAL A C 1
ATOM 2978 O O . VAL A 1 368 ? -6.950 -6.057 -13.959 1.00 93.94 368 VAL A O 1
ATOM 2981 N N . HIS A 1 369 ? -8.549 -4.592 -14.565 1.00 88.12 369 HIS A N 1
ATOM 2982 C CA . HIS A 1 369 ? -9.082 -5.395 -15.669 1.00 88.12 369 HIS A CA 1
ATOM 2983 C C . HIS A 1 369 ? -7.999 -5.783 -16.687 1.00 88.12 369 HIS A C 1
ATOM 2985 O O . HIS A 1 369 ? -7.918 -6.940 -17.106 1.00 88.12 369 HIS A O 1
ATOM 2991 N N . VAL A 1 370 ? -7.141 -4.827 -17.056 1.00 90.00 370 VAL A N 1
ATOM 2992 C CA . VAL A 1 370 ? -6.028 -5.049 -17.986 1.00 90.00 370 VAL A CA 1
ATOM 2993 C C . VAL A 1 370 ? -4.946 -5.946 -17.364 1.00 90.00 370 VAL A C 1
ATOM 2995 O O . VAL A 1 370 ? -4.450 -6.848 -18.043 1.00 90.00 370 VAL A O 1
ATOM 2998 N N . LEU A 1 371 ? -4.603 -5.771 -16.084 1.00 93.44 371 LEU A N 1
ATOM 2999 C CA . LEU A 1 371 ? -3.547 -6.551 -15.417 1.00 93.44 371 LEU A CA 1
ATOM 3000 C C . LEU A 1 371 ? -3.906 -8.030 -15.200 1.00 93.44 371 LEU A C 1
ATOM 3002 O O . LEU A 1 371 ? -3.036 -8.887 -15.340 1.00 93.44 371 LEU A O 1
ATOM 3006 N N . GLN A 1 372 ? -5.176 -8.352 -14.935 1.00 88.62 372 GLN A N 1
ATOM 3007 C CA . GLN A 1 372 ? -5.641 -9.717 -14.625 1.00 88.62 372 GLN A CA 1
ATOM 3008 C C . GLN A 1 372 ? -5.265 -10.809 -15.639 1.00 88.62 372 GLN A C 1
ATOM 3010 O O . GLN A 1 372 ? -5.296 -11.995 -15.308 1.00 88.62 372 GLN A O 1
ATOM 3015 N N . ASN A 1 373 ? -4.972 -10.431 -16.882 1.00 86.69 373 ASN A N 1
ATOM 3016 C CA . ASN A 1 373 ? -4.593 -11.344 -17.956 1.00 86.69 373 ASN A CA 1
ATOM 3017 C C . ASN A 1 373 ? -3.338 -10.848 -18.703 1.00 86.69 373 ASN A C 1
ATOM 3019 O O . ASN A 1 373 ? -3.115 -11.208 -19.855 1.00 86.69 373 ASN A O 1
ATOM 3023 N N . ALA A 1 374 ? -2.517 -9.999 -18.083 1.00 91.38 374 ALA A N 1
ATOM 3024 C CA . ALA A 1 374 ? -1.258 -9.561 -18.676 1.00 91.38 374 ALA A CA 1
ATOM 3025 C C . ALA A 1 374 ? -0.212 -10.692 -18.646 1.00 91.38 374 ALA A C 1
ATOM 3027 O O . ALA A 1 374 ? -0.062 -11.392 -17.645 1.00 91.38 374 ALA A O 1
ATOM 3028 N N . THR A 1 375 ? 0.545 -10.856 -19.735 1.00 94.25 375 THR A N 1
ATOM 3029 C CA . THR A 1 375 ? 1.701 -11.773 -19.772 1.00 94.25 375 THR A CA 1
ATOM 3030 C C . THR A 1 375 ? 2.938 -11.139 -19.127 1.00 94.25 375 THR A C 1
ATOM 3032 O O . THR A 1 375 ? 3.747 -11.844 -18.522 1.00 94.25 375 THR A O 1
ATOM 3035 N N . MET A 1 376 ? 3.075 -9.816 -19.238 1.00 97.50 376 MET A N 1
ATOM 3036 C CA . MET A 1 376 ? 4.198 -9.041 -18.714 1.00 97.50 376 MET A CA 1
ATOM 3037 C C . MET A 1 376 ? 3.705 -7.687 -18.189 1.00 97.50 376 MET A C 1
ATOM 3039 O O . MET A 1 376 ? 2.842 -7.067 -18.810 1.00 97.50 376 MET A O 1
ATOM 3043 N N . LEU A 1 377 ? 4.282 -7.218 -17.087 1.00 98.62 377 LEU A N 1
ATOM 3044 C CA . LEU A 1 377 ? 4.158 -5.864 -16.559 1.00 98.62 377 LEU A CA 1
ATOM 3045 C C . LEU A 1 377 ? 5.532 -5.187 -16.592 1.00 98.62 377 LEU A C 1
ATOM 3047 O O . LEU A 1 377 ? 6.505 -5.755 -16.102 1.00 98.62 377 LEU A O 1
ATOM 3051 N N . ILE A 1 378 ? 5.603 -3.977 -17.141 1.00 98.69 378 ILE A N 1
ATOM 3052 C CA . ILE A 1 378 ? 6.797 -3.125 -17.157 1.00 98.69 378 ILE A CA 1
ATOM 3053 C C . ILE A 1 378 ? 6.432 -1.800 -16.488 1.00 98.69 378 ILE A C 1
ATOM 3055 O O . ILE A 1 378 ? 5.456 -1.161 -16.885 1.00 98.69 378 ILE A O 1
ATOM 3059 N N . ALA A 1 379 ? 7.194 -1.369 -15.485 1.00 97.94 379 ALA A N 1
ATOM 3060 C CA . ALA A 1 379 ? 6.931 -0.104 -14.798 1.00 97.94 379 ALA A CA 1
ATOM 3061 C C . ALA A 1 379 ? 8.183 0.464 -14.124 1.00 97.94 379 ALA A C 1
ATOM 3063 O O . ALA A 1 379 ? 9.064 -0.281 -13.700 1.00 97.94 379 ALA A O 1
ATOM 3064 N N . MET A 1 380 ? 8.232 1.789 -13.978 1.00 97.62 380 MET A N 1
ATOM 3065 C CA . MET A 1 380 ? 9.248 2.467 -13.169 1.00 97.62 380 MET A CA 1
ATOM 3066 C C . MET A 1 380 ? 8.992 2.256 -11.670 1.00 97.62 380 MET A C 1
ATOM 3068 O O . MET A 1 380 ? 7.841 2.336 -11.230 1.00 97.62 380 MET A O 1
ATOM 3072 N N . HIS A 1 381 ? 10.058 2.045 -10.892 1.00 96.44 381 HIS A N 1
ATOM 3073 C CA . HIS A 1 381 ? 10.015 1.834 -9.446 1.00 96.44 381 HIS A CA 1
ATOM 3074 C C . HIS A 1 381 ? 9.158 2.906 -8.769 1.00 96.44 381 HIS A C 1
ATOM 3076 O O . HIS A 1 381 ? 9.410 4.115 -8.871 1.00 96.44 381 HIS A O 1
ATOM 3082 N N . GLY A 1 382 ? 8.132 2.469 -8.046 1.00 94.06 382 GLY A N 1
ATOM 3083 C CA . GLY A 1 382 ? 7.201 3.354 -7.364 1.00 94.06 382 GLY A CA 1
ATOM 3084 C C . GLY A 1 382 ? 5.879 2.685 -7.036 1.00 94.06 382 GLY A C 1
ATOM 3085 O O . GLY A 1 382 ? 5.626 1.554 -7.430 1.00 94.06 382 GLY A O 1
ATOM 3086 N N . ALA A 1 383 ? 5.025 3.418 -6.321 1.00 93.88 383 ALA A N 1
ATOM 3087 C CA . ALA A 1 383 ? 3.803 2.920 -5.687 1.00 93.88 383 ALA A CA 1
ATOM 3088 C C . ALA A 1 383 ? 2.853 2.107 -6.589 1.00 93.88 383 ALA A C 1
ATOM 3090 O O . ALA A 1 383 ? 2.087 1.280 -6.108 1.00 93.88 383 ALA A O 1
ATOM 3091 N N . GLN A 1 384 ? 2.889 2.349 -7.901 1.00 94.00 384 GLN A N 1
ATOM 3092 C CA . GLN A 1 384 ? 1.985 1.738 -8.878 1.00 94.00 384 GLN A CA 1
ATOM 3093 C C . GLN A 1 384 ? 2.292 0.244 -9.109 1.00 94.00 384 GLN A C 1
ATOM 3095 O O . GLN A 1 384 ? 1.405 -0.509 -9.503 1.00 94.00 384 GLN A O 1
ATOM 3100 N N . LEU A 1 385 ? 3.514 -0.211 -8.802 1.00 97.31 385 LEU A N 1
ATOM 3101 C CA . LEU A 1 385 ? 3.916 -1.617 -8.931 1.00 97.31 385 LEU A CA 1
ATOM 3102 C C . LEU A 1 385 ? 3.266 -2.554 -7.904 1.00 97.31 385 LEU A C 1
ATOM 3104 O O . LEU A 1 385 ? 3.281 -3.766 -8.120 1.00 97.31 385 LEU A O 1
ATOM 3108 N N . VAL A 1 386 ? 2.610 -2.038 -6.855 1.00 98.12 386 VAL A N 1
ATOM 3109 C CA . VAL A 1 386 ? 1.795 -2.872 -5.948 1.00 98.12 386 VAL A CA 1
ATOM 3110 C C . VAL A 1 386 ? 0.674 -3.598 -6.701 1.00 98.12 386 VAL A C 1
ATOM 3112 O O . VAL A 1 386 ? 0.286 -4.708 -6.349 1.00 98.12 386 VAL A O 1
ATOM 3115 N N . LEU A 1 387 ? 0.221 -3.021 -7.821 1.00 97.88 387 LEU A N 1
ATOM 3116 C CA . LEU A 1 387 ? -0.785 -3.610 -8.702 1.00 97.88 387 LEU A CA 1
ATOM 3117 C C . LEU A 1 387 ? -0.304 -4.894 -9.404 1.00 97.88 387 LEU A C 1
ATOM 3119 O O . LEU A 1 387 ? -1.124 -5.624 -9.960 1.00 97.88 387 LEU A O 1
ATOM 3123 N N . SER A 1 388 ? 0.987 -5.240 -9.319 1.00 98.06 388 SER A N 1
ATOM 3124 C CA . SER A 1 388 ? 1.486 -6.565 -9.716 1.00 98.06 388 SER A CA 1
ATOM 3125 C C . SER A 1 388 ? 0.788 -7.719 -8.978 1.00 98.06 388 SER A C 1
ATOM 3127 O O . SER A 1 388 ? 0.699 -8.811 -9.534 1.00 98.06 388 SER A O 1
ATOM 3129 N N . MET A 1 389 ? 0.180 -7.482 -7.804 1.00 97.44 389 MET A N 1
ATOM 3130 C CA . MET A 1 389 ? -0.636 -8.489 -7.105 1.00 97.44 389 MET A CA 1
ATOM 3131 C C . MET A 1 389 ? -1.858 -8.986 -7.905 1.00 97.44 389 MET A C 1
ATOM 3133 O O . MET A 1 389 ? -2.372 -10.071 -7.635 1.00 97.44 389 MET A O 1
ATOM 3137 N N . PHE A 1 390 ? -2.323 -8.220 -8.902 1.00 96.44 390 PHE A N 1
ATOM 3138 C CA . PHE A 1 390 ? -3.427 -8.614 -9.787 1.00 96.44 390 PHE A CA 1
ATOM 3139 C C . PHE A 1 390 ? -2.991 -9.505 -10.961 1.00 96.44 390 PHE A C 1
ATOM 3141 O O . PHE A 1 390 ? -3.852 -10.007 -11.685 1.00 96.44 390 PHE A O 1
ATOM 3148 N N . LEU A 1 391 ? -1.686 -9.706 -11.172 1.00 95.50 391 LEU A N 1
ATOM 3149 C CA . LEU A 1 391 ? -1.169 -10.492 -12.291 1.00 95.50 391 LEU A CA 1
ATOM 3150 C C . LEU A 1 391 ? -1.455 -11.999 -12.130 1.00 95.50 391 LEU A C 1
ATOM 3152 O O . LEU A 1 391 ? -1.465 -12.528 -11.008 1.00 95.50 391 LEU A O 1
ATOM 3156 N N . PRO A 1 392 ? -1.643 -12.732 -13.244 1.00 91.50 392 PRO A N 1
ATOM 3157 C CA . PRO A 1 392 ? -1.766 -14.183 -13.208 1.00 91.50 392 PRO A CA 1
ATOM 3158 C C . PRO A 1 392 ? -0.444 -14.861 -12.808 1.00 91.50 392 PRO A C 1
ATOM 3160 O O . PRO A 1 392 ? 0.636 -14.281 -12.893 1.00 91.50 392 PRO A O 1
ATOM 3163 N N . VAL A 1 393 ? -0.535 -16.122 -12.384 1.00 87.94 393 VAL A N 1
ATOM 3164 C CA . VAL A 1 393 ? 0.623 -16.992 -12.105 1.00 87.94 393 VAL A CA 1
ATOM 3165 C C . VAL A 1 393 ? 1.547 -17.089 -13.331 1.00 87.94 393 VAL A C 1
ATOM 3167 O O . VAL A 1 393 ? 1.089 -17.131 -14.481 1.00 87.94 393 VAL A O 1
ATOM 3170 N N . ASN A 1 394 ? 2.857 -17.126 -13.083 1.00 91.62 394 ASN A N 1
ATOM 3171 C CA . ASN A 1 394 ? 3.947 -17.106 -14.063 1.00 91.62 394 ASN A CA 1
ATOM 3172 C C . ASN A 1 394 ? 4.010 -15.835 -14.937 1.00 91.62 394 ASN A C 1
ATOM 3174 O O . ASN A 1 394 ? 4.696 -15.846 -15.965 1.00 91.62 394 ASN A O 1
ATOM 3178 N N . ALA A 1 395 ? 3.287 -14.755 -14.612 1.00 95.44 395 ALA A N 1
ATOM 3179 C CA . ALA A 1 395 ? 3.439 -13.475 -15.308 1.00 95.44 395 ALA A CA 1
ATOM 3180 C C . ALA A 1 395 ? 4.813 -12.850 -15.021 1.00 95.44 395 ALA A C 1
ATOM 3182 O O . ALA A 1 395 ? 5.366 -13.006 -13.931 1.00 95.44 395 ALA A O 1
ATOM 3183 N N . VAL A 1 396 ? 5.353 -12.124 -15.999 1.00 98.44 396 VAL A N 1
ATOM 3184 C CA . VAL A 1 396 ? 6.629 -11.412 -15.854 1.00 98.44 396 VAL A CA 1
ATOM 3185 C C . VAL A 1 396 ? 6.401 -10.023 -15.255 1.00 98.44 396 VAL A C 1
ATOM 3187 O O . VAL A 1 396 ? 5.504 -9.304 -15.688 1.00 98.44 396 VAL A O 1
ATOM 3190 N N . VAL A 1 397 ? 7.250 -9.616 -14.313 1.00 98.75 397 VAL A N 1
ATOM 3191 C CA . VAL A 1 397 ? 7.348 -8.239 -13.807 1.00 98.75 397 VAL A CA 1
ATOM 3192 C C . VAL A 1 397 ? 8.757 -7.730 -14.088 1.00 98.75 397 VAL A C 1
ATOM 3194 O O . VAL A 1 397 ? 9.720 -8.274 -13.552 1.00 98.75 397 VAL A O 1
ATOM 3197 N N . ILE A 1 398 ? 8.882 -6.692 -14.916 1.00 98.81 398 ILE A N 1
ATOM 3198 C CA . ILE A 1 398 ? 10.139 -5.973 -15.143 1.00 98.81 398 ILE A CA 1
ATOM 3199 C C . ILE A 1 398 ? 10.037 -4.609 -14.468 1.00 98.81 398 ILE A C 1
ATOM 3201 O O . ILE A 1 398 ? 9.364 -3.695 -14.953 1.00 98.81 398 ILE A O 1
ATOM 3205 N N . GLU A 1 399 ? 10.714 -4.485 -13.335 1.00 98.75 399 GLU A N 1
ATOM 3206 C CA . GLU A 1 399 ? 10.832 -3.232 -12.603 1.00 98.75 399 GLU A CA 1
ATOM 3207 C C . GLU A 1 399 ? 12.020 -2.419 -13.131 1.00 98.75 399 GLU A C 1
ATOM 3209 O O . GLU A 1 399 ? 13.149 -2.907 -13.190 1.00 98.75 399 GLU A O 1
ATOM 3214 N N . LEU A 1 400 ? 11.762 -1.176 -13.535 1.00 98.69 400 LEU A N 1
ATOM 3215 C CA . LEU A 1 400 ? 12.777 -0.239 -14.010 1.00 98.69 400 LEU A CA 1
ATOM 3216 C C . LEU A 1 400 ? 13.210 0.672 -12.855 1.00 98.69 400 LEU A C 1
ATOM 3218 O O . LEU A 1 400 ? 12.361 1.238 -12.173 1.00 98.69 400 LEU A O 1
ATOM 3222 N N . PHE A 1 401 ? 14.510 0.872 -12.665 1.00 98.38 401 PHE A N 1
ATOM 3223 C CA . PHE A 1 401 ? 15.057 1.758 -11.637 1.00 98.38 401 PHE A CA 1
ATOM 3224 C C . PHE A 1 401 ? 15.685 3.015 -12.265 1.00 98.38 401 PHE A C 1
ATOM 3226 O O . PHE A 1 401 ? 16.467 2.882 -13.216 1.00 98.38 401 PHE A O 1
ATOM 3233 N N . PRO A 1 402 ? 15.387 4.227 -11.746 1.00 97.31 402 PRO A N 1
ATOM 3234 C CA . PRO A 1 402 ? 16.052 5.462 -12.156 1.00 97.31 402 PRO A CA 1
ATOM 3235 C C . PRO A 1 402 ? 17.563 5.443 -11.901 1.00 97.31 402 PRO A C 1
ATOM 3237 O O . PRO A 1 402 ? 18.090 4.592 -11.179 1.00 97.31 402 PRO A O 1
ATOM 3240 N N . LEU A 1 403 ? 18.264 6.425 -12.471 1.00 97.44 403 LEU A N 1
ATOM 3241 C CA . LEU A 1 403 ? 19.717 6.536 -12.383 1.00 97.44 403 LEU A CA 1
ATOM 3242 C C . LEU A 1 403 ? 20.219 6.496 -10.932 1.00 97.44 403 LEU A C 1
ATOM 3244 O O . LEU A 1 403 ? 19.909 7.375 -10.130 1.00 97.44 403 LEU A O 1
ATOM 3248 N N . GLY A 1 404 ? 21.073 5.519 -10.626 1.00 94.62 404 GLY A N 1
ATOM 3249 C CA . GLY A 1 404 ? 21.756 5.437 -9.335 1.00 94.62 404 GLY A CA 1
ATOM 3250 C C . GLY A 1 404 ? 20.897 4.946 -8.165 1.00 94.62 404 GLY A C 1
ATOM 3251 O O . GLY A 1 404 ? 21.361 5.054 -7.033 1.00 94.62 404 GLY A O 1
ATOM 3252 N N . ILE A 1 405 ? 19.700 4.398 -8.410 1.00 96.38 405 ILE A N 1
ATOM 3253 C CA . ILE A 1 405 ? 18.907 3.666 -7.407 1.00 96.38 405 ILE A CA 1
ATOM 3254 C C . ILE A 1 405 ? 19.221 2.157 -7.515 1.00 96.38 405 ILE A C 1
ATOM 3256 O O . ILE A 1 405 ? 18.843 1.548 -8.518 1.00 96.38 405 ILE A O 1
ATOM 3260 N N . PRO A 1 406 ? 19.891 1.524 -6.530 1.00 95.75 406 PRO A N 1
ATOM 3261 C CA . PRO A 1 406 ? 20.195 0.092 -6.587 1.00 95.75 406 PRO A CA 1
ATOM 3262 C C . PRO A 1 406 ? 18.962 -0.794 -6.383 1.00 95.75 406 PRO A C 1
ATOM 3264 O O . PRO A 1 406 ? 18.287 -0.729 -5.357 1.00 95.75 406 PRO A O 1
ATOM 3267 N N . SER A 1 407 ? 18.707 -1.711 -7.314 1.00 96.62 407 SER A N 1
ATOM 3268 C CA . SER A 1 407 ? 17.529 -2.595 -7.273 1.00 96.62 407 SER A CA 1
ATOM 3269 C C . SER A 1 407 ? 17.521 -3.621 -6.131 1.00 96.62 407 SER A C 1
ATOM 3271 O O . SER A 1 407 ? 16.505 -4.273 -5.891 1.00 96.62 407 SER A O 1
ATOM 3273 N N . HIS A 1 408 ? 18.648 -3.793 -5.434 1.00 95.19 408 HIS A N 1
ATOM 3274 C CA . HIS A 1 408 ? 18.772 -4.701 -4.294 1.00 95.19 408 HIS A CA 1
ATOM 3275 C C . HIS A 1 408 ? 18.392 -4.062 -2.951 1.00 95.19 408 HIS A C 1
ATOM 3277 O O . HIS A 1 408 ? 18.051 -4.803 -2.031 1.00 95.19 408 HIS A O 1
ATOM 3283 N N . ASP A 1 409 ? 18.378 -2.729 -2.862 1.00 94.12 409 ASP A N 1
ATOM 3284 C CA . ASP A 1 409 ? 18.057 -1.989 -1.633 1.00 94.12 409 ASP A CA 1
ATOM 3285 C C . ASP A 1 409 ? 16.565 -1.632 -1.522 1.00 94.12 409 ASP A C 1
ATOM 3287 O O . ASP A 1 409 ? 16.027 -1.538 -0.423 1.00 94.12 409 ASP A O 1
ATOM 3291 N N . TYR A 1 410 ? 15.869 -1.472 -2.654 1.00 94.56 410 TYR A N 1
ATOM 3292 C CA . TYR A 1 410 ? 14.455 -1.074 -2.711 1.00 94.56 410 TYR A CA 1
ATOM 3293 C C . TYR A 1 410 ? 13.633 -2.211 -3.323 1.00 94.56 410 TYR A C 1
ATOM 3295 O O . TYR A 1 410 ? 13.335 -2.217 -4.516 1.00 94.56 410 TYR A O 1
ATOM 3303 N N . THR A 1 411 ? 13.292 -3.210 -2.507 1.00 96.44 411 THR A N 1
ATOM 3304 C CA . THR A 1 411 ? 12.790 -4.517 -2.970 1.00 96.44 411 THR A CA 1
ATOM 3305 C C . THR A 1 411 ? 11.314 -4.854 -2.658 1.00 96.44 411 THR A C 1
ATOM 3307 O O . THR A 1 411 ? 10.999 -6.046 -2.613 1.00 96.44 411 THR A O 1
ATOM 3310 N N . PRO A 1 412 ? 10.352 -3.914 -2.492 1.00 96.94 412 PRO A N 1
ATOM 3311 C CA . PRO A 1 412 ? 8.981 -4.270 -2.098 1.00 96.94 412 PRO A CA 1
ATOM 3312 C C . PRO A 1 412 ? 8.274 -5.178 -3.112 1.00 96.94 412 PRO A C 1
ATOM 3314 O O . PRO A 1 412 ? 7.530 -6.074 -2.712 1.00 96.94 412 PRO A O 1
ATOM 3317 N N . TYR A 1 413 ? 8.540 -5.009 -4.411 1.00 98.25 413 TYR A N 1
ATOM 3318 C CA . TYR A 1 413 ? 7.886 -5.788 -5.472 1.00 98.25 413 TYR A CA 1
ATOM 3319 C C . TYR A 1 413 ? 8.643 -7.066 -5.827 1.00 98.25 413 TYR A C 1
ATOM 3321 O O . TYR A 1 413 ? 8.013 -8.083 -6.104 1.00 98.25 413 TYR A O 1
ATOM 3329 N N . LYS A 1 414 ? 9.978 -7.068 -5.699 1.00 98.19 414 LYS A N 1
ATOM 3330 C CA . LYS A 1 414 ? 10.770 -8.307 -5.663 1.00 98.19 414 LYS A CA 1
ATOM 3331 C C . LYS A 1 414 ? 10.305 -9.216 -4.523 1.00 98.19 414 LYS A C 1
ATOM 3333 O O . LYS A 1 414 ? 10.147 -10.415 -4.732 1.00 98.19 414 LYS A O 1
ATOM 3338 N N . THR A 1 415 ? 10.068 -8.641 -3.341 1.00 97.81 415 THR A N 1
ATOM 3339 C CA . THR A 1 415 ? 9.566 -9.365 -2.166 1.00 97.81 415 THR A CA 1
ATOM 3340 C C . THR A 1 415 ? 8.188 -9.939 -2.463 1.00 97.81 415 THR A C 1
ATOM 3342 O O . THR A 1 415 ? 8.056 -11.155 -2.438 1.00 97.81 415 THR A O 1
ATOM 3345 N N . LEU A 1 416 ? 7.221 -9.102 -2.870 1.00 98.12 416 LEU A N 1
ATOM 3346 C CA . LEU A 1 416 ? 5.872 -9.517 -3.284 1.00 98.12 416 LEU A CA 1
ATOM 3347 C C . LEU A 1 416 ? 5.886 -10.659 -4.315 1.00 98.12 416 LEU A C 1
ATOM 3349 O O . LEU A 1 416 ? 5.174 -11.644 -4.158 1.00 98.12 416 LEU A O 1
ATOM 3353 N N . ALA A 1 417 ? 6.717 -10.555 -5.352 1.00 97.75 417 ALA A N 1
ATOM 3354 C CA . ALA A 1 417 ? 6.840 -11.579 -6.388 1.00 97.75 417 ALA A CA 1
ATOM 3355 C C . ALA A 1 417 ? 7.422 -12.913 -5.885 1.00 97.75 417 ALA A C 1
ATOM 3357 O O . ALA A 1 417 ? 7.153 -13.951 -6.488 1.00 97.75 417 ALA A O 1
ATOM 3358 N N . SER A 1 418 ? 8.202 -12.876 -4.800 1.00 95.12 418 SER A N 1
ATOM 3359 C CA . SER A 1 418 ? 8.880 -14.035 -4.198 1.00 95.12 418 SER A CA 1
ATOM 3360 C C . SER A 1 418 ? 8.082 -14.699 -3.067 1.00 95.12 418 SER A C 1
ATOM 3362 O O . SER A 1 418 ? 8.566 -15.662 -2.477 1.00 95.12 418 SER A O 1
ATOM 3364 N N . ILE A 1 419 ? 6.891 -14.188 -2.732 1.00 95.75 419 ILE A N 1
ATOM 3365 C CA . ILE A 1 419 ? 6.001 -14.797 -1.734 1.00 95.75 419 ILE A CA 1
ATOM 3366 C C . ILE A 1 419 ? 5.447 -16.110 -2.302 1.00 95.75 419 ILE A C 1
ATOM 3368 O O . ILE A 1 419 ? 4.998 -16.152 -3.448 1.00 95.75 419 ILE A O 1
ATOM 3372 N N . ASP A 1 420 ? 5.453 -17.178 -1.504 1.00 91.25 420 ASP A N 1
ATOM 3373 C CA . ASP A 1 420 ? 4.973 -18.495 -1.935 1.00 91.25 420 ASP A CA 1
ATOM 3374 C C . ASP A 1 420 ? 3.509 -18.442 -2.417 1.00 91.25 420 ASP A C 1
ATOM 3376 O O . ASP A 1 420 ? 2.646 -17.853 -1.762 1.00 91.25 420 ASP A O 1
ATOM 3380 N N . GLY A 1 421 ? 3.229 -18.995 -3.600 1.00 88.06 421 GLY A N 1
ATOM 3381 C CA . GLY A 1 421 ? 1.932 -18.891 -4.287 1.00 88.06 421 GLY A CA 1
ATOM 3382 C C . GLY A 1 421 ? 1.651 -17.559 -5.012 1.00 88.06 421 GLY A C 1
ATOM 3383 O O . GLY A 1 421 ? 0.569 -17.388 -5.594 1.00 88.06 421 GLY A O 1
ATOM 3384 N N . MET A 1 422 ? 2.584 -16.595 -5.015 1.00 93.12 422 MET A N 1
ATOM 3385 C CA . MET A 1 422 ? 2.530 -15.470 -5.962 1.00 93.12 422 MET A CA 1
ATOM 3386 C C . MET A 1 422 ? 3.067 -15.868 -7.336 1.00 93.12 422 MET A C 1
ATOM 3388 O O . MET A 1 422 ? 2.468 -15.469 -8.334 1.00 93.12 422 MET A O 1
ATOM 3392 N N . ASP A 1 423 ? 4.121 -16.683 -7.409 1.00 89.12 423 ASP A N 1
ATOM 3393 C CA . ASP A 1 423 ? 4.643 -17.266 -8.656 1.00 89.12 423 ASP A CA 1
ATOM 3394 C C . ASP A 1 423 ? 4.877 -16.235 -9.782 1.00 89.12 423 ASP A C 1
ATOM 3396 O O . ASP A 1 423 ? 4.572 -16.483 -1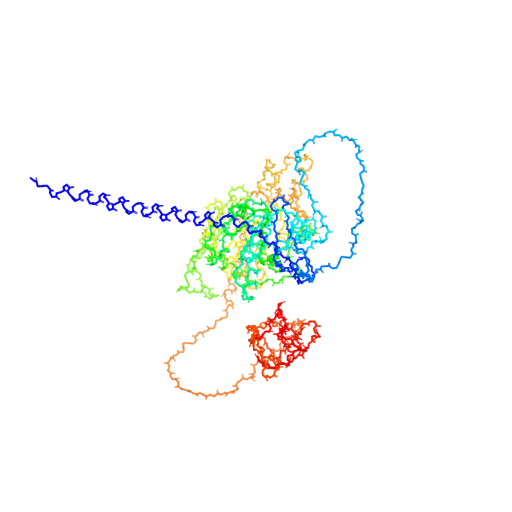0.952 1.00 89.12 423 ASP A O 1
ATOM 3400 N N . LEU A 1 424 ? 5.371 -15.038 -9.443 1.00 96.06 424 LEU A N 1
ATOM 3401 C CA . LEU A 1 424 ? 5.658 -13.984 -10.420 1.00 96.06 424 LEU A CA 1
ATOM 3402 C C . LEU A 1 424 ? 7.136 -14.016 -10.824 1.00 96.06 424 LEU A C 1
ATOM 3404 O O . LEU A 1 424 ? 8.035 -14.105 -9.989 1.00 96.06 424 LEU A O 1
ATOM 3408 N N . ILE A 1 425 ? 7.411 -13.882 -12.120 1.00 98.25 425 ILE A N 1
ATOM 3409 C CA . ILE A 1 425 ? 8.780 -13.852 -12.643 1.00 98.25 425 ILE A CA 1
ATOM 3410 C C . ILE A 1 425 ? 9.283 -12.414 -12.590 1.00 98.25 425 ILE A C 1
ATOM 3412 O O . ILE A 1 425 ? 9.114 -11.637 -13.531 1.00 98.25 425 ILE A O 1
ATOM 3416 N N . TYR A 1 426 ? 9.894 -12.054 -11.468 1.00 98.69 426 TYR A N 1
ATOM 3417 C CA . TYR A 1 426 ? 10.476 -10.732 -11.274 1.00 98.69 426 TYR A CA 1
ATOM 3418 C C . TYR A 1 426 ? 11.854 -10.593 -11.939 1.00 98.69 426 TYR A C 1
ATOM 3420 O O . TYR A 1 426 ? 12.708 -11.481 -11.825 1.00 98.69 426 TYR A O 1
ATOM 3428 N N . ARG A 1 427 ? 12.100 -9.436 -12.560 1.00 98.62 427 ARG A N 1
ATOM 3429 C CA . ARG A 1 427 ? 13.428 -8.918 -12.913 1.00 98.62 427 ARG A CA 1
ATOM 3430 C C . ARG A 1 427 ? 13.512 -7.415 -12.658 1.00 98.62 427 ARG A C 1
ATOM 3432 O O . ARG A 1 427 ? 12.526 -6.698 -12.791 1.00 98.62 427 ARG A O 1
ATOM 3439 N N . ALA A 1 428 ? 14.722 -6.949 -12.363 1.00 98.56 428 ALA A N 1
ATOM 3440 C CA . ALA A 1 428 ? 15.055 -5.534 -12.289 1.00 98.56 428 ALA A CA 1
ATOM 3441 C C . ALA A 1 428 ? 15.899 -5.113 -13.501 1.00 98.56 428 ALA A C 1
ATOM 3443 O O . ALA A 1 428 ? 16.801 -5.842 -13.918 1.00 98.56 428 ALA A O 1
ATOM 3444 N N . TRP A 1 429 ? 15.644 -3.916 -14.019 1.00 98.62 429 TRP A N 1
ATOM 3445 C CA . TRP A 1 429 ? 16.514 -3.198 -14.947 1.00 98.62 429 TRP A CA 1
ATOM 3446 C C . TRP A 1 429 ? 16.927 -1.876 -14.298 1.00 98.62 429 TRP A C 1
ATOM 3448 O O . TRP A 1 429 ? 16.081 -1.138 -13.805 1.00 98.62 429 TRP A O 1
ATOM 3458 N N . GLU A 1 430 ? 18.219 -1.562 -14.295 1.00 98.19 430 GLU A N 1
ATOM 3459 C CA . GLU A 1 430 ? 18.754 -0.350 -13.665 1.00 98.19 430 GLU A CA 1
ATOM 3460 C C . GLU A 1 430 ? 19.272 0.625 -14.720 1.00 98.19 430 GLU A C 1
ATOM 3462 O O . GLU A 1 430 ? 20.125 0.257 -15.539 1.00 98.19 430 GLU A O 1
ATOM 3467 N N . ASN A 1 431 ? 18.844 1.890 -14.658 1.00 97.62 431 ASN A N 1
ATOM 3468 C CA . ASN A 1 431 ? 19.525 2.925 -15.417 1.00 97.62 431 ASN A CA 1
ATOM 3469 C C . ASN A 1 431 ? 20.914 3.191 -14.810 1.00 97.62 431 ASN A C 1
ATOM 3471 O O . ASN A 1 431 ? 21.061 3.561 -13.644 1.00 97.62 431 ASN A O 1
ATOM 3475 N N . ARG A 1 432 ? 21.945 3.018 -15.638 1.00 94.56 432 ARG A N 1
ATOM 3476 C CA . ARG A 1 432 ? 23.357 3.266 -15.304 1.00 94.56 432 ARG A CA 1
ATOM 3477 C C . ARG A 1 432 ? 24.003 4.311 -16.220 1.00 94.56 432 ARG A C 1
ATOM 3479 O O . ARG A 1 432 ? 25.220 4.460 -16.200 1.00 94.56 432 ARG A O 1
ATOM 3486 N N . ASP A 1 433 ? 23.208 4.989 -17.046 1.00 96.19 433 ASP A N 1
ATOM 3487 C CA . ASP A 1 433 ? 23.660 5.988 -18.013 1.00 96.19 433 ASP A CA 1
ATOM 3488 C C . ASP A 1 433 ? 23.121 7.382 -17.632 1.00 96.19 433 ASP A C 1
ATOM 3490 O O . ASP A 1 433 ? 21.918 7.636 -17.765 1.00 96.19 433 ASP A O 1
ATOM 3494 N N . PRO A 1 434 ? 23.984 8.303 -17.158 1.00 94.88 434 PRO A N 1
ATOM 3495 C CA . PRO A 1 434 ? 23.577 9.664 -16.826 1.00 94.88 434 PRO A CA 1
ATOM 3496 C C . PRO A 1 434 ? 22.977 10.449 -17.995 1.00 94.88 434 PRO A C 1
ATOM 3498 O O . PRO A 1 434 ? 22.140 11.314 -17.755 1.00 94.88 434 PRO A O 1
ATOM 3501 N N . ALA A 1 435 ? 23.347 10.141 -19.245 1.00 96.81 435 ALA A N 1
ATOM 3502 C CA . ALA A 1 435 ? 22.781 10.809 -20.419 1.00 96.81 435 ALA A CA 1
ATOM 3503 C C . ALA A 1 435 ? 21.311 10.421 -20.670 1.00 96.81 435 ALA A C 1
ATOM 3505 O O . ALA A 1 435 ? 20.595 11.140 -21.363 1.00 96.81 435 ALA A O 1
ATOM 3506 N N . LYS A 1 436 ? 20.852 9.312 -20.075 1.00 97.44 436 LYS A N 1
ATOM 3507 C CA . LYS A 1 436 ? 19.483 8.786 -20.173 1.00 97.44 436 LYS A CA 1
ATOM 3508 C C . LYS A 1 436 ? 18.610 9.143 -18.969 1.00 97.44 436 LYS A C 1
ATOM 3510 O O . LYS A 1 436 ? 17.619 8.464 -18.705 1.00 97.44 436 LYS A O 1
ATOM 3515 N N . SER A 1 437 ? 18.980 10.179 -18.218 1.00 97.12 437 SER A N 1
ATOM 3516 C CA . SER A 1 437 ? 18.252 10.632 -17.032 1.00 97.12 437 SER A CA 1
ATOM 3517 C C . SER A 1 437 ? 18.021 12.140 -17.065 1.00 97.12 437 SER A C 1
ATOM 3519 O O . SER A 1 437 ? 18.943 12.911 -17.329 1.00 97.12 437 SER A O 1
ATOM 3521 N N . VAL A 1 438 ? 16.796 12.571 -16.766 1.00 97.25 438 VAL A N 1
ATOM 3522 C CA . VAL A 1 438 ? 16.406 13.985 -16.704 1.00 97.25 438 VAL A CA 1
ATOM 3523 C C . VAL A 1 438 ? 15.983 14.324 -15.279 1.00 97.25 438 VAL A C 1
ATOM 3525 O O . VAL A 1 438 ? 14.982 13.819 -14.765 1.00 97.25 438 VAL A O 1
ATOM 3528 N N . ALA A 1 439 ? 16.771 15.184 -14.637 1.00 95.19 439 ALA A N 1
ATOM 3529 C CA . ALA A 1 439 ? 16.538 15.679 -13.287 1.00 95.19 439 ALA A CA 1
ATOM 3530 C C . ALA A 1 439 ? 15.817 17.037 -13.291 1.00 95.19 439 ALA A C 1
ATOM 3532 O O . ALA A 1 439 ? 15.887 17.790 -14.259 1.00 95.19 439 ALA A O 1
ATOM 3533 N N . PHE A 1 440 ? 15.153 17.362 -12.180 1.00 96.25 440 PHE A N 1
ATOM 3534 C CA . PHE A 1 440 ? 14.338 18.573 -12.040 1.00 96.25 440 PHE A CA 1
ATOM 3535 C C . PHE A 1 440 ? 14.646 19.276 -10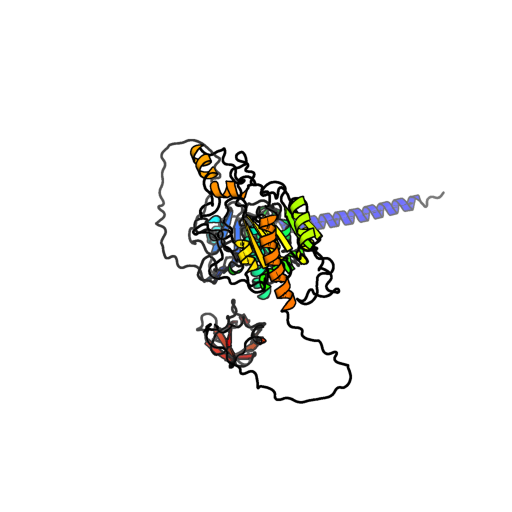.703 1.00 96.25 440 PHE A C 1
ATOM 3537 O O . PHE A 1 440 ? 13.874 19.143 -9.751 1.00 96.25 440 PHE A O 1
ATOM 3544 N N . PRO A 1 441 ? 15.787 19.984 -10.591 1.00 95.94 441 PRO A N 1
ATO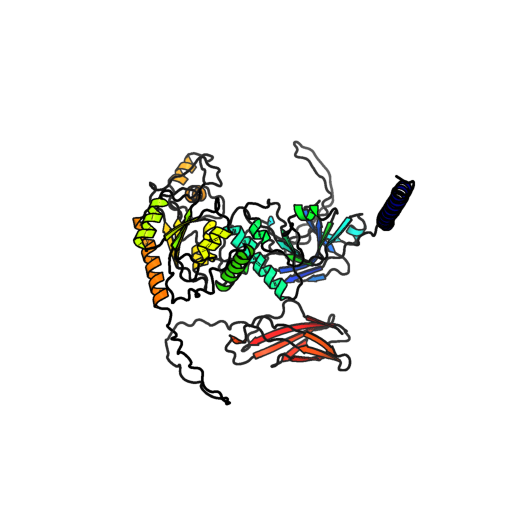M 3545 C CA . PRO A 1 441 ? 16.278 20.517 -9.318 1.00 95.94 441 PRO A CA 1
ATOM 3546 C C . PRO A 1 441 ? 15.371 21.592 -8.700 1.00 95.94 441 PRO A C 1
ATOM 3548 O O . PRO A 1 441 ? 15.418 21.767 -7.486 1.00 95.94 441 PRO A O 1
ATOM 3551 N N . ASP A 1 442 ? 14.532 22.260 -9.494 1.00 96.69 442 ASP A N 1
ATOM 3552 C CA . ASP A 1 442 ? 13.648 23.354 -9.055 1.00 96.69 442 ASP A CA 1
ATOM 3553 C C . ASP A 1 442 ? 12.247 22.893 -8.599 1.00 96.69 442 ASP A C 1
ATOM 3555 O O . ASP A 1 442 ? 11.373 23.721 -8.340 1.00 96.69 442 ASP A O 1
ATOM 3559 N N . ARG A 1 443 ? 11.994 21.577 -8.532 1.00 95.06 443 ARG A N 1
ATOM 3560 C CA . ARG A 1 443 ? 10.738 21.026 -7.988 1.00 95.06 443 ARG A CA 1
ATOM 3561 C C . ARG A 1 443 ? 10.644 21.218 -6.469 1.00 95.06 443 ARG A C 1
ATOM 3563 O O . ARG A 1 443 ? 11.597 21.608 -5.802 1.00 95.06 443 ARG A O 1
ATOM 3570 N N . ASP A 1 444 ? 9.481 20.880 -5.918 1.00 94.94 444 ASP A N 1
ATOM 3571 C CA . ASP A 1 444 ? 9.322 20.677 -4.478 1.00 94.94 444 ASP A CA 1
ATOM 3572 C C . ASP A 1 444 ? 10.358 19.652 -3.943 1.00 94.94 444 ASP A C 1
ATOM 3574 O O . ASP A 1 444 ? 10.645 18.670 -4.646 1.00 94.94 444 ASP A O 1
ATOM 3578 N N . PRO A 1 445 ? 10.917 19.832 -2.728 1.00 94.19 445 PRO A N 1
ATOM 3579 C CA . PRO A 1 445 ? 11.863 18.885 -2.130 1.00 94.19 445 PRO A CA 1
ATOM 3580 C C . PRO A 1 445 ? 11.357 17.434 -2.105 1.00 94.19 445 PRO A C 1
ATOM 3582 O O . PRO A 1 445 ? 12.096 16.517 -2.471 1.00 94.19 445 PRO A O 1
ATOM 3585 N N . LEU A 1 446 ? 10.077 17.215 -1.781 1.00 90.69 446 LEU A N 1
ATOM 3586 C CA . LEU A 1 446 ? 9.448 15.886 -1.726 1.00 90.69 446 LEU A CA 1
ATOM 3587 C C . LEU A 1 446 ? 9.266 15.248 -3.116 1.00 90.69 446 LEU A C 1
ATOM 3589 O O . LEU A 1 446 ? 8.976 14.053 -3.217 1.00 90.69 446 LEU A O 1
ATOM 3593 N N . LEU A 1 447 ? 9.467 16.030 -4.183 1.00 91.31 447 LEU A N 1
ATOM 3594 C CA . LEU A 1 447 ? 9.465 15.617 -5.590 1.00 91.31 447 LEU A CA 1
ATOM 3595 C C . LEU A 1 447 ? 10.873 15.650 -6.223 1.00 91.31 447 LEU A C 1
ATOM 3597 O O . LEU A 1 447 ? 10.996 15.643 -7.452 1.00 91.31 447 LEU A O 1
ATOM 3601 N N . GLY A 1 448 ? 11.929 15.660 -5.398 1.00 93.56 448 GLY A N 1
ATOM 3602 C CA . GLY A 1 448 ? 13.331 15.540 -5.822 1.00 93.56 448 GLY A CA 1
ATOM 3603 C C . GLY A 1 448 ? 14.029 16.854 -6.186 1.00 93.56 448 GLY A C 1
ATOM 3604 O O . GLY A 1 448 ? 15.126 16.826 -6.758 1.00 93.56 448 GLY A O 1
ATOM 3605 N N . GLY A 1 449 ? 13.419 17.998 -5.871 1.00 96.31 449 GLY A N 1
ATOM 3606 C CA . GLY A 1 449 ? 14.069 19.296 -6.014 1.00 96.31 449 GLY A CA 1
ATOM 3607 C C . GLY A 1 449 ? 15.188 19.499 -4.992 1.00 96.31 449 GLY A C 1
ATOM 3608 O O . GLY A 1 449 ? 15.042 19.171 -3.819 1.00 96.31 449 GLY A O 1
ATOM 3609 N N . ILE A 1 450 ? 16.309 20.068 -5.434 1.00 97.69 450 ILE A N 1
ATOM 3610 C CA . ILE A 1 450 ? 17.509 20.330 -4.617 1.00 97.69 450 ILE A CA 1
ATOM 3611 C C . ILE A 1 450 ? 17.966 21.794 -4.667 1.00 97.69 450 ILE A C 1
ATOM 3613 O O . ILE A 1 450 ? 18.880 22.162 -3.937 1.00 97.69 450 ILE A O 1
ATOM 3617 N N . ALA A 1 451 ? 17.318 22.652 -5.466 1.00 97.44 451 ALA A N 1
ATOM 3618 C CA . ALA A 1 451 ? 17.674 24.068 -5.609 1.00 97.44 451 ALA A CA 1
ATOM 3619 C C . ALA A 1 451 ? 17.603 24.861 -4.285 1.00 97.44 451 ALA A C 1
ATOM 3621 O O . ALA A 1 451 ? 18.276 25.878 -4.136 1.00 97.44 451 ALA A O 1
ATOM 3622 N N . HIS A 1 452 ? 16.822 24.369 -3.317 1.00 96.38 452 HIS A N 1
ATOM 3623 C CA . HIS A 1 452 ? 16.697 24.915 -1.965 1.00 96.38 452 HIS A CA 1
ATOM 3624 C C . HIS A 1 452 ? 17.921 24.648 -1.061 1.00 96.38 452 HIS A C 1
ATOM 3626 O O . HIS A 1 452 ? 18.061 25.291 -0.021 1.00 96.38 452 HIS A O 1
ATOM 3632 N N . LEU A 1 453 ? 18.800 23.708 -1.431 1.00 97.25 453 LEU A N 1
ATOM 3633 C CA . LEU A 1 453 ? 19.994 23.339 -0.663 1.00 97.25 453 LEU A CA 1
ATOM 3634 C C . LEU A 1 453 ? 21.204 24.223 -1.025 1.00 97.25 453 LEU A C 1
ATOM 3636 O O . LEU A 1 453 ? 21.279 24.743 -2.141 1.00 97.25 453 LEU A O 1
ATOM 3640 N N . PRO A 1 454 ? 22.214 24.353 -0.144 1.00 97.81 454 PRO A N 1
ATOM 3641 C CA . PRO A 1 454 ? 23.500 24.958 -0.493 1.00 97.81 454 PRO A CA 1
ATOM 3642 C C . PRO A 1 454 ? 24.146 24.291 -1.716 1.00 97.81 454 PRO A C 1
ATOM 3644 O O . PRO A 1 454 ? 24.107 23.069 -1.856 1.00 97.81 454 PRO A O 1
ATOM 3647 N N . ARG A 1 455 ? 24.806 25.078 -2.580 1.00 97.06 455 ARG A N 1
ATOM 3648 C CA . ARG A 1 455 ? 25.419 24.582 -3.832 1.00 97.06 455 ARG A CA 1
ATOM 3649 C C . ARG A 1 455 ? 26.381 23.409 -3.625 1.00 97.06 455 ARG A C 1
ATOM 3651 O O . ARG A 1 455 ? 26.366 22.479 -4.415 1.00 97.06 455 ARG A O 1
ATOM 3658 N N . GLU A 1 456 ? 27.157 23.421 -2.545 1.00 96.75 456 GLU A N 1
ATOM 3659 C CA . GLU A 1 456 ? 28.058 22.319 -2.185 1.00 96.75 456 GLU A CA 1
ATOM 3660 C C . GLU A 1 456 ? 27.303 20.995 -1.966 1.00 96.75 456 GLU A C 1
ATOM 3662 O O . GLU A 1 456 ? 27.717 19.953 -2.468 1.00 96.75 456 GLU A O 1
ATOM 3667 N N . GLN A 1 457 ? 26.148 21.032 -1.293 1.00 96.12 457 GLN A N 1
ATOM 3668 C CA . GLN A 1 457 ? 25.306 19.847 -1.099 1.00 96.12 457 GLN A CA 1
ATOM 3669 C C . GLN A 1 457 ? 24.666 19.390 -2.415 1.00 96.12 457 GLN A C 1
ATOM 3671 O O . GLN A 1 457 ? 24.608 18.189 -2.675 1.00 96.12 457 GLN A O 1
ATOM 3676 N N . GLN A 1 458 ? 24.246 20.327 -3.275 1.00 97.06 458 GLN A N 1
ATOM 3677 C CA . GLN A 1 458 ? 23.768 19.998 -4.624 1.00 97.06 458 GLN A CA 1
ATOM 3678 C C . GLN A 1 458 ? 24.866 19.304 -5.448 1.00 97.06 458 GLN A C 1
ATOM 3680 O O . GLN A 1 458 ? 24.609 18.281 -6.079 1.00 97.06 458 GLN A O 1
ATOM 3685 N N . ASP A 1 459 ? 26.102 19.809 -5.402 1.00 95.44 459 ASP A N 1
ATOM 3686 C CA . ASP A 1 459 ? 27.256 19.223 -6.091 1.00 95.44 459 ASP A CA 1
ATOM 3687 C C . ASP A 1 459 ? 27.597 17.817 -5.582 1.00 95.44 459 ASP A C 1
ATOM 3689 O O . ASP A 1 459 ? 27.970 16.961 -6.388 1.00 95.44 459 ASP A O 1
ATOM 3693 N N . VAL A 1 460 ? 27.461 17.559 -4.276 1.00 95.62 460 VAL A N 1
ATOM 3694 C CA . VAL A 1 460 ? 27.597 16.211 -3.699 1.00 95.62 460 VAL A CA 1
ATOM 3695 C C . VAL A 1 460 ? 26.483 15.299 -4.219 1.00 95.62 460 VAL A C 1
ATOM 3697 O O . VAL A 1 460 ? 26.785 14.277 -4.830 1.00 95.62 460 VAL A O 1
ATOM 3700 N N . ILE A 1 461 ? 25.211 15.692 -4.084 1.00 95.25 461 ILE A N 1
ATOM 3701 C CA . ILE A 1 461 ? 24.050 14.908 -4.552 1.00 95.25 461 ILE A CA 1
ATOM 3702 C C . ILE A 1 461 ? 24.170 14.553 -6.044 1.00 95.25 461 ILE A C 1
ATOM 3704 O O . ILE A 1 461 ? 23.923 13.410 -6.439 1.00 95.25 461 ILE A O 1
ATOM 3708 N N . ASN A 1 462 ? 24.608 15.508 -6.869 1.00 93.62 462 ASN A N 1
ATOM 3709 C CA . ASN A 1 462 ? 24.809 15.325 -8.306 1.00 93.62 462 ASN A CA 1
ATOM 3710 C C . ASN A 1 462 ? 25.947 14.343 -8.646 1.00 93.62 462 ASN A C 1
ATOM 3712 O O . ASN A 1 462 ? 25.882 13.698 -9.698 1.00 93.62 462 ASN A O 1
ATOM 3716 N N . LYS A 1 463 ? 26.949 14.183 -7.771 1.00 91.75 463 LYS A N 1
ATOM 3717 C CA . LYS A 1 463 ? 28.107 13.287 -7.966 1.00 91.75 463 LYS A CA 1
ATOM 3718 C C . LYS A 1 463 ? 27.936 11.908 -7.323 1.00 91.75 463 LYS A C 1
ATOM 3720 O O . LYS A 1 463 ? 28.513 10.950 -7.831 1.00 91.75 463 LYS A O 1
ATOM 3725 N N . THR A 1 464 ? 27.152 11.784 -6.252 1.00 88.56 464 THR A N 1
ATOM 3726 C CA . THR A 1 464 ? 26.921 10.507 -5.560 1.00 88.56 464 THR A CA 1
ATOM 3727 C C . THR A 1 464 ? 26.094 9.550 -6.425 1.00 88.56 464 THR A C 1
ATOM 3729 O O . THR A 1 464 ? 24.900 9.766 -6.652 1.00 88.56 464 THR A O 1
ATOM 3732 N N . LEU A 1 465 ? 26.751 8.495 -6.921 1.00 90.75 465 LEU A N 1
ATOM 3733 C CA . LEU A 1 465 ? 26.149 7.321 -7.554 1.00 90.75 465 LEU A CA 1
ATOM 3734 C C . LEU A 1 465 ? 26.916 6.053 -7.113 1.00 90.75 465 LEU A C 1
ATOM 3736 O O . LEU A 1 465 ? 28.141 6.034 -7.254 1.00 90.75 465 LEU A O 1
ATOM 3740 N N . PRO A 1 466 ? 26.235 4.973 -6.683 1.00 93.19 466 PRO A N 1
ATOM 3741 C CA . PRO A 1 466 ? 24.803 4.906 -6.373 1.00 93.19 466 PRO A CA 1
ATOM 3742 C C . PRO A 1 466 ? 24.423 5.770 -5.157 1.00 93.19 466 PRO A C 1
ATOM 3744 O O . PRO A 1 466 ? 25.288 6.293 -4.460 1.00 93.19 466 PRO A O 1
ATOM 3747 N N . VAL A 1 467 ? 23.122 5.920 -4.907 1.00 92.25 467 VAL A N 1
ATOM 3748 C CA . VAL A 1 467 ? 22.609 6.452 -3.635 1.00 92.25 467 VAL A CA 1
ATOM 3749 C C . VAL A 1 467 ? 22.900 5.447 -2.521 1.00 92.25 467 VAL A C 1
ATOM 3751 O O . VAL A 1 467 ? 22.623 4.260 -2.677 1.00 92.25 467 VAL A O 1
ATOM 3754 N N . GLU A 1 468 ? 23.433 5.925 -1.398 1.00 91.50 468 GLU A N 1
ATOM 3755 C CA . GLU A 1 468 ? 23.694 5.102 -0.214 1.00 91.50 468 GLU A CA 1
ATOM 3756 C C . GLU A 1 468 ? 22.395 4.698 0.508 1.00 91.50 468 GLU A C 1
ATOM 3758 O O . GLU A 1 468 ? 21.376 5.401 0.458 1.00 91.50 468 GLU A O 1
ATOM 3763 N N . GLN A 1 469 ? 22.434 3.565 1.216 1.00 90.88 469 GLN A N 1
ATOM 3764 C CA . GLN A 1 469 ? 21.344 3.153 2.101 1.00 90.88 469 GLN A CA 1
ATOM 3765 C C . GLN A 1 469 ? 21.094 4.219 3.178 1.00 90.88 469 GLN A C 1
ATOM 3767 O O . GLN A 1 469 ? 22.018 4.774 3.770 1.00 90.88 469 GLN A O 1
ATOM 3772 N N . HIS A 1 470 ? 19.822 4.501 3.437 1.00 89.31 470 HIS A N 1
ATOM 3773 C CA . HIS A 1 470 ? 19.381 5.547 4.353 1.00 89.31 470 HIS A CA 1
ATOM 3774 C C . HIS A 1 470 ? 18.076 5.140 5.039 1.00 89.31 470 HIS A C 1
ATOM 3776 O O . HIS A 1 470 ? 17.359 4.252 4.571 1.00 89.31 470 HIS A O 1
ATOM 3782 N N . PHE A 1 471 ? 17.766 5.804 6.150 1.00 87.94 471 PHE A N 1
ATOM 3783 C CA . PHE A 1 471 ? 16.466 5.683 6.805 1.00 87.94 471 PHE A CA 1
ATOM 3784 C C . PHE A 1 471 ? 15.415 6.542 6.095 1.00 87.94 471 PHE A C 1
ATOM 3786 O O . PHE A 1 471 ? 15.735 7.555 5.470 1.00 87.94 471 PHE A O 1
ATOM 3793 N N . CYS A 1 472 ? 14.157 6.122 6.186 1.00 82.69 472 CYS A N 1
ATOM 3794 C CA . CYS A 1 472 ? 13.018 6.801 5.579 1.00 82.69 472 CYS A CA 1
ATOM 3795 C C . CYS A 1 472 ? 12.818 8.213 6.175 1.00 82.69 472 CYS A C 1
ATOM 3797 O O . CYS A 1 472 ? 13.056 8.412 7.362 1.00 82.69 472 CYS A O 1
ATOM 3799 N N . CYS A 1 473 ? 12.336 9.215 5.434 1.00 81.00 473 CYS A N 1
ATOM 3800 C CA . CYS A 1 473 ? 11.754 9.149 4.079 1.00 81.00 473 CYS A CA 1
ATOM 3801 C C . CYS A 1 473 ? 12.128 10.333 3.171 1.00 81.00 473 CYS A C 1
ATOM 3803 O O . CYS A 1 473 ? 11.625 10.431 2.051 1.00 81.00 473 CYS A O 1
ATOM 3805 N N . ASP A 1 474 ? 12.949 11.252 3.667 1.00 86.31 474 ASP A N 1
ATOM 3806 C CA . ASP A 1 474 ? 13.155 12.604 3.144 1.00 86.31 474 ASP A CA 1
ATOM 3807 C C . ASP A 1 474 ? 14.589 12.853 2.646 1.00 86.31 474 ASP A C 1
ATOM 3809 O O . ASP A 1 474 ? 14.938 13.982 2.306 1.00 86.31 474 ASP A O 1
ATOM 3813 N N . ASN A 1 475 ? 15.414 11.800 2.550 1.00 92.50 475 ASN A N 1
ATOM 3814 C CA . ASN A 1 475 ? 16.794 11.880 2.072 1.00 92.50 475 ASN A CA 1
ATOM 3815 C C . ASN A 1 475 ? 16.871 12.593 0.698 1.00 92.50 475 ASN A C 1
ATOM 3817 O O . ASN A 1 475 ? 16.401 12.039 -0.305 1.00 92.50 475 ASN A O 1
ATOM 3821 N N . PRO A 1 476 ? 17.491 13.789 0.600 1.00 94.38 476 PRO A N 1
ATOM 3822 C CA . PRO A 1 476 ? 17.438 14.575 -0.631 1.00 94.38 476 PRO A CA 1
ATOM 3823 C C . PRO A 1 476 ? 18.155 13.918 -1.813 1.00 94.38 476 PRO A C 1
ATOM 3825 O O . PRO A 1 476 ? 17.710 14.071 -2.948 1.00 94.38 476 PRO A O 1
ATOM 3828 N N . ALA A 1 477 ? 19.226 13.151 -1.572 1.00 95.06 477 ALA A N 1
ATOM 3829 C CA . ALA A 1 477 ? 19.938 12.439 -2.634 1.00 95.06 477 ALA A CA 1
ATOM 3830 C C . ALA A 1 477 ? 19.061 11.340 -3.252 1.00 95.06 477 ALA A C 1
ATOM 3832 O O . ALA A 1 477 ? 18.962 11.233 -4.477 1.00 95.06 477 ALA A O 1
ATOM 3833 N N . PHE A 1 478 ? 18.369 10.572 -2.409 1.00 94.75 478 PHE A N 1
ATOM 3834 C CA . PHE A 1 478 ? 17.402 9.572 -2.842 1.00 94.75 478 PHE A CA 1
ATOM 3835 C C . PHE A 1 478 ? 16.243 10.191 -3.608 1.00 94.75 478 PHE A C 1
ATOM 3837 O O . PHE A 1 478 ? 15.990 9.772 -4.734 1.00 94.75 478 PHE A O 1
ATOM 3844 N N . LEU A 1 479 ? 15.570 11.203 -3.052 1.00 94.94 479 LEU A N 1
ATOM 3845 C CA . LEU A 1 479 ? 14.441 11.857 -3.722 1.00 94.94 479 LEU A CA 1
ATOM 3846 C C . LEU A 1 479 ? 14.874 12.448 -5.073 1.00 94.94 479 LEU A C 1
ATOM 3848 O O . LEU A 1 479 ? 14.188 12.257 -6.080 1.00 94.94 479 LEU A O 1
ATOM 3852 N N . HIS A 1 480 ? 16.048 13.082 -5.124 1.00 96.00 480 HIS A N 1
ATOM 3853 C CA . HIS A 1 480 ? 16.599 13.662 -6.346 1.00 96.00 480 HIS A CA 1
ATOM 3854 C C . HIS A 1 480 ? 16.852 12.639 -7.461 1.00 96.00 480 HIS A C 1
ATOM 3856 O O . HIS A 1 480 ? 16.633 12.960 -8.630 1.00 96.00 480 HIS A O 1
ATOM 3862 N N . ARG A 1 481 ? 17.297 11.418 -7.130 1.00 95.75 481 ARG A N 1
ATOM 3863 C CA . ARG A 1 481 ? 17.478 10.317 -8.097 1.00 95.75 481 ARG A CA 1
ATOM 3864 C C . ARG A 1 481 ? 16.170 9.594 -8.409 1.00 95.75 481 ARG A C 1
ATOM 3866 O O . ARG A 1 481 ? 15.871 9.320 -9.567 1.00 95.75 481 ARG A O 1
ATOM 3873 N N . MET A 1 482 ? 15.362 9.339 -7.385 1.00 95.00 482 MET A N 1
ATOM 3874 C CA . MET A 1 482 ? 14.098 8.617 -7.477 1.00 95.00 482 MET A CA 1
ATOM 3875 C C . MET A 1 482 ? 13.090 9.332 -8.379 1.00 95.00 482 MET A C 1
ATOM 3877 O O . MET A 1 482 ? 12.326 8.660 -9.057 1.00 95.00 482 MET A O 1
ATOM 3881 N N . TYR A 1 483 ? 13.066 10.667 -8.425 1.00 95.44 483 TYR A N 1
ATOM 3882 C CA . TYR A 1 483 ? 12.098 11.424 -9.233 1.00 95.44 483 TYR A CA 1
ATOM 3883 C C . TYR A 1 483 ? 12.572 11.829 -10.641 1.00 95.44 483 TYR A C 1
ATOM 3885 O O . TYR A 1 483 ? 11.871 12.595 -11.314 1.00 95.44 483 TYR A O 1
ATOM 3893 N N . GLN A 1 484 ? 13.711 11.305 -11.110 1.00 96.12 484 GLN A N 1
ATOM 3894 C CA . GLN A 1 484 ? 14.211 11.561 -12.467 1.00 96.12 484 GLN A CA 1
ATOM 3895 C C . GLN A 1 484 ? 13.362 10.837 -13.519 1.00 96.12 484 GLN A C 1
ATOM 3897 O O . GLN A 1 484 ? 12.935 9.696 -13.325 1.00 96.12 484 GLN A O 1
ATOM 3902 N N . ASP A 1 485 ? 13.129 11.502 -14.649 1.00 97.50 485 ASP A N 1
ATOM 3903 C CA . ASP A 1 485 ? 12.552 10.857 -15.828 1.00 97.50 485 ASP A CA 1
ATOM 3904 C C . ASP A 1 485 ? 13.672 10.112 -16.573 1.00 97.50 485 ASP A C 1
ATOM 3906 O O . ASP A 1 485 ? 14.818 10.559 -16.581 1.00 97.50 485 ASP A O 1
ATOM 3910 N N . THR A 1 486 ? 13.377 8.951 -17.157 1.00 98.19 486 THR A N 1
ATOM 3911 C CA . THR A 1 486 ? 14.394 8.010 -17.660 1.00 98.19 486 THR A CA 1
ATOM 3912 C C . THR A 1 486 ? 14.105 7.580 -19.095 1.00 98.19 486 THR A C 1
ATOM 3914 O O . THR A 1 486 ? 12.982 7.200 -19.433 1.00 98.19 486 THR A O 1
ATOM 3917 N N . GLU A 1 487 ? 15.138 7.581 -19.935 1.00 98.44 487 GLU A N 1
ATOM 3918 C CA . GLU A 1 487 ? 15.136 6.887 -21.224 1.00 98.44 487 GLU A CA 1
ATOM 3919 C C . GLU A 1 487 ? 15.620 5.442 -21.018 1.00 98.44 487 GLU A C 1
ATOM 3921 O O . GLU A 1 487 ? 16.700 5.192 -20.479 1.00 98.44 487 GLU A O 1
ATOM 3926 N N . VAL A 1 488 ? 14.818 4.462 -21.428 1.00 98.44 488 VAL A N 1
ATOM 3927 C CA . VAL A 1 488 ? 15.150 3.046 -21.248 1.00 98.44 488 VAL A CA 1
ATOM 3928 C C . VAL A 1 488 ? 16.131 2.606 -22.328 1.00 98.44 488 VAL A C 1
ATOM 3930 O O . VAL A 1 488 ? 15.851 2.699 -23.525 1.00 98.44 488 VAL A O 1
ATOM 3933 N N . ASP A 1 489 ? 17.279 2.072 -21.912 1.00 98.31 489 ASP A N 1
ATOM 3934 C CA . ASP A 1 489 ? 18.223 1.431 -22.824 1.00 98.31 489 ASP A CA 1
ATOM 3935 C C . ASP A 1 489 ? 17.631 0.125 -23.360 1.00 98.31 489 ASP A C 1
ATOM 3937 O O . ASP A 1 489 ? 17.674 -0.912 -22.698 1.00 98.31 489 ASP A O 1
ATOM 3941 N N . LEU A 1 490 ? 17.068 0.189 -24.569 1.00 98.12 490 LEU A N 1
ATOM 3942 C CA . LEU A 1 490 ? 16.333 -0.925 -25.167 1.00 98.12 490 LEU A CA 1
ATOM 3943 C C . LEU A 1 490 ? 17.184 -2.190 -25.314 1.00 98.12 490 LEU A C 1
ATOM 3945 O O . LEU A 1 490 ? 16.653 -3.285 -25.163 1.00 98.12 490 LEU A O 1
ATOM 3949 N N . LYS A 1 491 ? 18.497 -2.075 -25.557 1.00 97.75 491 LYS A N 1
ATOM 3950 C CA . LYS A 1 491 ? 19.366 -3.253 -25.683 1.00 97.75 491 LYS A CA 1
ATOM 3951 C C . LYS A 1 491 ? 19.493 -3.973 -24.337 1.00 97.75 491 LYS A C 1
ATOM 3953 O O . LYS A 1 491 ? 19.164 -5.155 -24.252 1.00 97.75 491 LYS A O 1
ATOM 3958 N N . LYS A 1 492 ? 19.902 -3.252 -23.288 1.00 97.81 492 LYS A N 1
ATOM 3959 C CA . LYS A 1 492 ? 20.042 -3.810 -21.929 1.00 97.81 492 LYS A CA 1
ATOM 3960 C C . LYS A 1 492 ? 18.698 -4.267 -21.359 1.00 97.81 492 LYS A C 1
ATOM 3962 O O . LYS A 1 492 ? 18.629 -5.276 -20.667 1.00 97.81 492 LYS A O 1
ATOM 3967 N N . PHE A 1 493 ? 17.618 -3.547 -21.662 1.00 98.56 493 PHE A N 1
ATOM 3968 C CA . PHE A 1 493 ? 16.264 -3.952 -21.290 1.00 98.56 493 PHE A CA 1
ATOM 3969 C C . PHE A 1 493 ? 15.876 -5.280 -21.954 1.00 98.56 493 PHE A C 1
ATOM 3971 O O . PHE A 1 493 ? 15.356 -6.164 -21.278 1.00 98.56 493 PHE A O 1
ATOM 3978 N N . MET A 1 494 ? 16.167 -5.463 -23.247 1.00 98.38 494 MET A N 1
ATOM 3979 C CA . MET A 1 494 ? 15.844 -6.711 -23.946 1.00 98.38 494 MET A CA 1
ATOM 3980 C C . MET A 1 494 ? 16.654 -7.907 -23.447 1.00 98.38 494 MET A C 1
ATOM 3982 O O . MET A 1 494 ? 16.124 -9.013 -23.430 1.00 98.38 494 MET A O 1
ATOM 3986 N N . GLU A 1 495 ? 17.892 -7.711 -22.994 1.00 98.19 495 GLU A N 1
ATOM 3987 C CA . GLU A 1 495 ? 18.668 -8.763 -22.318 1.00 98.19 495 GLU A CA 1
ATOM 3988 C C . GLU A 1 495 ? 17.930 -9.260 -21.054 1.00 98.19 495 GLU A C 1
ATOM 3990 O O . GLU A 1 495 ? 17.701 -10.462 -20.905 1.00 98.19 495 GLU A O 1
ATOM 3995 N N . VAL A 1 496 ? 17.447 -8.338 -20.210 1.00 98.50 496 VAL A N 1
ATOM 3996 C CA . VAL A 1 496 ? 16.656 -8.647 -19.000 1.00 98.50 496 VAL A CA 1
ATOM 3997 C C . VAL A 1 496 ? 15.294 -9.280 -19.335 1.00 98.50 496 VAL A C 1
ATOM 3999 O O . VAL A 1 496 ? 14.879 -10.254 -18.703 1.00 98.50 496 VAL A O 1
ATOM 4002 N N . ALA A 1 497 ? 14.592 -8.751 -20.340 1.00 98.50 497 ALA A N 1
ATOM 4003 C CA . ALA A 1 497 ? 13.264 -9.222 -20.725 1.00 98.50 497 ALA A CA 1
ATOM 4004 C C . ALA A 1 497 ? 13.290 -10.626 -21.357 1.00 98.50 497 ALA A C 1
ATOM 4006 O O . ALA A 1 497 ? 12.401 -11.436 -21.083 1.00 98.50 497 ALA A O 1
ATOM 4007 N N . LYS A 1 498 ? 14.315 -10.942 -22.162 1.00 98.56 498 LYS A N 1
ATOM 4008 C CA . LYS A 1 498 ? 14.488 -12.274 -22.768 1.00 98.56 498 LYS A CA 1
ATOM 4009 C C . LYS A 1 498 ? 14.725 -13.348 -21.712 1.00 98.56 498 LYS A C 1
ATOM 4011 O O . LYS A 1 498 ? 14.113 -14.407 -21.805 1.00 98.56 498 LYS A O 1
ATOM 4016 N N . ASP A 1 499 ? 15.539 -13.064 -20.697 1.00 98.50 499 ASP A N 1
ATOM 4017 C CA . ASP A 1 499 ? 15.776 -13.985 -19.580 1.00 98.50 499 ASP A CA 1
ATOM 4018 C C . ASP A 1 499 ? 14.482 -14.287 -18.795 1.00 98.50 499 ASP A C 1
ATOM 4020 O O . ASP A 1 499 ? 14.134 -15.450 -18.573 1.00 98.50 499 ASP A O 1
ATOM 4024 N N . ALA A 1 500 ? 13.690 -13.256 -18.477 1.00 98.19 500 ALA A N 1
ATOM 4025 C CA . ALA A 1 500 ? 12.390 -13.433 -17.825 1.00 98.19 500 ALA A CA 1
ATOM 4026 C C . ALA A 1 500 ? 11.401 -14.260 -18.673 1.00 98.19 500 ALA A C 1
ATOM 4028 O O . ALA A 1 500 ? 10.722 -15.156 -18.165 1.00 98.19 500 ALA A O 1
ATOM 4029 N N . MET A 1 501 ? 11.328 -13.986 -19.979 1.00 96.69 501 MET A N 1
ATOM 4030 C CA . MET A 1 501 ? 10.440 -14.705 -20.898 1.00 96.69 501 MET A CA 1
ATOM 4031 C C . MET A 1 501 ? 10.903 -16.147 -21.162 1.00 96.69 501 MET A C 1
ATOM 4033 O O . MET A 1 501 ? 10.059 -17.029 -21.328 1.00 96.69 501 MET A O 1
ATOM 4037 N N . ALA A 1 502 ? 12.211 -16.419 -21.128 1.00 96.75 502 ALA A N 1
ATOM 4038 C CA . ALA A 1 502 ? 12.757 -17.774 -21.189 1.00 96.75 502 ALA A CA 1
ATOM 4039 C C . ALA A 1 502 ? 12.387 -18.588 -19.937 1.00 96.75 502 ALA A C 1
ATOM 4041 O O . ALA A 1 502 ? 11.900 -19.715 -20.065 1.00 96.75 502 ALA A O 1
ATOM 4042 N N . GLN A 1 503 ? 12.508 -18.000 -18.736 1.00 95.44 503 GLN A N 1
ATOM 4043 C CA . GLN A 1 503 ? 12.006 -18.622 -17.503 1.00 95.44 503 GLN A CA 1
ATOM 4044 C C . GLN A 1 503 ? 10.498 -18.915 -17.603 1.00 95.44 503 GLN A C 1
ATOM 4046 O O . GLN A 1 503 ? 10.061 -20.011 -17.242 1.00 95.44 503 GLN A O 1
ATOM 4051 N N . ARG A 1 504 ? 9.705 -17.977 -18.146 1.00 93.25 504 ARG A N 1
ATOM 4052 C CA . ARG A 1 504 ? 8.257 -18.164 -18.339 1.00 93.25 504 ARG A CA 1
ATOM 4053 C C . ARG A 1 504 ? 7.944 -19.339 -19.259 1.00 93.25 504 ARG A C 1
ATOM 4055 O O . ARG A 1 504 ? 7.059 -20.131 -18.943 1.00 93.25 504 ARG A O 1
ATOM 4062 N N . ALA A 1 505 ? 8.654 -19.461 -20.380 1.00 91.06 505 ALA A N 1
ATOM 4063 C CA . ALA A 1 505 ? 8.477 -20.574 -21.306 1.00 91.06 505 ALA A CA 1
ATOM 4064 C C . ALA A 1 505 ? 8.752 -21.921 -20.615 1.00 91.06 505 ALA A C 1
ATOM 4066 O O . ALA A 1 505 ? 7.893 -22.803 -20.636 1.00 91.06 505 ALA A O 1
ATOM 4067 N N . ALA A 1 506 ? 9.877 -22.038 -19.901 1.00 91.50 506 ALA A N 1
ATOM 4068 C CA . ALA A 1 506 ? 10.244 -23.254 -19.174 1.00 91.50 506 ALA A CA 1
ATOM 4069 C C . ALA A 1 506 ? 9.221 -23.644 -18.081 1.00 91.50 506 ALA A C 1
ATOM 4071 O O . ALA A 1 506 ? 8.893 -24.824 -17.920 1.00 91.50 506 ALA A O 1
ATOM 4072 N N . GLN A 1 507 ? 8.660 -22.670 -17.354 1.00 87.06 507 GLN A N 1
ATOM 4073 C CA . GLN A 1 507 ? 7.612 -22.917 -16.348 1.00 87.06 507 GLN A CA 1
ATOM 4074 C C . GLN A 1 507 ? 6.286 -23.397 -16.964 1.00 87.06 507 GLN A C 1
ATOM 4076 O O . GLN A 1 507 ? 5.590 -24.218 -16.369 1.00 87.06 507 GLN A O 1
ATOM 4081 N N . LEU A 1 508 ? 5.932 -22.923 -18.163 1.00 83.94 508 LEU A N 1
ATOM 4082 C CA . LEU A 1 508 ? 4.738 -23.386 -18.883 1.00 83.94 508 LEU A CA 1
ATOM 4083 C C . LEU A 1 508 ? 4.935 -24.771 -19.529 1.00 83.94 508 LEU A C 1
ATOM 4085 O O . LEU A 1 508 ? 3.976 -25.528 -19.661 1.00 83.94 508 LEU A O 1
ATOM 4089 N N . GLU A 1 509 ? 6.163 -25.125 -19.912 1.00 81.12 509 GLU A N 1
ATOM 4090 C CA . GLU A 1 509 ? 6.489 -26.437 -20.496 1.00 81.12 509 GLU A CA 1
ATOM 4091 C C . GLU A 1 509 ? 6.614 -27.556 -19.449 1.00 81.12 509 GLU A C 1
ATOM 4093 O O . GLU A 1 509 ? 6.233 -28.697 -19.712 1.00 81.12 509 GLU A O 1
ATOM 4098 N N . SER A 1 510 ? 7.101 -27.235 -18.247 1.00 73.88 510 SER A N 1
ATOM 4099 C CA . SER A 1 510 ? 7.298 -28.196 -17.146 1.00 73.88 510 SER A CA 1
ATOM 4100 C C . SER A 1 510 ? 6.019 -28.571 -16.381 1.00 73.88 510 SER A C 1
ATOM 4102 O O . SER A 1 510 ? 6.033 -29.510 -15.582 1.00 73.88 510 SER A O 1
ATOM 4104 N N . ALA A 1 511 ? 4.895 -27.895 -16.635 1.00 62.62 511 ALA A N 1
ATOM 4105 C CA . ALA A 1 511 ? 3.620 -28.174 -15.981 1.00 62.62 511 ALA A CA 1
ATOM 4106 C C . ALA A 1 511 ? 3.104 -29.598 -16.317 1.00 62.62 511 ALA A C 1
ATOM 4108 O O . ALA A 1 511 ? 2.749 -29.873 -17.468 1.00 62.62 511 ALA A O 1
ATOM 4109 N N . PRO A 1 512 ? 2.990 -30.523 -15.339 1.00 49.25 512 PRO A N 1
ATOM 4110 C CA . PRO A 1 512 ? 2.758 -31.939 -15.619 1.00 49.25 512 PRO A CA 1
ATOM 4111 C C . PRO A 1 512 ? 1.422 -32.176 -16.325 1.00 49.25 512 PRO A C 1
ATOM 4113 O O . PRO A 1 512 ? 0.381 -31.667 -15.904 1.00 49.25 512 PRO A O 1
ATOM 4116 N N . ILE A 1 513 ? 1.425 -32.995 -17.381 1.00 42.66 513 ILE A N 1
ATOM 4117 C CA . ILE A 1 513 ? 0.235 -33.316 -18.181 1.00 42.66 513 ILE A CA 1
ATOM 4118 C C . ILE A 1 513 ? -0.556 -34.453 -17.515 1.00 42.66 513 ILE A C 1
ATOM 4120 O O . ILE A 1 513 ? -0.417 -35.622 -17.885 1.00 42.66 513 ILE A O 1
ATOM 4124 N N . THR A 1 514 ? -1.475 -34.136 -16.594 1.00 37.38 514 THR A N 1
ATOM 4125 C CA . THR A 1 514 ? -2.571 -35.079 -16.302 1.00 37.38 514 THR A CA 1
ATOM 4126 C C . THR A 1 514 ? -3.476 -35.174 -17.524 1.00 37.38 514 THR A C 1
ATOM 4128 O O . THR A 1 514 ? -4.368 -34.347 -17.737 1.00 37.38 514 THR A O 1
ATOM 4131 N N . LYS A 1 515 ? -3.238 -36.209 -18.339 1.00 33.19 515 LYS A N 1
ATOM 4132 C CA . LYS A 1 515 ? -4.190 -36.685 -19.343 1.00 33.19 515 LYS A CA 1
ATOM 4133 C C . LYS A 1 515 ? -5.481 -37.047 -18.610 1.00 33.19 515 LYS A C 1
ATOM 4135 O O . LYS A 1 515 ? -5.533 -38.080 -17.944 1.00 33.19 515 LYS A O 1
ATOM 4140 N N . LYS A 1 516 ? -6.533 -36.234 -18.752 1.00 35.31 516 LYS A N 1
ATOM 4141 C CA . LYS A 1 516 ? -7.893 -36.698 -18.460 1.00 35.31 516 LYS A CA 1
ATOM 4142 C C . LYS A 1 516 ? -8.168 -37.863 -19.413 1.00 35.31 516 LYS A C 1
ATOM 4144 O O . LYS A 1 516 ? -8.445 -37.639 -20.589 1.00 35.31 516 LYS A O 1
ATOM 4149 N N . LYS A 1 517 ? -8.061 -39.104 -18.924 1.00 30.58 517 LYS A N 1
ATOM 4150 C CA . LYS A 1 517 ? -8.722 -40.237 -19.579 1.00 30.58 517 LYS A CA 1
ATOM 4151 C C . LYS A 1 517 ? -10.196 -39.855 -19.674 1.00 30.58 517 LYS A C 1
ATOM 4153 O O . LYS A 1 517 ? -10.793 -39.511 -18.656 1.00 30.58 517 LYS A O 1
ATOM 4158 N N . ALA A 1 518 ? -10.759 -39.895 -20.876 1.00 32.09 518 ALA A N 1
ATOM 4159 C CA . ALA A 1 518 ? -12.201 -39.858 -21.025 1.00 32.09 518 ALA A CA 1
ATOM 4160 C C . ALA A 1 518 ? -12.760 -41.073 -20.275 1.00 32.09 518 ALA A C 1
ATOM 4162 O O . ALA A 1 518 ? -12.482 -42.215 -20.642 1.00 32.09 518 ALA A O 1
ATOM 4163 N N . VAL A 1 519 ? -13.474 -40.823 -19.179 1.00 29.97 519 VAL A N 1
ATOM 4164 C CA . VAL A 1 519 ? -14.273 -41.853 -18.523 1.00 29.97 519 VAL A CA 1
ATOM 4165 C C . VAL A 1 519 ? -15.529 -41.983 -19.368 1.00 29.97 519 VAL A C 1
ATOM 4167 O O . VAL A 1 519 ? -16.420 -41.140 -19.287 1.00 29.97 519 VAL A O 1
ATOM 4170 N N . ASN A 1 520 ? -15.568 -43.007 -20.221 1.00 28.34 520 ASN A N 1
ATOM 4171 C CA . ASN A 1 520 ? -16.819 -43.412 -20.843 1.00 28.34 520 ASN A CA 1
ATOM 4172 C C . ASN A 1 520 ? -17.770 -43.850 -19.729 1.00 28.34 520 ASN A C 1
ATOM 4174 O O . ASN A 1 520 ? -17.455 -44.740 -18.941 1.00 28.34 520 ASN A O 1
ATOM 4178 N N . THR A 1 521 ? -18.920 -43.194 -19.663 1.00 33.84 521 THR A N 1
ATOM 4179 C CA . THR A 1 521 ? -19.993 -43.499 -18.724 1.00 33.84 521 THR A CA 1
ATOM 4180 C C . THR A 1 521 ? -20.737 -44.759 -19.153 1.00 33.84 521 THR A C 1
ATOM 4182 O O . THR A 1 521 ? -21.636 -44.674 -19.987 1.00 33.84 521 THR A O 1
ATOM 4185 N N . THR A 1 522 ? -20.414 -45.891 -18.535 1.00 29.62 522 THR A N 1
ATOM 4186 C CA . THR A 1 522 ? -21.326 -47.029 -18.338 1.00 29.62 522 THR A CA 1
ATOM 4187 C C . THR A 1 522 ? -20.943 -47.760 -17.049 1.00 29.62 522 THR A C 1
ATOM 4189 O O . THR A 1 522 ? -19.761 -47.888 -16.743 1.00 29.62 522 THR A O 1
ATOM 4192 N N . ASP A 1 523 ? -21.966 -48.235 -16.339 1.00 26.20 523 ASP A N 1
ATOM 4193 C CA . ASP A 1 523 ? -21.937 -49.208 -15.236 1.00 26.20 523 ASP A CA 1
ATOM 4194 C C . ASP A 1 523 ? -21.498 -48.739 -13.827 1.00 26.20 523 ASP A C 1
ATOM 4196 O O . ASP A 1 523 ? -20.329 -48.653 -13.460 1.00 26.20 523 ASP A O 1
ATOM 4200 N N . SER A 1 524 ? -22.516 -48.545 -12.979 1.00 23.22 524 SER A N 1
ATOM 4201 C CA . SER A 1 524 ? -22.511 -49.001 -11.574 1.00 23.22 524 SER A CA 1
ATOM 4202 C C . SER A 1 524 ? -22.588 -50.545 -11.551 1.00 23.22 524 SER A C 1
ATOM 4204 O O . SER A 1 524 ? -23.193 -51.072 -12.487 1.00 23.22 524 SER A O 1
ATOM 4206 N N . PRO A 1 525 ? -22.095 -51.284 -10.519 1.00 32.06 525 PRO A N 1
ATOM 4207 C CA . PRO A 1 525 ? -22.408 -50.990 -9.109 1.00 32.06 525 PRO A CA 1
ATOM 4208 C C . PRO A 1 525 ? -21.393 -51.396 -7.997 1.00 32.06 525 PRO A C 1
ATOM 4210 O O . PRO A 1 525 ? -20.456 -52.156 -8.197 1.00 32.06 525 PRO A O 1
ATOM 4213 N N . THR A 1 526 ? -21.701 -50.933 -6.773 1.00 23.86 526 THR A N 1
ATOM 4214 C CA . THR A 1 526 ? -21.475 -51.563 -5.439 1.00 23.86 526 THR A CA 1
ATOM 4215 C C . THR A 1 526 ? -20.076 -51.996 -4.938 1.00 23.86 526 THR A C 1
ATOM 4217 O O . THR A 1 526 ? -19.481 -52.949 -5.417 1.00 23.86 526 THR A O 1
ATOM 4220 N N . THR A 1 527 ? -19.709 -51.412 -3.782 1.00 26.03 527 THR A N 1
ATOM 4221 C CA . THR A 1 527 ? -19.000 -52.008 -2.614 1.00 26.03 527 THR A CA 1
ATOM 4222 C C . THR A 1 527 ? -17.641 -52.715 -2.783 1.00 26.03 527 THR A C 1
ATOM 4224 O O . THR A 1 527 ? -17.603 -53.877 -3.163 1.00 26.03 527 THR A O 1
ATOM 4227 N N . SER A 1 528 ? -16.579 -52.147 -2.190 1.00 23.03 528 SER A N 1
ATOM 4228 C CA . SER A 1 528 ? -16.066 -52.578 -0.865 1.00 23.03 528 SER A CA 1
ATOM 4229 C C . SER A 1 528 ? -14.997 -51.614 -0.315 1.00 23.03 528 SER A C 1
ATOM 4231 O O . SER A 1 528 ? -14.517 -50.732 -1.021 1.00 23.03 528 SER A O 1
ATOM 4233 N N . LYS A 1 529 ? -14.643 -51.767 0.970 1.00 29.27 529 LYS A N 1
ATOM 4234 C CA . LYS A 1 529 ? -13.485 -51.111 1.608 1.00 29.27 529 LYS A CA 1
ATOM 4235 C C . LYS A 1 529 ? -12.170 -51.852 1.271 1.00 29.27 529 LYS A C 1
ATOM 4237 O O . LYS A 1 529 ? -12.204 -52.900 0.629 1.00 29.27 529 LYS A O 1
ATOM 4242 N N . THR A 1 530 ? -11.081 -51.313 1.836 1.00 25.88 530 THR A N 1
ATOM 4243 C CA . THR A 1 530 ? -9.711 -51.848 2.018 1.00 25.88 530 THR A CA 1
ATOM 4244 C C . THR A 1 530 ? -8.751 -51.862 0.822 1.00 25.88 530 THR A C 1
ATOM 4246 O O . THR A 1 530 ? -9.117 -52.177 -0.300 1.00 25.88 530 THR A O 1
ATOM 4249 N N . ASP A 1 531 ? -7.504 -51.519 1.166 1.00 24.72 531 ASP A N 1
ATOM 4250 C CA . ASP A 1 531 ? -6.232 -51.647 0.447 1.00 24.72 531 ASP A CA 1
ATOM 4251 C C . ASP A 1 531 ? -6.034 -50.892 -0.881 1.00 24.72 531 ASP A C 1
ATOM 4253 O O . ASP A 1 531 ? -6.511 -51.279 -1.940 1.00 24.72 531 ASP A O 1
ATOM 4257 N N . ILE A 1 532 ? -5.190 -49.851 -0.831 1.00 26.62 532 ILE A N 1
ATOM 4258 C CA . ILE A 1 532 ? -3.791 -49.913 -1.306 1.00 26.62 532 ILE A CA 1
ATOM 4259 C C . ILE A 1 532 ? -3.012 -48.788 -0.603 1.00 26.62 532 ILE A C 1
ATOM 4261 O O . ILE A 1 532 ? -2.977 -47.640 -1.037 1.00 26.62 532 ILE A O 1
ATOM 4265 N N . ALA A 1 533 ? -2.360 -49.143 0.503 1.00 27.11 533 ALA A N 1
ATOM 4266 C CA . ALA A 1 533 ? -1.262 -48.376 1.079 1.00 27.11 533 ALA A CA 1
ATOM 4267 C C . ALA A 1 533 ? 0.029 -49.182 0.888 1.00 27.11 533 ALA A C 1
ATOM 4269 O O . ALA A 1 533 ? 0.361 -50.036 1.703 1.00 27.11 533 ALA A O 1
ATOM 4270 N N . SER A 1 534 ? 0.729 -48.978 -0.232 1.00 27.88 534 SER A N 1
ATOM 4271 C CA . SER A 1 534 ? 2.161 -49.293 -0.380 1.00 27.88 534 SER A CA 1
ATOM 4272 C C . SER A 1 534 ? 2.686 -48.884 -1.761 1.00 27.88 534 SER A C 1
ATOM 4274 O O . SER A 1 534 ? 1.982 -48.998 -2.761 1.00 27.88 534 SER A O 1
ATOM 4276 N N . LYS A 1 535 ? 3.976 -48.505 -1.789 1.00 28.12 535 LYS A N 1
ATOM 4277 C CA . LYS A 1 535 ? 4.826 -48.136 -2.945 1.00 28.12 535 LYS A CA 1
ATOM 4278 C C . LYS A 1 535 ? 4.820 -46.664 -3.372 1.00 28.12 535 LYS A C 1
ATOM 4280 O O . LYS A 1 535 ? 4.390 -46.338 -4.467 1.00 28.12 535 LYS A O 1
ATOM 4285 N N . PHE A 1 536 ? 5.504 -45.838 -2.580 1.00 25.36 536 PHE A N 1
ATOM 4286 C CA . PHE A 1 536 ? 6.569 -44.976 -3.111 1.00 25.36 536 PHE A CA 1
ATOM 4287 C C . PHE A 1 536 ? 7.688 -44.839 -2.071 1.00 25.36 536 PHE A C 1
ATOM 4289 O O . PHE A 1 536 ? 7.723 -43.910 -1.276 1.00 25.36 536 PHE A O 1
ATOM 4296 N N . SER A 1 537 ? 8.615 -45.799 -2.077 1.00 25.72 537 SER A N 1
ATOM 4297 C CA . SER A 1 537 ? 9.928 -45.635 -1.456 1.00 25.72 537 SER A CA 1
ATOM 4298 C C . SER A 1 537 ? 10.945 -45.359 -2.558 1.00 25.72 537 SER A C 1
ATOM 4300 O O . SER A 1 537 ? 11.243 -46.264 -3.334 1.00 25.72 537 SER A O 1
ATOM 4302 N N . HIS A 1 538 ? 11.507 -44.155 -2.612 1.00 28.77 538 HIS A N 1
ATOM 4303 C CA . HIS A 1 538 ? 12.863 -43.973 -3.124 1.00 28.77 538 HIS A CA 1
ATOM 4304 C C . HIS A 1 538 ? 13.530 -42.792 -2.426 1.00 28.77 538 HIS A C 1
ATOM 4306 O O . HIS A 1 538 ? 12.941 -41.731 -2.254 1.00 28.77 538 HIS A O 1
ATOM 4312 N N . GLN A 1 539 ? 14.758 -43.031 -1.975 1.00 24.55 539 GLN A N 1
ATOM 4313 C CA . GLN A 1 539 ? 15.558 -42.087 -1.210 1.00 24.55 539 GLN A CA 1
ATOM 4314 C C . GLN A 1 539 ? 16.152 -41.010 -2.123 1.00 24.55 539 GLN A C 1
ATOM 4316 O O . GLN A 1 539 ? 16.763 -41.334 -3.140 1.00 24.55 539 GLN A O 1
ATOM 4321 N N . THR A 1 540 ? 16.128 -39.764 -1.663 1.00 26.80 540 THR A N 1
ATOM 4322 C CA . THR A 1 540 ? 17.168 -38.770 -1.962 1.00 26.80 540 THR A CA 1
ATOM 4323 C C . THR A 1 540 ? 17.625 -38.162 -0.641 1.00 26.80 540 THR A C 1
ATOM 4325 O O . THR A 1 540 ? 16.801 -37.785 0.188 1.00 26.80 540 THR A O 1
ATOM 4328 N N . HIS A 1 541 ? 18.933 -38.149 -0.394 1.00 27.69 541 HIS A N 1
ATOM 4329 C CA . HIS A 1 541 ? 19.502 -37.703 0.877 1.00 27.69 541 HIS A CA 1
ATOM 4330 C C . HIS A 1 541 ? 19.500 -36.173 1.021 1.00 27.69 541 HIS A C 1
ATOM 4332 O O . HIS A 1 541 ? 19.875 -35.468 0.090 1.00 27.69 541 HIS A O 1
ATOM 4338 N N . GLY A 1 542 ? 19.305 -35.697 2.255 1.00 24.58 542 GLY A N 1
ATOM 4339 C CA . GLY A 1 542 ? 20.354 -34.856 2.840 1.00 24.58 542 GLY A CA 1
ATOM 4340 C C . GLY A 1 542 ? 20.158 -33.341 2.902 1.00 24.58 542 GLY A C 1
ATOM 4341 O O . GLY A 1 542 ? 21.149 -32.627 2.796 1.00 24.58 542 GLY A O 1
ATOM 4342 N N . ALA A 1 543 ? 18.952 -32.845 3.176 1.00 23.98 543 ALA A N 1
ATOM 4343 C CA . ALA A 1 543 ? 18.792 -31.556 3.855 1.00 23.98 543 ALA A CA 1
ATOM 4344 C C . ALA A 1 543 ? 17.701 -31.697 4.923 1.00 23.98 543 ALA A C 1
ATOM 4346 O O . ALA A 1 543 ? 16.539 -31.917 4.592 1.00 23.98 543 ALA A O 1
ATOM 4347 N N . VAL A 1 544 ? 18.080 -31.633 6.203 1.00 24.11 544 VAL A N 1
ATOM 4348 C CA . VAL A 1 544 ? 17.124 -31.716 7.317 1.00 24.11 544 VAL A CA 1
ATOM 4349 C C . VAL A 1 544 ? 16.469 -30.350 7.484 1.00 24.11 544 VAL A C 1
ATOM 4351 O O . VAL A 1 544 ? 16.927 -29.518 8.264 1.00 24.11 544 VAL A O 1
ATOM 4354 N N . ILE A 1 545 ? 15.394 -30.130 6.732 1.00 26.16 545 ILE A N 1
ATOM 4355 C CA . ILE A 1 545 ? 14.341 -29.219 7.169 1.00 26.16 545 ILE A CA 1
ATOM 4356 C C . ILE A 1 545 ? 13.702 -29.909 8.377 1.00 26.16 545 ILE A C 1
ATOM 4358 O O . ILE A 1 545 ? 13.264 -31.055 8.276 1.00 26.16 545 ILE A O 1
ATOM 4362 N N . GLN A 1 546 ? 13.712 -29.255 9.537 1.00 26.86 546 GLN A N 1
ATOM 4363 C CA . GLN A 1 546 ? 12.775 -29.632 10.586 1.00 26.86 546 GLN A CA 1
ATOM 4364 C C . GLN A 1 546 ? 11.412 -29.142 10.111 1.00 26.86 546 GLN A C 1
ATOM 4366 O O . GLN A 1 546 ? 11.155 -27.941 10.141 1.00 26.86 546 GLN A O 1
ATOM 4371 N N . ASP A 1 547 ? 10.584 -30.064 9.619 1.00 31.88 547 ASP A N 1
ATOM 4372 C CA . ASP A 1 547 ? 9.165 -29.799 9.410 1.00 31.88 547 ASP A CA 1
ATOM 4373 C C . ASP A 1 547 ? 8.585 -29.398 10.773 1.00 31.88 547 ASP A C 1
ATOM 4375 O O . ASP A 1 547 ? 8.384 -30.251 11.643 1.00 31.88 547 ASP A O 1
ATOM 4379 N N . GLU A 1 548 ? 8.360 -28.099 10.999 1.00 39.09 548 GLU A N 1
ATOM 4380 C CA . GLU A 1 548 ? 7.553 -27.688 12.143 1.00 39.09 548 GLU A CA 1
ATOM 4381 C C . GLU A 1 548 ? 6.159 -28.305 11.957 1.00 39.09 548 GLU A C 1
ATOM 4383 O O . GLU A 1 548 ? 5.570 -28.178 10.877 1.00 39.09 548 GLU A O 1
ATOM 4388 N N . PRO A 1 549 ? 5.627 -29.017 12.967 1.00 47.56 549 PRO A N 1
ATOM 4389 C CA . PRO A 1 549 ? 4.355 -29.703 12.829 1.00 47.56 549 PRO A CA 1
ATOM 4390 C C . PRO A 1 549 ? 3.266 -28.671 12.539 1.00 47.56 549 PRO A C 1
ATOM 4392 O O . PRO A 1 549 ? 3.002 -27.798 13.366 1.00 47.56 549 PRO A O 1
ATOM 4395 N N . MET A 1 550 ? 2.641 -28.777 11.359 1.00 46.44 550 MET A N 1
ATOM 4396 C CA . MET A 1 550 ? 1.575 -27.872 10.925 1.00 46.44 550 MET A CA 1
ATOM 4397 C C . MET A 1 550 ? 0.510 -27.766 12.017 1.00 46.44 550 MET A C 1
ATOM 4399 O O .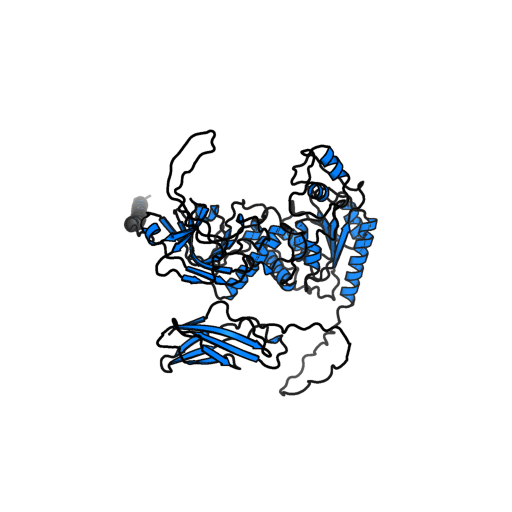 MET A 1 550 ? -0.217 -28.726 12.289 1.00 46.44 550 MET A O 1
ATOM 4403 N N . SER A 1 551 ? 0.418 -26.597 12.647 1.00 58.75 551 SER A N 1
ATOM 4404 C CA . SER A 1 551 ? -0.539 -26.376 13.719 1.00 58.75 551 SER A CA 1
ATOM 4405 C C . SER A 1 551 ? -1.961 -26.356 13.158 1.00 58.75 551 SER A C 1
ATOM 4407 O O . SER A 1 551 ? -2.252 -25.847 12.070 1.00 58.75 551 SER A O 1
ATOM 4409 N N . THR A 1 552 ? -2.885 -26.962 13.898 1.00 72.00 552 THR A N 1
ATOM 4410 C CA . THR A 1 552 ? -4.300 -26.902 13.535 1.00 72.00 552 THR A CA 1
ATOM 4411 C C . THR A 1 552 ? -4.846 -25.498 13.780 1.00 72.00 552 THR A C 1
ATOM 4413 O O . THR A 1 552 ? -4.455 -24.819 14.736 1.00 72.00 552 THR A O 1
ATOM 4416 N N . SER A 1 553 ? -5.787 -25.072 12.933 1.00 69.81 553 SER A N 1
ATOM 4417 C CA . SER A 1 553 ? -6.607 -23.898 13.229 1.00 69.81 553 SER A CA 1
ATOM 4418 C C . SER A 1 553 ? -7.372 -24.102 14.539 1.00 69.81 553 SER A C 1
ATOM 4420 O O . SER A 1 553 ? -7.494 -25.221 15.045 1.00 69.81 553 SER A O 1
ATOM 4422 N N . THR A 1 554 ? -7.987 -23.035 15.043 1.00 81.81 554 THR A N 1
ATOM 4423 C CA . THR A 1 554 ? -9.013 -23.167 16.080 1.00 81.81 554 THR A CA 1
ATOM 4424 C C . THR A 1 554 ? -10.091 -24.177 15.666 1.00 81.81 554 THR A C 1
ATOM 4426 O O . THR A 1 554 ? -10.389 -24.361 14.475 1.00 81.81 554 THR A O 1
ATOM 4429 N N . VAL A 1 555 ? -10.670 -24.853 16.661 1.00 83.44 555 VAL A N 1
ATOM 4430 C CA . VAL A 1 555 ? -11.887 -25.652 16.468 1.00 83.44 555 VAL A CA 1
ATOM 4431 C C . VAL A 1 555 ? -13.060 -24.741 16.100 1.00 83.44 555 VAL A C 1
ATOM 4433 O O . VAL A 1 555 ? -13.073 -23.555 16.439 1.00 83.44 555 VAL A O 1
ATOM 4436 N N . ARG A 1 556 ? -14.034 -25.283 15.371 1.00 81.00 556 ARG A N 1
ATOM 4437 C CA . ARG A 1 556 ? -15.124 -24.509 14.758 1.00 81.00 556 ARG A CA 1
ATOM 4438 C C . ARG A 1 556 ? -16.454 -24.827 15.439 1.00 81.00 556 ARG A C 1
ATOM 4440 O O . ARG A 1 556 ? -16.585 -25.876 16.057 1.00 81.00 556 ARG A O 1
ATOM 4447 N N . ASN A 1 557 ? -17.431 -23.927 15.311 1.00 83.31 557 ASN A N 1
ATOM 4448 C CA . ASN A 1 557 ? -18.830 -24.137 15.711 1.00 83.31 557 ASN A CA 1
ATOM 4449 C C . ASN A 1 557 ? -19.033 -24.740 17.117 1.00 83.31 557 ASN A C 1
ATOM 4451 O O . ASN A 1 557 ? -19.922 -25.558 17.305 1.00 83.31 557 ASN A O 1
ATOM 4455 N N . VAL A 1 558 ? -18.221 -24.330 18.097 1.00 88.50 558 VAL A N 1
ATOM 4456 C CA . VAL A 1 558 ? -18.321 -24.823 19.478 1.00 88.50 558 VAL A CA 1
ATOM 4457 C C . VAL A 1 558 ? -19.641 -24.360 20.100 1.00 88.50 558 VAL A C 1
ATOM 4459 O O . VAL A 1 558 ? -19.835 -23.162 20.322 1.00 88.50 558 VAL A O 1
ATOM 4462 N N . GLN A 1 559 ? -20.528 -25.304 20.391 1.00 88.88 559 GLN A N 1
ATOM 4463 C CA . GLN A 1 559 ? -21.755 -25.099 21.153 1.00 88.88 559 GLN A CA 1
ATOM 4464 C C . GLN A 1 559 ? -21.560 -25.594 22.587 1.00 88.88 559 GLN A C 1
ATOM 4466 O O . GLN A 1 559 ? -20.771 -26.501 22.860 1.00 88.88 559 GLN A O 1
ATOM 4471 N N . CYS A 1 560 ? -22.279 -24.985 23.527 1.00 88.81 560 CYS A N 1
ATOM 4472 C CA . CYS A 1 560 ? -22.260 -25.412 24.918 1.00 88.81 560 CYS A CA 1
ATOM 4473 C C . CYS A 1 560 ? -23.596 -25.116 25.598 1.00 88.81 560 CYS A C 1
ATOM 4475 O O . CYS A 1 560 ? -24.065 -23.978 25.568 1.00 88.81 560 CYS A O 1
ATOM 4477 N N . ALA A 1 561 ? -24.176 -26.120 26.252 1.00 85.50 561 ALA A N 1
ATOM 4478 C CA . ALA A 1 561 ? -25.425 -25.997 26.996 1.00 85.50 561 ALA A CA 1
ATOM 4479 C C . ALA A 1 561 ? -25.293 -26.613 28.394 1.00 85.50 561 ALA A C 1
ATOM 4481 O O . ALA A 1 561 ? -24.765 -27.717 28.563 1.00 85.50 561 ALA A O 1
ATOM 4482 N N . VAL A 1 562 ? -25.814 -25.931 29.415 1.00 85.75 562 VAL A N 1
ATOM 4483 C CA . VAL A 1 562 ? -25.962 -26.530 30.749 1.00 85.75 562 VAL A CA 1
ATOM 4484 C C . VAL A 1 562 ? -27.103 -27.553 30.711 1.00 85.75 562 VAL A C 1
ATOM 4486 O O . VAL A 1 562 ? -28.169 -27.285 30.164 1.00 85.75 562 VAL A O 1
ATOM 4489 N N . VAL A 1 563 ? -26.916 -28.717 31.341 1.00 86.75 563 VAL A N 1
ATOM 4490 C CA . VAL A 1 563 ? -27.958 -29.743 31.523 1.00 86.75 563 VAL A CA 1
ATOM 4491 C C . VAL A 1 563 ? -28.317 -29.839 33.015 1.00 86.75 563 VAL A C 1
ATOM 4493 O O . VAL A 1 563 ? -27.719 -30.640 33.748 1.00 86.75 563 VAL A O 1
ATOM 4496 N N . PRO A 1 564 ? -29.296 -29.052 33.517 1.00 75.81 564 PRO A N 1
ATOM 4497 C CA . PRO A 1 564 ? -29.522 -28.892 34.958 1.00 75.81 564 PRO A CA 1
ATOM 4498 C C . PRO A 1 564 ? -29.906 -30.188 35.680 1.00 75.81 564 PRO A C 1
ATOM 4500 O O . PRO A 1 564 ? -29.528 -30.394 36.831 1.00 75.81 564 PRO A O 1
ATOM 4503 N N . SER A 1 565 ? -30.614 -31.092 34.995 1.00 81.75 565 SER A N 1
ATOM 4504 C CA . SER A 1 565 ? -31.037 -32.393 35.531 1.00 81.75 565 SER A CA 1
ATOM 4505 C C . SER A 1 565 ? -29.877 -33.351 35.819 1.00 81.75 565 SER A C 1
ATOM 4507 O O . SER A 1 565 ? -30.023 -34.241 36.655 1.00 81.75 565 SER A O 1
ATOM 4509 N N . ARG A 1 566 ? -28.733 -33.172 35.145 1.00 84.94 566 ARG A N 1
ATOM 4510 C CA . ARG A 1 566 ? -27.545 -34.036 35.259 1.00 84.94 566 ARG A CA 1
ATOM 4511 C C . ARG A 1 566 ? -26.315 -33.324 35.835 1.00 84.94 566 ARG A C 1
ATOM 4513 O O . ARG A 1 566 ? -25.338 -33.995 36.145 1.00 84.94 566 ARG A O 1
ATOM 4520 N N . LYS A 1 567 ? -26.374 -31.997 36.033 1.00 86.44 567 LYS A N 1
ATOM 4521 C CA . LYS A 1 567 ? -25.263 -31.142 36.508 1.00 86.44 567 LYS A CA 1
ATOM 4522 C C . LYS A 1 567 ? -23.994 -31.251 35.646 1.00 86.44 567 LYS A C 1
ATOM 4524 O O . LYS A 1 567 ? -22.876 -31.239 36.161 1.00 86.44 567 LYS A O 1
ATOM 4529 N N . VAL A 1 568 ? -24.181 -31.346 34.333 1.00 90.06 568 VAL A N 1
ATOM 4530 C CA . VAL A 1 568 ? -23.101 -31.360 33.338 1.00 90.06 568 VAL A CA 1
ATOM 4531 C C . VAL A 1 568 ? -23.275 -30.219 32.344 1.00 90.06 568 VAL A C 1
ATOM 4533 O O . VAL A 1 568 ? -24.388 -29.733 32.136 1.00 90.06 568 VAL A O 1
ATOM 4536 N N . LEU A 1 569 ? -22.171 -29.816 31.730 1.00 90.25 569 LEU A N 1
ATOM 4537 C CA . LEU A 1 569 ? -22.147 -29.089 30.470 1.00 90.25 569 LEU A CA 1
ATOM 4538 C C . LEU A 1 569 ? -22.125 -30.119 29.342 1.00 90.25 569 LEU A C 1
ATOM 4540 O O . LEU A 1 569 ? -21.289 -31.024 29.366 1.00 90.25 569 LEU A O 1
ATOM 4544 N N . HIS A 1 570 ? -23.030 -29.980 28.382 1.00 92.75 570 HIS A N 1
ATOM 4545 C CA . HIS A 1 570 ? -22.989 -30.692 27.111 1.00 92.75 570 HIS A CA 1
ATOM 4546 C C . HIS A 1 570 ? -22.310 -29.786 26.082 1.00 92.75 570 HIS A C 1
ATOM 4548 O O . HIS A 1 570 ? -22.680 -28.615 25.966 1.00 92.75 570 HIS A O 1
ATOM 4554 N N . ILE A 1 571 ? -21.282 -30.304 25.411 1.00 94.69 571 ILE A N 1
ATOM 4555 C CA . ILE A 1 571 ? -20.377 -29.535 24.555 1.00 94.69 571 ILE A CA 1
ATOM 4556 C C . ILE A 1 571 ? -20.192 -30.291 23.241 1.00 94.69 571 ILE A C 1
ATOM 4558 O O . ILE A 1 571 ? -19.723 -31.429 23.253 1.00 94.69 571 ILE A O 1
ATOM 4562 N N . ASP A 1 572 ? -20.486 -29.640 22.121 1.00 95.56 572 ASP A N 1
ATOM 4563 C CA . ASP A 1 572 ? -20.251 -30.153 20.769 1.00 95.56 572 ASP A CA 1
ATOM 4564 C C . ASP A 1 572 ? -19.483 -29.127 19.922 1.00 95.56 572 ASP A C 1
ATOM 4566 O O . ASP A 1 572 ? -19.490 -27.927 20.205 1.00 95.56 572 ASP A O 1
ATOM 4570 N N . TRP A 1 573 ? -18.711 -29.604 18.945 1.00 94.81 573 TRP A N 1
ATOM 4571 C CA . TRP A 1 573 ? -17.888 -28.759 18.081 1.00 94.81 573 TRP A CA 1
ATOM 4572 C C . TRP A 1 573 ? -17.610 -29.407 16.722 1.00 94.81 573 TRP A C 1
ATOM 4574 O O . TRP A 1 573 ? -17.898 -30.576 16.471 1.00 94.81 573 TRP A O 1
ATOM 4584 N N . GLU A 1 574 ? -16.986 -28.642 15.831 1.00 91.00 574 GLU A N 1
ATOM 4585 C CA . GLU A 1 574 ? -16.415 -29.123 14.578 1.00 91.00 574 GLU A CA 1
ATOM 4586 C C . GLU A 1 574 ? -14.882 -29.135 14.626 1.00 91.00 574 GLU A C 1
ATOM 4588 O O . GLU A 1 574 ? -14.227 -28.237 15.167 1.00 91.00 574 GLU A O 1
ATOM 4593 N N . ALA A 1 575 ? -14.290 -30.129 13.963 1.00 88.56 575 ALA A N 1
ATOM 4594 C CA . ALA A 1 575 ? -12.846 -30.220 13.791 1.00 88.56 575 ALA A CA 1
ATOM 4595 C C . ALA A 1 575 ? -12.257 -29.006 13.021 1.00 88.56 575 ALA A C 1
ATOM 4597 O O . ALA A 1 575 ? -12.945 -28.417 12.172 1.00 88.56 575 ALA A O 1
ATOM 4598 N N . PRO A 1 576 ? -10.978 -28.645 13.257 1.00 85.50 576 PRO A N 1
ATOM 4599 C CA . PRO A 1 576 ? -10.265 -27.610 12.503 1.00 85.50 576 PRO A CA 1
ATOM 4600 C C . PRO A 1 576 ? -10.340 -27.848 10.993 1.00 85.50 576 PRO A C 1
ATOM 4602 O O . PRO A 1 576 ? -10.212 -28.982 10.531 1.00 85.50 576 PRO A O 1
ATOM 4605 N N . TRP A 1 577 ? -10.534 -26.788 10.203 1.00 77.50 577 TRP A N 1
ATOM 4606 C CA . TRP A 1 577 ? -10.739 -26.930 8.753 1.00 77.50 577 TRP A CA 1
ATOM 4607 C C . TRP A 1 577 ? -9.504 -27.494 8.036 1.00 77.50 577 TRP A C 1
ATOM 4609 O O . TRP A 1 577 ? -9.639 -28.165 7.009 1.00 77.50 577 TRP A O 1
ATOM 4619 N N . ASN A 1 578 ? -8.309 -27.232 8.580 1.00 76.19 578 ASN A N 1
ATOM 4620 C CA . ASN A 1 578 ? -7.039 -27.678 8.021 1.00 76.19 578 ASN A CA 1
ATOM 4621 C C . ASN A 1 578 ? -6.615 -29.080 8.485 1.00 76.19 578 ASN A C 1
ATOM 4623 O O . ASN A 1 578 ? -5.678 -29.632 7.916 1.00 76.19 578 ASN A O 1
ATOM 4627 N N . LEU A 1 579 ? -7.320 -29.692 9.448 1.00 79.88 579 LEU A N 1
ATOM 4628 C CA . LEU A 1 579 ? -6.986 -31.023 9.972 1.00 79.88 579 LEU A CA 1
ATOM 4629 C C . LEU A 1 579 ? -6.953 -32.093 8.868 1.00 79.88 579 LEU A C 1
ATOM 4631 O O . LEU A 1 579 ? -6.082 -32.951 8.870 1.00 79.88 579 LEU A O 1
ATOM 4635 N N . GLN A 1 580 ? -7.849 -31.997 7.881 1.00 76.50 580 GLN A N 1
ATOM 4636 C CA . GLN A 1 580 ? -7.901 -32.904 6.723 1.00 76.50 580 GLN A CA 1
ATOM 4637 C C . GLN A 1 580 ? -6.667 -32.838 5.799 1.00 76.50 580 GLN A C 1
ATOM 4639 O O . GLN A 1 580 ? -6.503 -33.705 4.943 1.00 76.50 580 GLN A O 1
ATOM 4644 N N . TYR A 1 581 ? -5.823 -31.812 5.945 1.00 66.44 581 TYR A N 1
ATOM 4645 C CA . TYR A 1 581 ? -4.574 -31.637 5.196 1.00 66.44 581 TYR A CA 1
ATOM 4646 C C . TYR A 1 581 ? -3.331 -31.969 6.041 1.00 66.44 581 TYR A C 1
ATOM 4648 O O . TYR A 1 581 ? -2.217 -31.928 5.525 1.00 66.44 581 TYR A O 1
ATOM 4656 N N . ILE A 1 582 ? -3.506 -32.311 7.324 1.00 74.12 582 ILE A N 1
ATOM 4657 C CA . ILE A 1 582 ? -2.426 -32.689 8.240 1.00 74.12 582 ILE A CA 1
ATOM 4658 C C . ILE A 1 582 ? -2.369 -34.220 8.339 1.00 74.12 582 ILE A C 1
ATOM 4660 O O . ILE A 1 582 ? -3.354 -34.875 8.672 1.00 74.12 582 ILE A O 1
ATOM 4664 N N . ASN A 1 583 ? -1.198 -34.801 8.073 1.00 76.50 583 ASN A N 1
ATOM 4665 C CA . ASN A 1 583 ? -0.972 -36.244 8.182 1.00 76.50 583 ASN A CA 1
ATOM 4666 C C . ASN A 1 583 ? -0.693 -36.646 9.644 1.00 76.50 583 ASN A C 1
ATOM 4668 O O . ASN A 1 583 ? 0.458 -36.831 10.031 1.00 76.50 583 ASN A O 1
ATOM 4672 N N . ALA A 1 584 ? -1.752 -36.715 10.453 1.00 78.62 584 ALA A N 1
ATOM 4673 C CA . ALA A 1 584 ? -1.700 -36.976 11.893 1.00 78.62 584 ALA A CA 1
ATOM 4674 C C . ALA A 1 584 ? -1.730 -38.476 12.242 1.00 78.62 584 ALA A C 1
ATOM 4676 O O . ALA A 1 584 ? -2.568 -39.215 11.720 1.00 78.62 584 ALA A O 1
ATOM 4677 N N . ASN A 1 585 ? -0.902 -38.915 13.197 1.00 82.69 585 ASN A N 1
ATOM 4678 C CA . ASN A 1 585 ? -0.999 -40.266 13.777 1.00 82.69 585 ASN A CA 1
ATOM 4679 C C . ASN A 1 585 ? -2.026 -40.324 14.922 1.00 82.69 585 ASN A C 1
ATOM 4681 O O . ASN A 1 585 ? -2.680 -41.345 15.143 1.00 82.69 585 ASN A O 1
ATOM 4685 N N . THR A 1 586 ? -2.162 -39.222 15.656 1.00 86.06 586 THR A N 1
ATOM 4686 C CA . THR A 1 586 ? -3.035 -39.044 16.814 1.00 86.06 586 THR A CA 1
ATOM 4687 C C . THR A 1 586 ? -3.695 -37.671 16.761 1.00 86.06 586 THR A C 1
ATOM 4689 O O . THR A 1 586 ? -3.046 -36.658 16.499 1.00 86.06 586 THR A O 1
ATOM 4692 N N . VAL A 1 587 ? -5.002 -37.641 17.023 1.00 89.56 587 VAL A N 1
ATOM 4693 C CA . VAL A 1 587 ? -5.800 -36.416 17.110 1.00 89.56 587 VAL A CA 1
ATOM 4694 C C . VAL A 1 587 ? -6.699 -36.521 18.334 1.00 89.56 587 VAL A C 1
ATOM 4696 O O . VAL A 1 587 ? -7.418 -37.508 18.490 1.00 89.56 587 VAL A O 1
ATOM 4699 N N . TYR A 1 588 ? -6.654 -35.510 19.192 1.00 94.56 588 TYR A N 1
ATOM 4700 C CA . TYR A 1 588 ? -7.556 -35.354 20.331 1.00 94.56 588 TYR A CA 1
ATOM 4701 C C . TYR A 1 588 ? -7.757 -33.866 20.638 1.00 94.56 588 TYR A C 1
ATOM 4703 O O . TYR A 1 588 ? -7.098 -33.006 20.058 1.00 94.56 588 TYR A O 1
ATOM 4711 N N . TYR A 1 589 ? -8.674 -33.546 21.541 1.00 95.31 589 TYR A N 1
ATOM 4712 C CA . TYR A 1 589 ? -9.007 -32.180 21.935 1.00 95.31 589 TYR A CA 1
ATOM 4713 C C . TYR A 1 589 ? -8.733 -31.981 23.425 1.00 95.31 589 TYR A C 1
ATOM 4715 O O . TYR A 1 589 ? -9.104 -32.842 24.222 1.00 95.31 589 TYR A O 1
ATOM 4723 N N . GLU A 1 590 ? -8.116 -30.859 23.810 1.00 94.81 590 GLU A N 1
ATOM 4724 C CA . GLU A 1 590 ? -8.069 -30.405 25.210 1.00 94.81 590 GLU A CA 1
ATOM 4725 C C . GLU A 1 590 ? -9.151 -29.346 25.422 1.00 94.81 590 GLU A C 1
ATOM 4727 O O . GLU A 1 590 ? -9.146 -28.312 24.752 1.00 94.81 590 GLU A O 1
ATOM 4732 N N . LEU A 1 591 ? -10.041 -29.591 26.382 1.00 94.69 591 LEU A N 1
ATOM 4733 C CA . LEU A 1 591 ? -11.050 -28.652 26.855 1.00 94.69 591 LEU A CA 1
ATOM 4734 C C . LEU A 1 591 ? -10.607 -28.090 28.212 1.00 94.69 591 LEU A C 1
ATOM 4736 O O . LEU A 1 591 ? -10.216 -28.835 29.113 1.00 94.69 591 LEU A O 1
ATOM 4740 N N . ARG A 1 592 ? -10.707 -26.774 28.375 1.00 93.31 592 ARG A N 1
ATOM 4741 C CA . ARG A 1 592 ? -10.459 -26.033 29.615 1.00 93.31 592 ARG A CA 1
ATOM 4742 C C . ARG A 1 592 ? -11.755 -25.376 30.051 1.00 93.31 592 ARG A C 1
ATOM 4744 O O . ARG A 1 592 ? -12.317 -24.595 29.291 1.00 93.31 592 ARG A O 1
ATOM 4751 N N . VAL A 1 593 ? -12.215 -25.679 31.258 1.00 90.50 593 VAL A N 1
ATOM 4752 C CA . VAL A 1 593 ? -13.509 -25.213 31.777 1.00 90.50 593 VAL A CA 1
ATOM 4753 C C . VAL A 1 593 ? -13.296 -24.466 33.088 1.00 90.50 593 VAL A C 1
ATOM 4755 O O . VAL A 1 593 ? -12.559 -24.941 33.954 1.00 90.50 593 VAL A O 1
ATOM 4758 N N . GLN A 1 594 ? -13.929 -23.305 33.253 1.00 87.06 594 GLN A N 1
ATOM 4759 C CA . GLN A 1 594 ? -13.797 -22.475 34.452 1.00 87.06 594 GLN A CA 1
ATOM 4760 C C . GLN A 1 594 ? -15.152 -21.883 34.879 1.00 87.06 594 GLN A C 1
ATOM 4762 O O . GLN A 1 594 ? -15.846 -21.269 34.074 1.00 87.06 594 GLN A O 1
ATOM 4767 N N . GLY A 1 595 ? -15.526 -22.071 36.150 1.00 82.81 595 GLY A N 1
ATOM 4768 C CA . GLY A 1 595 ? -16.684 -21.409 36.780 1.00 82.81 595 GLY A CA 1
ATOM 4769 C C . GLY A 1 595 ? -16.347 -20.000 37.295 1.00 82.81 595 GLY A C 1
ATOM 4770 O O . GLY A 1 595 ? -15.187 -19.575 37.245 1.00 82.81 595 GLY A O 1
ATOM 4771 N N . SER A 1 596 ? -17.329 -19.280 37.840 1.00 68.94 596 SER A N 1
ATOM 4772 C CA . SER A 1 596 ? -17.176 -17.874 38.253 1.00 68.94 596 SER A CA 1
ATOM 4773 C C . SER A 1 596 ? -16.216 -17.736 39.443 1.00 68.94 596 SER A C 1
ATOM 4775 O O . SER A 1 596 ? -16.564 -18.008 40.589 1.00 68.94 596 SER A O 1
ATOM 4777 N N . GLY A 1 597 ? -14.976 -17.315 39.173 1.00 63.75 597 GLY A N 1
ATOM 4778 C CA . GLY A 1 597 ? -13.911 -17.261 40.186 1.00 63.75 597 GLY A CA 1
ATOM 4779 C C . GLY A 1 597 ? -13.318 -18.630 40.561 1.00 63.75 597 GLY A C 1
ATOM 4780 O O . GLY A 1 597 ? -12.575 -18.725 41.538 1.00 63.75 597 GLY A O 1
ATOM 4781 N N . GLY A 1 598 ? -13.635 -19.689 39.808 1.00 67.00 598 GLY A N 1
ATOM 4782 C CA . GLY A 1 598 ? -13.154 -21.050 40.053 1.00 67.00 598 GLY A CA 1
ATOM 4783 C C . GLY A 1 598 ? -11.759 -21.343 39.486 1.00 67.00 598 GLY A C 1
ATOM 4784 O O . GLY A 1 598 ? -11.207 -20.583 38.690 1.00 67.00 598 GLY A O 1
ATOM 4785 N N . VAL A 1 599 ? -11.197 -22.497 39.862 1.00 74.75 599 VAL A N 1
ATOM 4786 C CA . VAL A 1 599 ? -9.967 -23.043 39.259 1.00 74.75 599 VAL A CA 1
ATOM 4787 C C . VAL A 1 599 ? -10.295 -23.690 37.911 1.00 74.75 599 VAL A C 1
ATOM 4789 O O . VAL A 1 599 ? -11.278 -24.418 37.796 1.00 74.75 599 VAL A O 1
ATOM 4792 N N . MET A 1 600 ? -9.455 -23.451 36.903 1.00 82.50 600 MET A N 1
ATOM 4793 C CA . MET A 1 600 ? -9.593 -24.035 35.567 1.00 82.50 600 MET A CA 1
ATOM 4794 C C . MET A 1 600 ? -9.378 -25.559 35.588 1.00 82.50 600 MET A C 1
ATOM 4796 O O . MET A 1 600 ? -8.325 -26.052 36.000 1.00 82.50 600 MET A O 1
ATOM 4800 N N . GLN A 1 601 ? -10.374 -26.302 35.114 1.00 86.12 601 GLN A N 1
ATOM 4801 C CA . GLN A 1 601 ? -10.372 -27.760 34.984 1.00 86.12 601 GLN A CA 1
ATOM 4802 C C . GLN A 1 601 ? -10.021 -28.162 33.546 1.00 86.12 601 GLN A C 1
ATOM 4804 O O . GLN A 1 601 ? -10.347 -27.436 32.608 1.00 86.12 601 GLN A O 1
ATOM 4809 N N . ARG A 1 602 ? -9.345 -29.304 33.368 1.00 92.75 602 ARG A N 1
ATOM 4810 C CA . ARG A 1 602 ? -8.925 -29.826 32.056 1.00 92.75 602 ARG A CA 1
ATOM 4811 C C . ARG A 1 602 ? -9.578 -31.170 31.765 1.00 92.75 602 ARG A C 1
ATOM 4813 O O . ARG A 1 602 ? -9.556 -32.055 32.618 1.00 92.75 602 ARG A O 1
ATOM 4820 N N . TYR A 1 603 ? -10.086 -31.313 30.549 1.00 92.56 603 TYR A N 1
ATOM 4821 C CA . TYR A 1 603 ? -10.719 -32.517 30.019 1.00 92.56 603 TYR A CA 1
ATOM 4822 C C . TYR A 1 603 ? -10.152 -32.827 28.632 1.00 92.56 603 TYR A C 1
ATOM 4824 O O . TYR A 1 603 ? -9.675 -31.927 27.943 1.00 92.56 603 TYR A O 1
ATOM 4832 N N . PHE A 1 604 ? -10.207 -34.092 28.220 1.00 94.12 604 PHE A N 1
ATOM 4833 C CA . PHE A 1 604 ? -9.695 -34.537 26.925 1.00 94.12 604 PHE A CA 1
ATOM 4834 C C . PHE A 1 604 ? -10.728 -35.414 26.213 1.00 94.12 604 PHE A C 1
ATOM 4836 O O . PHE A 1 604 ? -11.331 -36.278 26.852 1.00 94.12 604 PHE A O 1
ATOM 4843 N N . SER A 1 605 ? -10.910 -35.213 24.905 1.00 93.50 605 SER A N 1
ATOM 4844 C CA . SER A 1 605 ? -11.811 -36.018 24.065 1.00 93.50 605 SER A CA 1
ATOM 4845 C C . SER A 1 605 ? -11.144 -36.426 22.753 1.00 93.50 605 SER A C 1
ATOM 4847 O O . SER A 1 605 ? -10.425 -35.636 22.148 1.00 93.50 605 SER A O 1
ATOM 4849 N N . ASN A 1 606 ? -11.422 -37.646 22.290 1.00 91.88 606 ASN A N 1
ATOM 4850 C CA . ASN A 1 606 ? -11.015 -38.134 20.964 1.00 91.88 606 ASN A CA 1
ATOM 4851 C C . ASN A 1 606 ? -12.119 -37.935 19.903 1.00 91.88 606 ASN A C 1
ATOM 4853 O O . ASN A 1 606 ? -11.915 -38.259 18.736 1.00 91.88 606 ASN A O 1
ATOM 4857 N N . GLY A 1 607 ? -13.299 -37.457 20.310 1.00 90.00 607 GLY A N 1
ATOM 4858 C CA . GLY A 1 607 ? -14.412 -37.092 19.430 1.00 90.00 607 GLY A CA 1
ATOM 4859 C C . GLY A 1 607 ? -14.657 -35.585 19.450 1.00 90.00 607 GLY A C 1
ATOM 4860 O O . GLY A 1 607 ? -13.957 -34.856 20.146 1.00 90.00 607 GLY A O 1
ATOM 4861 N N . THR A 1 608 ? -15.665 -35.122 18.710 1.00 94.38 608 THR A N 1
ATOM 4862 C CA . THR A 1 608 ? -16.046 -33.699 18.647 1.00 94.38 608 THR A CA 1
ATOM 4863 C C . THR A 1 608 ? -17.272 -33.355 19.503 1.00 94.38 608 THR A C 1
ATOM 4865 O O . THR A 1 608 ? -18.019 -32.430 19.204 1.00 94.38 608 THR A O 1
ATOM 4868 N N . GLU A 1 609 ? -17.497 -34.145 20.550 1.00 94.62 609 GLU A N 1
ATOM 4869 C CA . GLU A 1 609 ? -18.594 -34.031 21.511 1.00 94.62 609 GLU A CA 1
ATOM 4870 C C . GLU A 1 609 ? -18.076 -34.522 22.876 1.00 94.62 609 GLU A C 1
ATOM 4872 O O . GLU A 1 609 ? -17.260 -35.455 22.939 1.00 94.62 609 GLU A O 1
ATOM 4877 N N . MET A 1 610 ? -18.495 -33.884 23.971 1.00 94.12 610 MET A N 1
ATOM 4878 C CA . MET A 1 610 ? -18.167 -34.300 25.336 1.00 94.12 610 MET A CA 1
ATOM 4879 C C . MET A 1 610 ? -19.162 -33.737 26.356 1.00 94.12 610 MET A C 1
ATOM 4881 O O . MET A 1 610 ? -19.627 -32.606 26.243 1.00 94.12 610 MET A O 1
ATOM 4885 N N . GLU A 1 611 ? -19.411 -34.497 27.423 1.00 93.56 611 GLU A N 1
ATOM 4886 C CA . GLU A 1 611 ? -20.042 -33.975 28.635 1.00 93.56 611 GLU A CA 1
ATOM 4887 C C . GLU A 1 611 ? -19.023 -33.851 29.767 1.00 93.56 611 GLU A C 1
ATOM 4889 O O . GLU A 1 611 ? -18.248 -34.776 30.028 1.00 93.56 611 GLU A O 1
ATOM 4894 N N . VAL A 1 612 ? -19.037 -32.713 30.458 1.00 92.38 612 VAL A N 1
ATOM 4895 C CA . VAL A 1 612 ? -18.125 -32.415 31.573 1.00 92.38 612 VAL A CA 1
ATOM 4896 C C . VAL A 1 612 ? -18.911 -31.930 32.797 1.00 92.38 612 VAL A C 1
ATOM 4898 O O . VAL A 1 612 ? -19.947 -31.282 32.635 1.00 92.38 612 VAL A O 1
ATOM 4901 N N . PRO A 1 613 ? -18.473 -32.224 34.035 1.00 89.00 613 PRO A N 1
ATOM 4902 C CA . PRO A 1 613 ? -19.112 -31.704 35.243 1.00 89.00 613 PRO A CA 1
ATOM 4903 C C . PRO A 1 613 ? -19.231 -30.174 35.235 1.00 89.00 613 PRO A C 1
ATOM 4905 O O . PRO A 1 613 ? -18.276 -29.474 34.904 1.00 89.00 613 PRO A O 1
ATOM 4908 N N . LEU A 1 614 ? -20.390 -29.652 35.644 1.00 83.75 614 LEU A N 1
ATOM 4909 C CA . LEU A 1 614 ? -20.586 -28.213 35.829 1.00 83.75 614 LEU A CA 1
ATOM 4910 C C . LEU A 1 614 ? -19.731 -27.724 37.023 1.00 83.75 614 LEU A C 1
ATOM 4912 O O . LEU A 1 614 ? -19.901 -28.255 38.126 1.00 83.75 614 LEU A O 1
ATOM 4916 N N . PRO A 1 615 ? -18.822 -26.740 36.859 1.00 76.69 615 PRO A N 1
ATOM 4917 C CA . PRO A 1 615 ? -17.983 -26.282 37.963 1.00 76.69 615 PRO A CA 1
ATOM 4918 C C . PRO A 1 615 ? -18.774 -25.423 38.960 1.00 76.69 615 PRO A C 1
ATOM 4920 O O . PRO A 1 615 ? -19.339 -24.396 38.600 1.00 76.69 615 PRO A O 1
ATOM 4923 N N . GLY A 1 616 ? -18.748 -25.796 40.242 1.00 68.81 616 GLY A N 1
ATOM 4924 C CA . GLY A 1 616 ? -19.294 -24.975 41.329 1.00 68.81 616 GLY A CA 1
ATOM 4925 C C . GLY A 1 616 ? -20.824 -24.986 41.433 1.00 68.81 616 GLY A C 1
ATOM 4926 O O . GLY A 1 616 ? -21.469 -26.023 41.276 1.00 68.81 616 GLY A O 1
ATOM 4927 N N . SER A 1 617 ? -21.397 -23.832 41.779 1.00 61.78 617 SER A N 1
ATOM 4928 C CA . SER A 1 617 ? -22.845 -23.604 41.945 1.00 61.78 617 SER A CA 1
ATOM 4929 C C . SER A 1 617 ? -23.476 -22.819 40.791 1.00 61.78 617 SER A C 1
ATOM 4931 O O . SER A 1 617 ? -24.636 -22.412 40.882 1.00 61.78 617 SER A O 1
ATOM 4933 N N . ASP A 1 618 ? -22.702 -22.546 39.745 1.00 62.66 618 ASP A N 1
ATOM 4934 C CA . ASP A 1 618 ? -22.964 -21.426 38.851 1.00 62.66 618 ASP A CA 1
ATOM 4935 C C . ASP A 1 618 ? -23.877 -21.815 37.689 1.00 62.66 618 ASP A C 1
ATOM 4937 O O . ASP A 1 618 ? -23.876 -22.947 37.208 1.00 62.66 618 ASP A O 1
ATOM 4941 N N . LYS A 1 619 ? -24.657 -20.843 37.207 1.00 68.06 619 LYS A N 1
ATOM 4942 C CA . LYS A 1 619 ? -25.466 -20.980 35.984 1.00 68.06 619 LYS A CA 1
ATOM 4943 C C . LYS A 1 619 ? -24.658 -20.757 34.703 1.00 68.06 619 LYS A C 1
ATOM 4945 O O . LYS A 1 619 ? -25.232 -20.804 33.620 1.00 68.06 619 LYS A O 1
ATOM 4950 N N . GLU A 1 620 ? -23.371 -20.451 34.836 1.00 72.69 620 GLU A N 1
ATOM 4951 C CA . GLU A 1 620 ? -22.509 -19.971 33.764 1.00 72.69 620 GLU A CA 1
ATOM 4952 C C . GLU A 1 620 ? -21.090 -20.534 33.927 1.00 72.69 620 GLU A C 1
ATOM 4954 O O . GLU A 1 620 ? -20.558 -20.567 35.040 1.00 72.69 620 GLU A O 1
ATOM 4959 N N . ALA A 1 621 ? -20.479 -20.976 32.828 1.00 85.19 621 ALA A N 1
ATOM 4960 C CA . ALA A 1 621 ? -19.103 -21.464 32.789 1.00 85.19 621 ALA A CA 1
ATOM 4961 C C . ALA A 1 621 ? -18.399 -21.031 31.495 1.00 85.19 621 ALA A C 1
ATOM 4963 O O . ALA A 1 621 ? -19.013 -20.952 30.433 1.00 85.19 621 ALA A O 1
ATOM 4964 N N . GLN A 1 622 ? -17.095 -20.780 31.579 1.00 87.31 622 GLN A N 1
ATOM 4965 C CA . GLN A 1 622 ? -16.245 -20.423 30.444 1.00 87.31 622 GLN A CA 1
ATOM 4966 C C . GLN A 1 622 ? -15.514 -21.655 29.910 1.00 87.31 622 GLN A C 1
ATOM 4968 O O . GLN A 1 622 ? -14.948 -22.427 30.688 1.00 87.31 622 GLN A O 1
ATOM 4973 N N . LEU A 1 623 ? -15.510 -21.814 28.586 1.00 89.38 623 LEU A N 1
ATOM 4974 C CA . LEU A 1 623 ? -14.912 -22.936 27.869 1.00 89.38 623 LEU A CA 1
ATOM 4975 C C . LEU A 1 623 ? -13.873 -22.458 26.844 1.00 89.38 623 LEU A C 1
ATOM 4977 O O . LEU A 1 623 ? -14.175 -21.683 25.933 1.00 89.38 623 LEU A O 1
ATOM 4981 N N . TRP A 1 624 ? -12.667 -23.014 26.931 1.00 90.56 624 TRP A N 1
ATOM 4982 C CA . TRP A 1 624 ? -11.690 -23.009 25.845 1.00 90.56 624 TRP A CA 1
ATOM 4983 C C . TRP A 1 624 ? -11.450 -24.430 25.356 1.00 90.56 624 TRP A C 1
ATOM 4985 O O . TRP A 1 624 ? -11.493 -25.378 26.134 1.00 90.56 624 TRP A O 1
ATOM 4995 N N . ILE A 1 625 ? -11.152 -24.579 24.076 1.00 92.69 625 ILE A N 1
ATOM 4996 C CA . ILE A 1 625 ? -10.892 -25.854 23.433 1.00 92.69 625 ILE A CA 1
ATOM 4997 C C . ILE A 1 625 ? -9.856 -25.688 22.314 1.00 92.69 625 ILE A C 1
ATOM 4999 O O . ILE A 1 625 ? -9.923 -24.749 21.519 1.00 92.69 625 ILE A O 1
ATOM 5003 N N . ALA A 1 626 ? -8.894 -26.609 22.263 1.00 89.44 626 ALA A N 1
ATOM 5004 C CA . ALA A 1 626 ? -7.897 -26.719 21.200 1.00 89.44 626 ALA A CA 1
ATOM 5005 C C . ALA A 1 626 ? -7.842 -28.149 20.662 1.00 89.44 626 ALA A C 1
ATOM 5007 O O . ALA A 1 626 ? -8.035 -29.114 21.402 1.00 89.44 626 ALA A O 1
ATOM 5008 N N . CYS A 1 627 ? -7.531 -28.282 19.374 1.00 89.19 627 CYS A N 1
ATOM 5009 C CA . CYS A 1 627 ? -7.151 -29.556 18.778 1.00 89.19 627 CYS A CA 1
ATOM 5010 C C . CYS A 1 627 ? -5.660 -29.811 19.035 1.00 89.19 627 CYS A C 1
ATOM 5012 O O . CYS A 1 627 ? -4.844 -28.895 18.948 1.00 89.19 627 CYS A O 1
ATOM 5014 N N . VAL A 1 628 ? -5.301 -31.055 19.328 1.00 86.94 628 VAL A N 1
ATOM 5015 C CA . VAL A 1 628 ? -3.928 -31.506 19.555 1.00 86.94 628 VAL A CA 1
ATOM 5016 C C . VAL A 1 628 ? -3.625 -32.612 18.553 1.00 86.94 628 VAL A C 1
ATOM 5018 O O . VAL A 1 628 ? -4.384 -33.576 18.436 1.00 86.94 628 VAL A O 1
ATOM 5021 N N . VAL A 1 629 ? -2.534 -32.449 17.809 1.00 86.44 629 VAL A N 1
ATOM 5022 C CA . VAL A 1 629 ? -2.091 -33.368 16.756 1.00 86.44 629 VAL A CA 1
ATOM 5023 C C . VAL A 1 629 ? -0.675 -33.821 17.071 1.00 86.44 629 VAL A C 1
ATOM 5025 O O . VAL A 1 629 ? 0.222 -32.989 17.182 1.00 86.44 629 VAL A O 1
ATOM 5028 N N . ASP A 1 630 ? -0.478 -35.126 17.258 1.00 83.56 630 ASP A N 1
ATOM 5029 C CA . ASP A 1 630 ? 0.826 -35.728 17.591 1.00 83.56 630 ASP A CA 1
ATOM 5030 C C . ASP A 1 630 ? 1.551 -35.029 18.763 1.00 83.56 630 ASP A C 1
ATOM 5032 O O . ASP A 1 630 ? 2.770 -34.879 18.793 1.00 83.56 630 ASP A O 1
ATOM 5036 N N . GLY A 1 631 ? 0.763 -34.589 19.754 1.00 75.31 631 GLY A N 1
ATOM 5037 C CA . GLY A 1 631 ? 1.215 -33.864 20.948 1.00 75.31 631 GLY A CA 1
ATOM 5038 C C . GLY A 1 631 ? 1.403 -32.351 20.765 1.00 75.31 631 GLY A C 1
ATOM 5039 O O . GLY A 1 631 ? 1.586 -31.641 21.755 1.00 75.31 631 GLY A O 1
ATOM 5040 N N . SER A 1 632 ? 1.308 -31.840 19.536 1.00 77.75 632 SER A N 1
ATOM 5041 C CA . SER A 1 632 ? 1.398 -30.409 19.216 1.00 77.75 632 SER A CA 1
ATOM 5042 C C . SER A 1 632 ? 0.027 -29.737 19.300 1.00 77.75 632 SER A C 1
ATOM 5044 O O . SER A 1 632 ? -0.939 -30.188 18.682 1.00 77.75 632 SER A O 1
ATOM 5046 N N . TYR A 1 633 ? -0.069 -28.646 20.062 1.00 81.62 633 TYR A N 1
ATOM 5047 C CA . TYR A 1 633 ? -1.315 -27.898 20.254 1.00 81.62 633 TYR A CA 1
ATOM 5048 C C . TYR A 1 633 ? -1.577 -26.946 19.084 1.00 81.62 633 TYR A C 1
ATOM 5050 O O . TYR A 1 633 ? -0.726 -26.127 18.736 1.00 81.62 633 TYR A O 1
ATOM 5058 N N . GLY A 1 634 ? -2.784 -27.010 18.524 1.00 73.00 634 GLY A N 1
ATOM 5059 C CA . GLY A 1 634 ? -3.363 -25.913 17.757 1.00 73.00 634 GLY A CA 1
ATOM 5060 C C . GLY A 1 634 ? -3.804 -24.757 18.652 1.00 73.00 634 GLY A C 1
ATOM 5061 O O . GLY A 1 634 ? -3.732 -24.816 19.884 1.00 73.00 634 GLY A O 1
ATOM 5062 N N . ALA A 1 635 ? -4.302 -23.695 18.025 1.00 71.50 635 ALA A N 1
ATOM 5063 C CA . ALA A 1 635 ? -4.823 -22.547 18.756 1.00 71.50 635 ALA A CA 1
ATOM 5064 C C . ALA A 1 635 ? -6.096 -22.910 19.549 1.00 71.50 635 ALA A C 1
ATOM 5066 O O . ALA A 1 635 ? -7.032 -23.510 19.015 1.00 71.50 635 ALA A O 1
ATOM 5067 N N . PHE A 1 636 ? -6.155 -22.482 20.814 1.00 80.62 636 PHE A N 1
ATOM 5068 C CA . PHE A 1 636 ? -7.419 -22.375 21.547 1.00 80.62 636 PHE A CA 1
ATOM 5069 C C . PHE A 1 636 ? -8.284 -21.267 20.924 1.00 80.62 636 PHE A C 1
ATOM 5071 O O . PHE A 1 636 ? -7.755 -20.300 20.374 1.00 80.62 636 PHE A O 1
ATOM 5078 N N . ASN A 1 637 ? -9.610 -21.363 21.046 1.00 73.94 637 ASN A N 1
ATOM 5079 C CA . ASN A 1 637 ? -10.513 -20.251 20.731 1.00 73.94 637 ASN A CA 1
ATOM 5080 C C . ASN A 1 637 ? -10.128 -18.979 21.513 1.00 73.94 637 ASN A C 1
ATOM 5082 O O . ASN A 1 637 ? -9.981 -19.006 22.734 1.00 73.94 637 ASN A O 1
ATOM 5086 N N . THR A 1 638 ? -9.987 -17.858 20.798 1.00 52.81 638 THR A N 1
ATOM 5087 C CA . THR A 1 638 ? -9.466 -16.584 21.329 1.00 52.81 638 THR A CA 1
ATOM 5088 C C . THR A 1 638 ? -10.341 -15.977 22.430 1.00 52.81 638 THR A C 1
ATOM 5090 O O . THR A 1 638 ? -9.830 -15.347 23.353 1.00 52.81 638 THR A O 1
ATOM 5093 N N . LEU A 1 639 ? -11.658 -16.182 22.346 1.00 54.25 639 LEU A N 1
ATOM 5094 C CA . LEU A 1 639 ? -12.634 -15.815 23.373 1.00 54.25 639 LEU A CA 1
ATOM 5095 C C . LEU A 1 639 ? -13.237 -17.095 23.965 1.00 54.25 639 LEU A C 1
ATOM 5097 O O . LEU A 1 639 ? -13.594 -17.976 23.176 1.00 54.25 639 LEU A O 1
ATOM 5101 N N . PRO A 1 640 ? -13.387 -17.219 25.299 1.00 78.94 640 PRO A N 1
ATOM 5102 C CA . PRO A 1 640 ? -14.084 -18.354 25.891 1.00 78.94 640 PRO A CA 1
ATOM 5103 C C . PRO A 1 640 ? -15.525 -18.434 25.389 1.00 78.94 640 PRO A C 1
ATOM 5105 O O . PRO A 1 640 ? -16.230 -17.426 25.328 1.00 78.94 640 PRO A O 1
ATOM 5108 N N . VAL A 1 641 ? -15.980 -19.648 25.091 1.00 83.00 641 VAL A N 1
ATOM 5109 C CA . VAL A 1 641 ? -17.402 -19.925 24.888 1.00 83.00 641 VAL A CA 1
ATOM 5110 C C . VAL A 1 641 ? -18.080 -19.853 26.250 1.00 83.00 641 VAL A C 1
ATOM 5112 O O . VAL A 1 641 ? -17.640 -20.501 27.200 1.00 83.00 641 VAL A O 1
ATOM 5115 N N . ILE A 1 642 ? -19.126 -19.037 26.354 1.00 84.88 642 ILE A N 1
ATOM 5116 C CA . ILE A 1 642 ? -19.910 -18.892 27.580 1.00 84.88 642 ILE A CA 1
ATOM 5117 C C . ILE A 1 642 ? -21.040 -19.919 27.539 1.00 84.88 642 ILE A C 1
ATOM 5119 O O . ILE A 1 642 ? -22.014 -19.767 26.805 1.00 84.88 642 ILE A O 1
ATOM 5123 N N . CYS A 1 643 ? -20.886 -20.973 28.330 1.00 83.19 643 CYS A N 1
ATOM 5124 C CA . CYS A 1 643 ? -21.911 -21.967 28.592 1.00 83.19 643 CYS A CA 1
ATOM 5125 C C . CYS A 1 643 ? -22.904 -21.406 29.614 1.00 83.19 643 CYS A C 1
ATOM 5127 O O . CYS A 1 643 ? -22.501 -21.146 30.747 1.00 83.19 643 CYS A O 1
ATOM 5129 N N . SER A 1 644 ? -24.182 -21.261 29.268 1.00 77.06 644 SER A N 1
ATOM 5130 C CA . SER A 1 644 ? -25.235 -20.829 30.202 1.00 77.06 644 SER A CA 1
ATOM 5131 C C . SER A 1 644 ? -26.469 -21.745 30.160 1.00 77.06 644 SER A C 1
ATOM 5133 O O . SER A 1 644 ? -26.555 -22.651 29.325 1.00 77.06 644 SER A O 1
ATOM 5135 N N . ALA A 1 645 ? -27.360 -21.577 31.145 1.00 61.72 645 ALA A N 1
ATOM 5136 C CA . ALA A 1 645 ? -28.547 -22.407 31.394 1.00 61.72 645 ALA A CA 1
ATOM 5137 C C . ALA A 1 645 ? -29.864 -21.751 30.952 1.00 61.72 645 ALA A C 1
ATOM 5139 O O . ALA A 1 645 ? -29.993 -20.520 31.148 1.00 61.72 645 ALA A O 1
#

InterPro domains:
  IPR007657 Glycosyltransferase 61 [PTHR20961] (166-500)
  IPR049625 Glycosyltransferase 61, catalytic domain [PF04577] (309-398)

Radius of gyration: 32.21 Å; chains: 1; bounding box: 107×90×76 Å

Sequence (645 aa):
MSKQEEYSYTMLGKLLIGFLTVHLLAVITLILTFSADHEVANTVIIPQSSIWCTGDSIQNRRCFINNLCYSFENDDFVFVRGATSAQHGLPTVEQPVASINWTSPMTSSRPVDHTAHTSYRLRSVMGGPLTDLSGGVENLNNRDYQFSYVEVLDSAIRSKKLTASILPDKVLILKRFKPDNLMHVIHDDLLPLYYALLELEFTGAKEYRVFLVDDYEKGDFWNLYRLFKSKIFLNANHPWTKQTLRAEVDTDLVCFSTAVVGGMPSTRWYQYGFNRFQGPVEKLQITGHEIRSFASFVRHGLEVPRYDIDKPHYSARTRQKYPYAVIINRKLTRRILNEIDLSLAVAREFDLRTVTVNLETHSMGEIVHVLQNATMLIAMHGAQLVLSMFLPVNAVVIELFPLGIPSHDYTPYKTLASIDGMDLIYRAWENRDPAKSVAFPDRDPLLGGIAHLPREQQDVINKTLPVEQHFCCDNPAFLHRMYQDTEVDLKKFMEVAKDAMAQRAAQLESAPITKKKAVNTTDSPTTSKTDIASKFSHQTHGAVIQDEPMSTSTVRNVQCAVVPSRKVLHIDWEAPWNLQYINANTVYYELRVQGSGGVMQRYFSNGTEMEVPLPGSDKEAQLWIACVVDGSYGAFNTLPVICSA

Organism: Ramazzottius varieornatus (NCBI:txid947166)

pLDDT: mean 78.16, std 21.89, range [22.31, 98.81]

Secondary structure (DSSP, 8-state):
--TTSHHHHHHHHHHHHHHHHHHHHHHHHHHHHHHHGGG------PPPPEEEEE-SSTTT-EEEEEEEEEETTTTEEEEEE-TT--EESPPP--SPPPPPP------------S----------------EESSS----TT-GGGEE--EEEEHHHHHTS---EEEEEEEEEEE--S-TTSHHHIIIIIIHHHHHHHHHHHHTTPPPEEEEE-S-----TTHHHHTT---SS---TTPSEEHHHHHHH--SSEEEEEEEEE---GGG--EE--SSS--EE-SS----HHHHHHHHHHHHHHTTPPPS-TTS----TT---SS-EEEEE--SSSS-BTTHHHHHHHHHHHHT-EEEEE-TTTS-HHHHHHHHTT-SEEEEESSGGGGGGGGSPTT-EEEEEE-TT--TTT--HHHHHHTSTTT--EEEEEE---GGGEE--TTS-GGGT--TTS-HHHHHHHHH--SPPP--SS--HHHHHHHT-EE---HHHHHHHHHHHHHHHHHHHHSS---------------------------------------PPPPPEEEEEEEETTTTEEEEEEE--TTGGGS--S-EEEEEEEEETTPPPEEEEESSSEEEEEPPTT-SEEEEEEEEEETTEE-PPPSS-EEEE-